Protein AF-A0A7C5EQJ3-F1 (afdb_monomer_lite)

Sequence (465 aa):
MRRLALALLALLAPLVGATCPPATCSLRVYYAGPAGPVQQALDLADELELVAAPESADVLVLNSVIPEPQRLAAALERGAGLLLIPGPALPASDLRLLLGEPIVCGRRGDALTLAQAQGDPVFGQIPWTSAPQVRERALCAGLAGWQVLVVGLDGESVLATRERGVRRLYLLTPYLDGYNPQLQEWPYFSYLIYALAVTAGGRDPASFAEYPGSPVPHGRERGLLLGILGMAAASFALLFLAVRRYSLAHPELLDALVRDPSSFRRREVSTGWEEIGFQRPLAGFLFAFTYGIVLFVPAIVYRNLVLPAYILPSAQTLGIWGQVTQFFNLIWVFFDMGTSSAFIKFFAQYRVHDVRRAVQYGQVYVWWQALSGSLQVCAMAFLGATVLPRTAYALYAWAVIVHALIQLPGFYQVMRHALTALQRFDYAQVLDLGLALVFPMVTQPLLVTLLLAWGSAQPALGRVT

Radius of gyration: 30.26 Å; chains: 1; bounding box: 69×46×91 Å

Structure (mmCIF, N/CA/C/O backbone):
data_AF-A0A7C5EQJ3-F1
#
_entry.id   AF-A0A7C5EQJ3-F1
#
loop_
_atom_site.group_PDB
_atom_site.id
_atom_site.type_symbol
_atom_site.label_atom_id
_atom_site.label_alt_id
_atom_site.label_comp_id
_atom_site.label_asym_id
_atom_site.label_entity_id
_atom_site.label_seq_id
_atom_site.pdbx_PDB_ins_code
_atom_site.Cartn_x
_atom_site.Cartn_y
_atom_site.Cartn_z
_atom_site.occupancy
_atom_site.B_iso_or_equiv
_atom_site.auth_seq_id
_atom_site.auth_comp_id
_atom_site.auth_asym_id
_atom_site.auth_atom_id
_atom_site.pdbx_PDB_model_num
ATOM 1 N N . MET A 1 1 ? 29.255 -23.070 -17.194 1.00 45.12 1 MET A N 1
ATOM 2 C CA . MET A 1 1 ? 27.822 -23.165 -16.826 1.00 45.12 1 MET A CA 1
ATOM 3 C C . MET A 1 1 ? 27.576 -23.863 -15.482 1.00 45.12 1 MET A C 1
ATOM 5 O O . MET A 1 1 ? 27.002 -23.220 -14.617 1.00 45.12 1 MET A O 1
ATOM 9 N N . ARG A 1 2 ? 28.082 -25.084 -15.215 1.00 41.69 2 ARG A N 1
ATOM 10 C CA . ARG A 1 2 ? 27.917 -25.776 -13.904 1.00 41.69 2 ARG A CA 1
ATOM 11 C C . ARG A 1 2 ? 28.345 -24.966 -12.662 1.00 41.69 2 ARG A C 1
ATOM 13 O O . ARG A 1 2 ? 27.641 -24.983 -11.665 1.00 41.69 2 ARG A O 1
ATOM 20 N N . ARG A 1 3 ? 29.454 -24.216 -12.732 1.00 47.22 3 ARG A N 1
ATOM 21 C CA . ARG A 1 3 ? 29.945 -23.374 -11.615 1.00 47.22 3 ARG A CA 1
ATOM 22 C C . ARG A 1 3 ? 29.081 -22.130 -11.344 1.00 47.22 3 ARG A C 1
ATOM 24 O O . ARG A 1 3 ? 29.025 -21.678 -10.212 1.00 47.22 3 ARG A O 1
ATOM 31 N N . LEU A 1 4 ? 28.388 -21.618 -12.364 1.00 46.34 4 LEU A N 1
ATOM 32 C CA . LEU A 1 4 ? 27.444 -20.496 -12.247 1.00 46.34 4 LEU A CA 1
ATOM 33 C C . LEU A 1 4 ? 26.100 -20.961 -11.670 1.00 46.34 4 LEU A C 1
ATOM 35 O O . LEU A 1 4 ? 25.548 -20.289 -10.810 1.00 46.34 4 LEU A O 1
ATOM 39 N N . ALA A 1 5 ? 25.632 -22.150 -12.066 1.00 45.72 5 ALA A N 1
ATOM 40 C CA . ALA A 1 5 ? 24.444 -22.777 -11.484 1.00 45.72 5 ALA A CA 1
ATOM 41 C C . ALA A 1 5 ? 24.641 -23.135 -9.997 1.00 45.72 5 ALA A C 1
ATOM 43 O O . ALA A 1 5 ? 23.756 -22.886 -9.188 1.00 45.72 5 ALA A O 1
ATOM 44 N N . LEU A 1 6 ? 25.823 -23.644 -9.622 1.00 49.94 6 LEU A N 1
ATOM 45 C CA . LEU A 1 6 ? 26.184 -23.922 -8.224 1.00 49.94 6 LEU A CA 1
ATOM 46 C C . LEU A 1 6 ? 26.318 -22.648 -7.373 1.00 49.94 6 LEU A C 1
ATOM 48 O O . LEU A 1 6 ? 25.938 -22.664 -6.208 1.00 49.94 6 LEU A O 1
ATOM 52 N N . ALA A 1 7 ? 26.797 -21.539 -7.949 1.00 53.97 7 ALA A N 1
ATOM 53 C CA . ALA A 1 7 ? 26.848 -20.248 -7.259 1.00 53.97 7 ALA A CA 1
ATOM 54 C C . ALA A 1 7 ? 25.446 -19.651 -7.027 1.00 53.97 7 ALA A C 1
ATOM 56 O O . ALA A 1 7 ? 25.191 -19.092 -5.964 1.00 53.97 7 ALA A O 1
ATOM 57 N N . LEU A 1 8 ? 24.521 -19.823 -7.981 1.00 47.06 8 LEU A N 1
ATOM 58 C CA . LEU A 1 8 ? 23.117 -19.414 -7.840 1.00 47.06 8 LEU A CA 1
ATOM 59 C C . LEU A 1 8 ? 22.356 -20.271 -6.811 1.00 47.06 8 LEU A C 1
ATOM 61 O O . LEU A 1 8 ? 21.579 -19.736 -6.029 1.00 47.06 8 LEU A O 1
ATOM 65 N N . LEU A 1 9 ? 22.625 -21.581 -6.759 1.00 47.88 9 LEU A N 1
ATOM 66 C CA . LEU A 1 9 ? 22.060 -22.496 -5.755 1.00 47.88 9 LEU A CA 1
ATOM 67 C C . LEU A 1 9 ? 22.601 -22.240 -4.339 1.00 47.88 9 LEU A C 1
ATOM 69 O O . LEU A 1 9 ? 21.851 -22.360 -3.375 1.00 47.88 9 LEU A O 1
ATOM 73 N N . ALA A 1 10 ? 23.869 -21.841 -4.203 1.00 53.59 10 ALA A N 1
ATOM 74 C CA . ALA A 1 10 ? 24.459 -21.481 -2.912 1.00 53.59 10 ALA A CA 1
ATOM 75 C C . ALA A 1 10 ? 23.939 -20.135 -2.364 1.00 53.59 10 ALA A C 1
ATOM 77 O O . ALA A 1 10 ? 23.888 -19.957 -1.149 1.00 53.59 10 ALA A O 1
ATOM 78 N N . LEU A 1 11 ? 23.502 -19.211 -3.233 1.00 51.47 11 LEU A N 1
ATOM 79 C CA . LEU A 1 11 ? 22.890 -17.938 -2.821 1.00 51.47 11 LEU A CA 1
ATOM 80 C C . LEU A 1 11 ? 21.443 -18.081 -2.315 1.00 51.47 11 LEU A C 1
ATOM 82 O O . LEU A 1 11 ? 20.968 -17.208 -1.594 1.00 51.47 11 LEU A O 1
ATOM 86 N N . LEU A 1 12 ? 20.756 -19.179 -2.649 1.00 45.41 12 LEU A N 1
ATOM 87 C CA . LEU A 1 12 ? 19.383 -19.468 -2.206 1.00 45.41 12 LEU A CA 1
ATOM 88 C C . LEU A 1 12 ? 19.309 -20.104 -0.803 1.00 45.41 12 LEU A C 1
ATOM 90 O O . LEU A 1 12 ? 18.227 -20.190 -0.224 1.00 45.41 12 LEU A O 1
ATOM 94 N N . ALA A 1 13 ? 20.442 -20.534 -0.241 1.00 44.84 13 ALA A N 1
ATOM 95 C CA . ALA A 1 13 ? 20.497 -21.312 0.996 1.00 44.84 13 ALA A CA 1
ATOM 96 C C . ALA A 1 13 ? 20.173 -20.568 2.318 1.00 44.84 13 ALA A C 1
ATOM 98 O O . ALA A 1 13 ? 19.786 -21.261 3.258 1.00 44.84 13 ALA A O 1
ATOM 99 N N . PRO A 1 14 ? 20.255 -19.223 2.467 1.00 46.62 14 PRO A N 1
ATOM 100 C CA . PRO A 1 14 ? 19.963 -18.591 3.756 1.00 46.62 14 PRO A CA 1
ATOM 101 C C . PRO A 1 14 ? 18.504 -18.120 3.924 1.00 46.62 14 PRO A C 1
ATOM 103 O O . PRO A 1 14 ? 18.201 -17.444 4.901 1.00 46.62 14 PRO A O 1
ATOM 106 N N . LEU A 1 15 ? 17.570 -18.469 3.027 1.00 43.69 15 LEU A N 1
ATOM 107 C CA . LEU A 1 15 ? 16.172 -17.998 3.098 1.00 43.69 15 LEU A CA 1
ATOM 108 C C . LEU A 1 15 ? 15.264 -18.758 4.088 1.00 43.69 15 LEU A C 1
ATOM 110 O O . LEU A 1 15 ? 14.071 -18.466 4.170 1.00 43.69 15 LEU A O 1
ATOM 114 N N . VAL A 1 16 ? 15.804 -19.691 4.877 1.00 42.88 16 VAL A N 1
ATOM 115 C CA . VAL A 1 16 ? 15.056 -20.421 5.917 1.00 42.88 16 VAL A CA 1
ATOM 116 C C . VAL A 1 16 ? 15.478 -19.925 7.299 1.00 42.88 16 VAL A C 1
ATOM 118 O O . VAL A 1 16 ? 16.135 -20.616 8.070 1.00 42.88 16 VAL A O 1
ATOM 121 N N . GLY A 1 17 ? 15.110 -18.683 7.609 1.00 38.12 17 GLY A N 1
ATOM 122 C CA . GLY A 1 17 ? 15.089 -18.190 8.982 1.00 38.12 17 GLY A CA 1
ATOM 123 C C . GLY A 1 17 ? 13.767 -18.585 9.629 1.00 38.12 17 GLY A C 1
ATOM 124 O O . GLY A 1 17 ? 12.784 -17.861 9.502 1.00 38.12 17 GLY A O 1
ATOM 125 N N . ALA A 1 18 ? 13.724 -19.747 10.279 1.00 37.47 18 ALA A N 1
ATOM 126 C CA . ALA A 1 18 ? 12.608 -20.119 11.138 1.00 37.47 18 ALA A CA 1
ATOM 127 C C . ALA A 1 18 ? 12.692 -19.295 12.430 1.00 37.47 18 ALA A C 1
ATOM 129 O O . ALA A 1 18 ? 13.501 -19.587 13.309 1.00 37.47 18 ALA A O 1
ATOM 130 N N . THR A 1 19 ? 11.882 -18.246 12.546 1.00 37.88 19 THR A N 1
ATOM 131 C CA . THR A 1 19 ? 11.622 -17.615 13.842 1.00 37.88 19 THR A CA 1
ATOM 132 C C . THR A 1 19 ? 10.493 -18.376 14.520 1.00 37.88 19 THR A C 1
ATOM 134 O O . THR A 1 19 ? 9.357 -18.361 14.053 1.00 37.88 19 THR A O 1
ATOM 137 N N . CYS A 1 20 ? 10.836 -19.074 15.599 1.00 30.16 20 CYS A N 1
ATOM 138 C CA . CYS A 1 20 ? 9.885 -19.662 16.535 1.00 30.16 20 CYS A CA 1
ATOM 139 C C . CYS A 1 20 ? 9.137 -18.518 17.246 1.00 30.16 20 CYS A C 1
ATOM 141 O O . CYS A 1 20 ? 9.821 -17.627 17.763 1.00 30.16 20 CYS A O 1
ATOM 143 N N . PRO A 1 21 ? 7.794 -18.482 17.284 1.00 47.44 21 PRO A N 1
ATOM 144 C CA . PRO A 1 21 ? 7.118 -17.518 18.134 1.00 47.44 21 PRO A CA 1
ATOM 145 C C . PRO A 1 21 ? 7.352 -17.901 19.605 1.00 47.44 21 PRO A C 1
ATOM 147 O O . PRO A 1 21 ? 7.273 -19.085 19.951 1.00 47.44 21 PRO A O 1
ATOM 150 N N . PRO A 1 22 ? 7.666 -16.940 20.491 1.00 42.41 22 PRO A N 1
ATOM 151 C CA . PRO A 1 22 ? 7.585 -17.184 21.921 1.00 42.41 22 PRO A CA 1
ATOM 152 C C . PRO A 1 22 ? 6.132 -17.535 22.258 1.00 42.41 22 PRO A C 1
ATOM 154 O O . PRO A 1 22 ? 5.211 -16.872 21.792 1.00 42.41 22 PRO A O 1
ATOM 157 N N . ALA A 1 23 ? 5.923 -18.584 23.051 1.00 42.28 23 ALA A N 1
ATOM 158 C CA . ALA A 1 23 ? 4.607 -18.912 23.583 1.00 42.28 23 ALA A CA 1
ATOM 159 C C . ALA A 1 23 ? 4.162 -17.790 24.538 1.00 42.28 23 ALA A C 1
ATOM 161 O O . ALA A 1 23 ? 4.548 -17.766 25.706 1.00 42.28 23 ALA A O 1
ATOM 162 N N . THR A 1 24 ? 3.405 -16.822 24.031 1.00 54.09 24 THR A N 1
ATOM 163 C CA . THR A 1 24 ? 2.742 -15.785 24.822 1.00 54.09 24 THR A CA 1
ATOM 164 C C . THR A 1 24 ? 1.364 -16.284 25.248 1.00 54.09 24 THR A C 1
ATOM 166 O O . THR A 1 24 ? 0.617 -16.833 24.444 1.00 54.09 24 THR A O 1
ATOM 169 N N . CYS A 1 25 ? 1.018 -16.118 26.529 1.00 69.06 25 CYS A N 1
ATOM 170 C CA . CYS A 1 25 ? -0.330 -16.395 27.028 1.00 69.06 25 CYS A CA 1
ATOM 171 C C . CYS A 1 25 ? -1.356 -15.595 26.210 1.00 69.06 25 CYS A C 1
ATOM 173 O O . CYS A 1 25 ? -1.301 -14.360 26.221 1.00 69.06 25 CYS A O 1
ATOM 175 N N . SER A 1 26 ? -2.290 -16.272 25.540 1.00 87.56 26 SER A N 1
ATOM 176 C CA . SER A 1 26 ? -3.387 -15.644 24.796 1.00 87.56 26 SER A CA 1
ATOM 177 C C . SER A 1 26 ? -4.189 -14.695 25.699 1.00 87.56 26 SER A C 1
ATOM 179 O O . SER A 1 26 ? -4.327 -14.913 26.907 1.00 87.56 26 SER A O 1
ATOM 181 N N . LEU A 1 27 ? -4.648 -13.570 25.151 1.00 92.56 27 LEU A N 1
ATOM 182 C CA . LEU A 1 27 ? -5.605 -12.677 25.799 1.00 92.56 27 LEU A CA 1
ATOM 183 C C . LEU A 1 27 ? -7.009 -13.192 25.480 1.00 92.56 27 LEU A C 1
ATOM 185 O O . LEU A 1 27 ? -7.380 -13.276 24.311 1.00 92.56 27 LEU A O 1
ATOM 189 N N . ARG A 1 28 ? -7.797 -13.529 26.502 1.00 95.88 28 ARG A N 1
ATOM 190 C CA . ARG A 1 28 ? -9.137 -14.091 26.296 1.00 95.88 28 ARG A CA 1
ATOM 191 C C . ARG A 1 28 ? -10.141 -12.974 26.062 1.00 95.88 28 ARG A C 1
ATOM 193 O O . ARG A 1 28 ? -10.330 -12.115 26.927 1.00 95.88 28 ARG A O 1
ATOM 200 N N . VAL A 1 29 ? -10.802 -12.992 24.916 1.00 97.06 29 VAL A N 1
ATOM 201 C CA . VAL A 1 29 ? -11.731 -11.949 24.480 1.00 97.06 29 VAL A CA 1
ATOM 202 C C . VAL A 1 29 ? -13.131 -12.534 24.354 1.00 97.06 29 VAL A C 1
ATOM 204 O O . VAL A 1 29 ? -13.352 -13.488 23.617 1.00 97.06 29 VAL A O 1
ATOM 207 N N . TYR A 1 30 ? -14.100 -11.959 25.058 1.00 97.62 30 TYR A N 1
ATOM 208 C CA . TYR A 1 30 ? -15.509 -12.261 24.820 1.00 97.62 30 TYR A CA 1
ATOM 209 C C . TYR A 1 30 ? -16.048 -11.292 23.772 1.00 97.62 30 TYR A C 1
ATOM 211 O O . TYR A 1 30 ? -16.011 -10.082 23.989 1.00 97.62 30 TYR A O 1
ATOM 219 N N . TYR A 1 31 ? -16.553 -11.816 22.658 1.00 97.62 31 TYR A N 1
ATOM 220 C CA . TYR A 1 31 ? -17.184 -11.021 21.608 1.00 97.62 31 TYR A CA 1
ATOM 221 C C . TYR A 1 31 ? -18.702 -11.214 21.623 1.00 97.62 31 TYR A C 1
ATOM 223 O O . TYR A 1 31 ? -19.190 -12.343 21.574 1.00 97.62 31 TYR A O 1
ATOM 231 N N . ALA A 1 32 ? -19.445 -10.109 21.642 1.00 96.94 32 ALA A N 1
ATOM 232 C CA . ALA A 1 32 ? -20.886 -10.103 21.434 1.00 96.94 32 ALA A CA 1
ATOM 233 C C . ALA A 1 32 ? -21.249 -9.095 20.344 1.00 96.94 32 ALA A C 1
ATOM 235 O O . ALA A 1 32 ? -21.064 -7.893 20.511 1.00 96.94 32 ALA A O 1
ATOM 236 N N . GLY A 1 33 ? -21.779 -9.594 19.234 1.00 94.44 33 GLY A N 1
ATOM 237 C CA . GLY A 1 33 ? -22.153 -8.800 18.071 1.00 94.44 33 GLY A CA 1
ATOM 238 C C . GLY A 1 33 ? -22.416 -9.692 16.862 1.00 94.44 33 GLY A C 1
ATOM 239 O O . GLY A 1 33 ? -22.238 -10.910 16.948 1.00 94.44 33 GLY A O 1
ATOM 240 N N . PRO A 1 34 ? -22.853 -9.121 15.733 1.00 92.50 34 PRO A N 1
ATOM 241 C CA . PRO A 1 34 ? -22.983 -9.878 14.496 1.00 92.50 34 PRO A CA 1
ATOM 242 C C . PRO A 1 34 ? -21.613 -10.322 13.972 1.00 92.50 34 PRO A C 1
ATOM 244 O O . PRO A 1 34 ? -20.586 -9.703 14.261 1.00 92.50 34 PRO A O 1
ATOM 247 N N . ALA A 1 35 ? -21.597 -11.385 13.170 1.00 90.75 35 ALA A N 1
ATOM 248 C CA . ALA A 1 35 ? -20.401 -11.749 12.421 1.00 90.75 35 ALA A CA 1
ATOM 249 C C . ALA A 1 35 ? -20.068 -10.632 11.421 1.00 90.75 35 ALA A C 1
ATOM 251 O O . ALA A 1 35 ? -20.952 -10.153 10.710 1.00 90.75 35 ALA A O 1
ATOM 252 N N . GLY A 1 36 ? -18.807 -10.204 11.376 1.00 89.44 36 GLY A N 1
ATOM 253 C CA . GLY A 1 36 ? -18.401 -9.081 10.536 1.00 89.44 36 GLY A CA 1
ATOM 254 C C . GLY A 1 36 ? -16.962 -8.620 10.772 1.00 89.44 36 GLY A C 1
ATOM 255 O O . GLY A 1 36 ? -16.189 -9.330 11.423 1.00 89.44 36 GLY A O 1
ATOM 256 N N . PRO A 1 37 ? -16.601 -7.421 10.277 1.00 89.81 37 PRO A N 1
ATOM 257 C CA . PRO A 1 37 ? -15.231 -6.905 10.317 1.00 89.81 37 PRO A CA 1
ATOM 258 C C . PRO A 1 37 ? -14.634 -6.794 11.726 1.00 89.81 37 PRO A C 1
ATOM 260 O O . PRO A 1 37 ? -13.436 -6.997 11.895 1.00 89.81 37 PRO A O 1
ATOM 263 N N . VAL A 1 38 ? -15.451 -6.518 12.752 1.00 93.50 38 VAL A N 1
ATOM 264 C CA . VAL A 1 38 ? -14.985 -6.462 14.152 1.00 93.50 38 VAL A CA 1
ATOM 265 C C . VAL A 1 38 ? -14.532 -7.837 14.634 1.00 93.50 38 VAL A C 1
ATOM 267 O O . VAL A 1 38 ? -13.434 -7.959 15.164 1.00 93.50 38 VAL A O 1
ATOM 270 N N . GLN A 1 39 ? -15.348 -8.876 14.430 1.00 93.25 39 GLN A N 1
ATOM 271 C CA . GLN A 1 39 ? -14.989 -10.242 14.819 1.00 93.25 39 GLN A CA 1
ATOM 272 C C . GLN A 1 39 ? -13.754 -10.727 14.052 1.00 93.25 39 GLN A C 1
ATOM 274 O O . GLN A 1 39 ? -12.818 -11.236 14.657 1.00 93.25 39 GLN A O 1
ATOM 279 N N . GLN A 1 40 ? -13.714 -10.485 12.739 1.00 89.62 40 GLN A N 1
ATOM 280 C CA . GLN A 1 40 ? -12.573 -10.849 11.896 1.00 89.62 40 GLN A CA 1
ATOM 281 C C . GLN A 1 40 ? -11.280 -10.172 12.358 1.00 89.62 40 GLN A C 1
ATOM 283 O O . GLN A 1 40 ? -10.234 -10.808 12.399 1.00 89.62 40 GLN A O 1
ATOM 288 N N . ALA A 1 41 ? -11.339 -8.896 12.749 1.00 90.75 41 ALA A N 1
ATOM 289 C CA . ALA A 1 41 ? -10.179 -8.186 13.278 1.00 90.75 41 ALA A CA 1
ATOM 290 C C . ALA A 1 41 ? -9.603 -8.840 14.544 1.00 90.75 41 ALA A C 1
ATOM 292 O O . ALA A 1 41 ? -8.385 -8.814 14.733 1.00 90.75 41 ALA A O 1
ATOM 293 N N . LEU A 1 42 ? -10.465 -9.428 15.382 1.00 92.94 42 LEU A N 1
ATOM 294 C CA . LEU A 1 42 ? -10.062 -10.180 16.570 1.00 92.94 42 LEU A CA 1
ATOM 295 C C . LEU A 1 42 ? -9.487 -11.556 16.200 1.00 92.94 42 LEU A C 1
ATOM 297 O O . LEU A 1 42 ? -8.459 -11.932 16.750 1.00 92.94 42 LEU A O 1
ATOM 301 N N . ASP A 1 43 ? -10.094 -12.259 15.237 1.00 91.06 43 ASP A N 1
ATOM 302 C CA . ASP A 1 43 ? -9.644 -13.581 14.768 1.00 91.06 43 ASP A CA 1
ATOM 303 C C . ASP A 1 43 ? -8.289 -13.543 14.034 1.00 91.06 43 ASP A C 1
ATOM 305 O O . ASP A 1 43 ? -7.574 -14.542 13.990 1.00 91.06 43 ASP A O 1
ATOM 309 N N . LEU A 1 44 ? -7.919 -12.400 13.444 1.00 86.69 44 LEU A N 1
ATOM 310 C CA . LEU A 1 44 ? -6.650 -12.224 12.722 1.00 86.69 44 LEU A CA 1
ATOM 311 C C . LEU A 1 44 ? -5.415 -12.162 13.634 1.00 86.69 44 LEU A C 1
ATOM 313 O O . LEU A 1 44 ? -4.289 -12.233 13.139 1.00 86.69 44 LEU A O 1
ATOM 317 N N . ALA A 1 45 ? -5.598 -11.956 14.938 1.00 86.81 45 ALA A N 1
ATOM 318 C CA . ALA A 1 45 ? -4.501 -11.830 15.885 1.00 86.81 45 ALA A CA 1
ATOM 319 C C . ALA A 1 45 ? -4.320 -13.136 16.665 1.00 86.81 45 ALA A C 1
ATOM 321 O O . ALA A 1 45 ? -5.103 -13.428 17.561 1.00 86.81 45 ALA A O 1
ATOM 322 N N . ASP A 1 46 ? -3.237 -13.870 16.391 1.00 85.38 46 ASP A N 1
ATOM 323 C CA . ASP A 1 46 ? -2.916 -15.149 17.056 1.00 85.38 46 ASP A CA 1
ATOM 324 C C . ASP A 1 46 ? -2.831 -15.051 18.595 1.00 85.38 46 ASP A C 1
ATOM 326 O O . ASP A 1 46 ? -2.933 -16.046 19.309 1.00 85.38 46 ASP A O 1
ATOM 330 N N . GLU A 1 47 ? -2.614 -13.845 19.124 1.00 88.88 47 GLU A N 1
ATOM 331 C CA . GLU A 1 47 ? -2.548 -13.571 20.560 1.00 88.88 47 GLU A CA 1
ATOM 332 C C . GLU A 1 47 ? -3.914 -13.344 21.226 1.00 88.88 47 GLU A C 1
ATOM 334 O O . GLU A 1 47 ? -3.971 -13.239 22.454 1.00 88.88 47 GLU A O 1
ATOM 339 N N . LEU A 1 48 ? -5.000 -13.264 20.452 1.00 92.69 48 LEU A N 1
ATOM 340 C CA . LEU A 1 48 ? -6.366 -13.128 20.945 1.00 92.69 48 LEU A CA 1
ATOM 341 C C . LEU A 1 48 ? -7.093 -14.471 20.840 1.00 92.69 48 LEU A C 1
ATOM 343 O O . LEU A 1 48 ? -7.123 -15.106 19.793 1.00 92.69 48 LEU A O 1
ATOM 347 N N . GLU A 1 49 ? -7.718 -14.896 21.933 1.00 95.12 49 GLU A N 1
ATOM 348 C CA . GLU A 1 49 ? -8.515 -16.120 21.978 1.00 95.12 49 GLU A CA 1
ATOM 349 C C . GLU A 1 49 ? -9.973 -15.768 22.267 1.00 95.12 49 GLU A C 1
ATOM 351 O O . GLU A 1 49 ? -10.290 -15.254 23.343 1.00 95.12 49 GLU A O 1
ATOM 356 N N . LEU A 1 50 ? -10.871 -16.039 21.316 1.00 95.44 50 LEU A N 1
ATOM 357 C CA . LEU A 1 50 ? -12.299 -15.810 21.522 1.00 95.44 50 LEU A CA 1
ATOM 358 C C . LEU A 1 50 ? -12.882 -16.840 22.499 1.00 95.44 50 LEU A C 1
ATOM 360 O O . LEU A 1 50 ? -12.845 -18.045 22.255 1.00 95.44 50 LEU A O 1
ATOM 364 N N . VAL A 1 51 ? -13.477 -16.357 23.592 1.00 96.19 51 VAL A N 1
ATOM 365 C CA . VAL A 1 51 ? -14.135 -17.185 24.611 1.00 96.19 51 VAL A CA 1
ATOM 366 C C . VAL A 1 51 ? -15.646 -16.973 24.613 1.00 96.19 51 VAL A C 1
ATOM 368 O O . VAL A 1 51 ? -16.141 -15.865 24.427 1.00 96.19 51 VAL A O 1
ATOM 371 N N . ALA A 1 52 ? -16.398 -18.044 24.876 1.00 94.44 52 ALA A N 1
ATOM 372 C CA . ALA A 1 52 ? -17.863 -18.001 24.887 1.00 94.44 52 ALA A CA 1
ATOM 373 C C . ALA A 1 52 ? -18.458 -17.440 26.192 1.00 94.44 52 ALA A C 1
ATOM 375 O O . ALA A 1 52 ? -19.589 -16.962 26.194 1.00 94.44 52 ALA A O 1
ATOM 376 N N . ALA A 1 53 ? -17.726 -17.521 27.309 1.00 94.81 53 ALA A N 1
ATOM 377 C CA . ALA A 1 53 ? -18.219 -17.126 28.627 1.00 94.81 53 ALA A CA 1
ATOM 378 C C . ALA A 1 53 ? -17.578 -15.801 29.082 1.00 94.81 53 ALA A C 1
ATOM 380 O O . ALA A 1 53 ? -16.348 -15.750 29.218 1.00 94.81 53 ALA A O 1
ATOM 381 N N . PRO A 1 54 ? -18.366 -14.751 29.388 1.00 94.50 54 PRO A N 1
ATOM 382 C CA . PRO A 1 54 ? -17.828 -13.450 29.789 1.00 94.50 54 PRO A CA 1
ATOM 383 C C . PRO A 1 54 ? -17.074 -13.501 31.125 1.00 94.50 54 PRO A C 1
ATOM 385 O O . PRO A 1 54 ? -16.234 -12.651 31.396 1.00 94.50 54 PRO A O 1
ATOM 388 N N . GLU A 1 55 ? -17.324 -14.506 31.970 1.00 93.12 55 GLU A N 1
ATOM 389 C CA . GLU A 1 55 ? -16.597 -14.701 33.230 1.00 93.12 55 GLU A CA 1
ATOM 390 C C . GLU A 1 55 ? -15.141 -15.117 33.029 1.00 93.12 55 GLU A C 1
ATOM 392 O O . GLU A 1 55 ? -14.309 -14.881 33.903 1.00 93.12 55 GLU A O 1
ATOM 397 N N . SER A 1 56 ? -14.848 -15.752 31.896 1.00 92.81 56 SER A N 1
ATOM 398 C CA . SER A 1 56 ? -13.510 -16.224 31.543 1.00 92.81 56 SER A CA 1
ATOM 399 C C . SER A 1 56 ? -12.711 -15.211 30.724 1.00 92.81 56 SER A C 1
ATOM 401 O O . SER A 1 56 ? -11.548 -15.464 30.426 1.00 92.81 56 SER A O 1
ATOM 403 N N . ALA A 1 57 ? -13.323 -14.087 30.353 1.00 95.25 57 ALA A N 1
ATOM 404 C CA . ALA A 1 57 ? -12.719 -13.103 29.474 1.00 95.25 57 ALA A CA 1
ATOM 405 C C . ALA A 1 57 ? -11.884 -12.077 30.244 1.00 95.25 57 ALA A C 1
ATOM 407 O O . ALA A 1 57 ? -12.277 -11.582 31.299 1.00 95.25 57 ALA A O 1
ATOM 408 N N . ASP A 1 58 ? -10.744 -11.721 29.663 1.00 95.12 58 ASP A N 1
ATOM 409 C CA . ASP A 1 58 ? -9.903 -10.619 30.117 1.00 95.12 58 ASP A CA 1
ATOM 410 C C . ASP A 1 58 ? -10.392 -9.278 29.534 1.00 95.12 58 ASP A C 1
ATOM 412 O O . ASP A 1 58 ? -10.159 -8.217 30.121 1.00 95.12 58 ASP 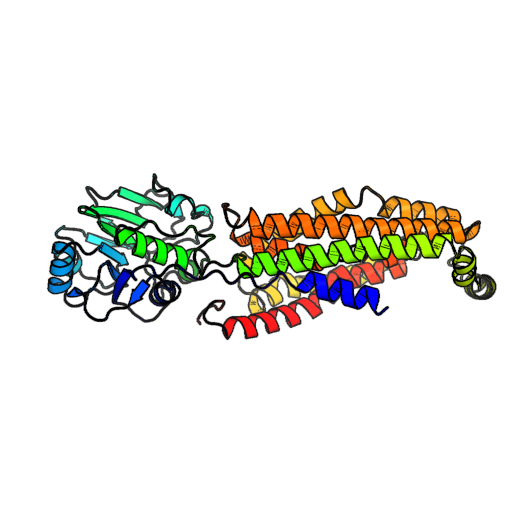A O 1
ATOM 416 N N . VAL A 1 59 ? -11.079 -9.323 28.383 1.00 96.88 59 VAL A N 1
ATOM 417 C CA . VAL A 1 59 ? -11.655 -8.170 27.675 1.00 96.88 59 VAL A CA 1
ATOM 418 C C . VAL A 1 59 ? -13.024 -8.528 27.106 1.00 96.88 59 VAL A C 1
ATOM 420 O O . VAL A 1 59 ? -13.203 -9.590 26.513 1.00 96.88 59 VAL A O 1
ATOM 423 N N . LEU A 1 60 ? -13.984 -7.619 27.256 1.00 97.81 60 LEU A N 1
ATOM 424 C CA . LEU A 1 60 ? -15.305 -7.700 26.643 1.00 97.81 60 LEU A CA 1
ATOM 425 C C . LEU A 1 60 ? -15.340 -6.786 25.413 1.00 97.81 60 LEU A C 1
ATOM 427 O O . LEU A 1 60 ? -15.109 -5.586 25.538 1.00 97.81 60 LEU A O 1
ATOM 431 N N . VAL A 1 61 ? -15.647 -7.328 24.237 1.00 98.00 61 VAL A N 1
ATOM 432 C CA . VAL A 1 61 ? -15.879 -6.563 23.006 1.00 98.00 61 VAL A CA 1
ATOM 433 C C . VAL A 1 61 ? -17.356 -6.666 22.648 1.00 98.00 61 VAL A C 1
ATOM 435 O O . VAL A 1 61 ? -17.849 -7.732 22.283 1.00 98.00 61 VAL A O 1
ATOM 438 N N . LEU A 1 62 ? -18.070 -5.552 22.776 1.00 97.56 62 LEU A N 1
ATOM 439 C CA . LEU A 1 62 ? -19.514 -5.464 22.584 1.00 97.56 62 LEU A CA 1
ATOM 440 C C . LEU A 1 62 ? -19.797 -4.599 21.353 1.00 97.56 62 LEU A C 1
ATOM 442 O O . LEU A 1 62 ? -19.589 -3.386 21.390 1.00 97.56 62 LEU A O 1
ATOM 446 N N . ASN A 1 63 ? -20.249 -5.224 20.267 1.00 96.44 63 ASN A N 1
ATOM 447 C CA . ASN A 1 63 ? -20.602 -4.570 19.011 1.00 96.44 63 ASN A CA 1
ATOM 448 C C . ASN A 1 63 ? -22.121 -4.578 18.818 1.00 96.44 63 ASN A C 1
ATOM 450 O O . ASN A 1 63 ? -22.731 -5.625 18.609 1.00 96.44 63 ASN A O 1
ATOM 454 N N . SER A 1 64 ? -22.732 -3.400 18.917 1.00 93.62 64 SER A N 1
ATOM 455 C CA . SER A 1 64 ? -24.168 -3.133 18.771 1.00 93.62 64 SER A CA 1
ATOM 456 C C . SER A 1 64 ? -25.109 -3.777 19.797 1.00 93.62 64 SER A C 1
ATOM 458 O O . SER A 1 64 ? -26.263 -3.355 19.892 1.00 93.62 64 SER A O 1
ATOM 460 N N . VAL A 1 65 ? -24.650 -4.749 20.590 1.00 94.50 65 VAL A N 1
ATOM 461 C CA . VAL A 1 65 ? -25.465 -5.511 21.549 1.00 94.50 65 VAL A CA 1
ATOM 462 C C . VAL A 1 65 ? -24.785 -5.627 22.914 1.00 94.50 65 VAL A C 1
ATOM 464 O O . VAL A 1 65 ? -23.564 -5.714 23.009 1.00 94.50 65 VAL A O 1
ATOM 467 N N . ILE A 1 66 ? -25.585 -5.666 23.983 1.00 94.81 66 ILE A N 1
ATOM 468 C CA . ILE A 1 66 ? -25.131 -5.939 25.356 1.00 94.81 66 ILE A CA 1
ATOM 469 C C . ILE A 1 66 ? -25.964 -7.117 25.890 1.00 94.81 66 ILE A C 1
ATOM 471 O O . ILE A 1 66 ? -27.031 -6.901 26.468 1.00 94.81 66 ILE A O 1
ATOM 475 N N . PRO A 1 67 ? -25.543 -8.374 25.660 1.00 92.81 67 PRO A N 1
ATOM 476 C CA . PRO A 1 67 ? -26.262 -9.529 26.185 1.00 92.81 67 PRO A CA 1
ATOM 477 C C . PRO A 1 67 ? -26.093 -9.609 27.704 1.00 92.81 67 PRO A C 1
ATOM 479 O O . PRO A 1 67 ? -24.993 -9.445 28.216 1.00 92.81 67 PRO A O 1
ATOM 482 N N . GLU A 1 68 ? -27.178 -9.881 28.429 1.00 93.44 68 GLU A N 1
ATOM 483 C CA . GLU A 1 68 ? -27.162 -10.068 29.891 1.00 93.44 68 GLU A CA 1
ATOM 484 C C . GLU A 1 68 ? -26.353 -8.975 30.643 1.00 93.44 68 GLU A C 1
ATOM 486 O O . GLU A 1 68 ? -25.355 -9.288 31.304 1.00 93.44 68 GLU A O 1
ATOM 491 N N . PRO A 1 69 ? -26.772 -7.688 30.593 1.00 93.25 69 PRO A N 1
ATOM 492 C CA . PRO A 1 69 ? -25.978 -6.547 31.075 1.00 93.25 69 PRO A CA 1
ATOM 493 C C . PRO A 1 69 ? -25.439 -6.697 32.508 1.00 93.25 69 PRO A C 1
ATOM 495 O O . PRO A 1 69 ? -24.360 -6.207 32.826 1.00 93.25 69 PRO A O 1
ATOM 498 N N . GLN A 1 70 ? -26.164 -7.420 33.366 1.00 93.50 70 GLN A N 1
ATOM 499 C CA . GLN A 1 70 ? -25.795 -7.686 34.761 1.00 93.50 70 GLN A CA 1
ATOM 500 C C . GLN A 1 70 ? -24.557 -8.586 34.888 1.00 93.50 70 GLN A C 1
ATOM 502 O O . GLN A 1 70 ? -23.691 -8.323 35.722 1.00 93.50 70 GLN A O 1
ATOM 507 N N . ARG A 1 71 ? -24.431 -9.624 34.050 1.00 94.75 71 ARG A N 1
ATOM 508 C CA . ARG A 1 71 ? -23.249 -10.504 34.057 1.00 94.75 71 ARG A CA 1
ATOM 509 C C . ARG A 1 71 ? -22.025 -9.799 33.499 1.00 94.75 71 ARG A C 1
ATOM 511 O O . ARG A 1 71 ? -20.929 -9.975 34.030 1.00 94.75 71 ARG A O 1
ATOM 518 N N . LEU A 1 72 ? -22.216 -8.984 32.464 1.00 95.69 72 LEU A N 1
ATOM 519 C CA . LEU A 1 72 ? -21.143 -8.179 31.886 1.00 95.69 72 LEU A CA 1
ATOM 520 C C . LEU A 1 72 ? -20.655 -7.114 32.876 1.00 95.69 72 LEU A C 1
ATOM 522 O O . LEU A 1 72 ? -19.450 -6.984 33.071 1.00 95.69 72 LEU A O 1
ATOM 526 N N . ALA A 1 73 ? -21.564 -6.432 33.581 1.00 93.69 73 ALA A N 1
ATOM 527 C CA . ALA A 1 73 ? -21.204 -5.507 34.655 1.00 93.69 73 ALA A CA 1
ATOM 528 C C . ALA A 1 73 ? -20.384 -6.203 35.757 1.00 93.69 73 ALA A C 1
ATOM 530 O O . ALA A 1 73 ? -19.326 -5.706 36.139 1.00 93.69 73 ALA A O 1
ATOM 531 N N . ALA A 1 74 ? -20.794 -7.403 36.188 1.00 93.19 74 ALA A N 1
ATOM 532 C CA . ALA A 1 74 ? -20.037 -8.195 37.160 1.00 93.19 74 ALA A CA 1
ATOM 533 C C . ALA A 1 74 ? -18.640 -8.600 36.643 1.00 93.19 74 ALA A C 1
ATOM 535 O O . ALA A 1 74 ? -17.679 -8.649 37.410 1.00 93.19 74 ALA A O 1
ATOM 536 N N . ALA A 1 75 ? -18.489 -8.877 35.343 1.00 93.12 75 ALA A N 1
ATOM 537 C CA . ALA A 1 75 ? -17.181 -9.134 34.739 1.00 93.12 75 ALA A CA 1
ATOM 538 C C . ALA A 1 75 ? -16.282 -7.883 34.740 1.00 93.12 75 ALA A C 1
ATOM 540 O O . ALA A 1 75 ? -15.100 -7.985 35.070 1.00 93.12 75 ALA A O 1
ATOM 541 N N . LEU A 1 76 ? -16.839 -6.698 34.468 1.00 93.12 76 LEU A N 1
ATOM 542 C CA . LEU A 1 76 ? -16.110 -5.428 34.581 1.00 93.12 76 LEU A CA 1
ATOM 543 C C . LEU A 1 76 ? -15.712 -5.111 36.028 1.00 93.12 76 LEU A C 1
ATOM 545 O O . LEU A 1 76 ? -14.617 -4.607 36.268 1.00 93.12 76 LEU A O 1
ATOM 549 N N . GLU A 1 77 ? -16.561 -5.432 37.006 1.00 91.00 77 GLU A N 1
ATOM 550 C CA . GLU A 1 77 ? -16.235 -5.298 38.433 1.00 91.00 77 GLU A CA 1
ATOM 551 C C . GLU A 1 77 ? -15.093 -6.221 38.869 1.00 91.00 77 GLU A C 1
ATOM 553 O O . GLU A 1 77 ? -14.260 -5.816 39.678 1.00 91.00 77 GLU A O 1
ATOM 558 N N . ARG A 1 78 ? -14.994 -7.422 38.284 1.00 89.69 78 ARG A N 1
ATOM 559 C CA . ARG A 1 78 ? -13.851 -8.333 38.474 1.00 89.69 78 ARG A CA 1
ATOM 560 C C . ARG A 1 78 ? -12.566 -7.867 37.779 1.00 89.69 78 ARG A C 1
ATOM 562 O O . ARG A 1 78 ? -11.525 -8.489 37.974 1.00 89.69 78 ARG A O 1
ATOM 569 N N . GLY A 1 79 ? -12.623 -6.789 36.996 1.00 91.25 79 GLY A N 1
ATOM 570 C CA . GLY A 1 79 ? -11.465 -6.214 36.319 1.00 91.25 79 GLY A CA 1
ATOM 571 C C . GLY A 1 79 ? -11.246 -6.729 34.898 1.00 91.25 79 GLY A C 1
ATOM 572 O O . GLY A 1 79 ? -10.095 -6.847 34.485 1.00 91.25 79 GLY A O 1
ATOM 573 N N . ALA A 1 80 ? -12.309 -7.041 34.151 1.00 94.25 80 ALA A N 1
ATOM 574 C CA . ALA A 1 80 ? -12.224 -7.173 32.695 1.00 94.25 80 ALA A CA 1
ATOM 575 C C . ALA A 1 80 ? -12.131 -5.787 32.019 1.00 94.25 80 ALA A C 1
ATOM 577 O O . ALA A 1 80 ? -12.712 -4.810 32.499 1.00 94.25 80 ALA A O 1
ATOM 578 N N . GLY A 1 81 ? -11.408 -5.701 30.900 1.00 96.44 81 GLY A N 1
ATOM 579 C CA . GLY A 1 81 ? -11.436 -4.535 30.008 1.00 96.44 81 GLY A CA 1
ATOM 580 C C . GLY A 1 81 ? -12.717 -4.472 29.172 1.00 96.44 81 GLY A C 1
ATOM 581 O O . GLY A 1 81 ? -13.436 -5.465 29.062 1.00 96.44 81 GLY A O 1
ATOM 582 N N . LEU A 1 82 ? -12.993 -3.324 28.547 1.00 97.25 82 LEU A N 1
ATOM 583 C CA . LEU A 1 82 ? -14.166 -3.141 27.683 1.00 97.25 82 LEU A CA 1
ATOM 584 C C . LEU A 1 82 ? -13.802 -2.406 26.397 1.00 97.25 82 LEU A C 1
ATOM 586 O O . LEU A 1 82 ? -13.180 -1.349 26.443 1.00 97.25 82 LEU A O 1
ATOM 590 N N . LEU A 1 83 ? -14.300 -2.905 25.274 1.00 97.56 83 LEU A N 1
ATOM 591 C CA . LEU A 1 83 ? -14.491 -2.157 24.041 1.00 97.56 83 LEU A CA 1
ATOM 592 C C . LEU A 1 83 ? -15.982 -2.180 23.708 1.00 97.56 83 LEU A C 1
ATOM 594 O O . LEU A 1 83 ? -16.539 -3.231 23.401 1.00 97.56 83 LEU A O 1
ATOM 598 N N . LEU A 1 84 ? -16.626 -1.021 23.781 1.00 97.25 84 LEU A N 1
ATOM 599 C CA . LEU A 1 84 ? -18.040 -0.853 23.484 1.00 97.25 84 LEU A CA 1
ATOM 600 C C . LEU A 1 84 ? -18.217 -0.039 22.201 1.00 97.25 84 LEU A C 1
ATOM 602 O O . LEU A 1 84 ? -17.799 1.117 22.120 1.00 97.25 84 LEU A O 1
ATOM 606 N N . ILE A 1 85 ? -18.891 -0.643 21.229 1.00 97.06 85 ILE A N 1
ATOM 607 C CA . ILE A 1 85 ? -19.335 -0.019 19.986 1.00 97.06 85 ILE A CA 1
ATOM 608 C C . ILE A 1 85 ? -20.869 0.009 20.048 1.00 97.06 85 ILE A C 1
ATOM 610 O O . ILE A 1 85 ? -21.508 -1.035 19.897 1.00 97.06 85 ILE A O 1
ATOM 614 N N . PRO A 1 86 ? -21.494 1.155 20.369 1.00 94.56 86 PRO A N 1
ATOM 615 C CA . PRO A 1 86 ? -22.927 1.221 20.593 1.00 94.56 86 PRO A CA 1
ATOM 616 C C . PRO A 1 86 ? -23.685 1.051 19.276 1.00 94.56 86 PRO A C 1
ATOM 618 O O . PRO A 1 86 ? -23.310 1.615 18.255 1.00 94.56 86 PRO A O 1
ATOM 621 N N . GLY A 1 87 ? -24.796 0.320 19.315 1.00 92.75 87 GLY A N 1
ATOM 622 C CA . GLY A 1 87 ? -25.719 0.204 18.188 1.00 92.75 87 GLY A CA 1
ATOM 623 C C . GLY A 1 87 ? -26.795 1.297 18.220 1.00 92.75 87 GLY A C 1
ATOM 624 O O . GLY A 1 87 ? -27.061 1.871 19.280 1.00 92.75 87 GLY A O 1
ATOM 625 N N . PRO A 1 88 ? -27.491 1.565 17.100 1.00 91.25 88 PRO A N 1
ATOM 626 C CA . PRO A 1 88 ? -28.556 2.573 17.047 1.00 91.25 88 PRO A CA 1
ATOM 627 C C . PRO A 1 88 ? -29.767 2.243 17.933 1.00 91.25 88 PRO A C 1
ATOM 629 O O . PRO A 1 88 ? -30.532 3.141 18.276 1.00 91.25 88 PRO A O 1
ATOM 632 N N . ALA A 1 89 ? -29.960 0.966 18.276 1.00 89.81 89 ALA A N 1
ATOM 633 C CA . ALA A 1 89 ? -31.075 0.476 19.084 1.00 89.81 89 ALA A CA 1
ATOM 634 C C . ALA A 1 89 ? -30.686 0.185 20.544 1.00 89.81 89 ALA A C 1
ATOM 636 O O . ALA A 1 89 ? -31.489 -0.377 21.286 1.00 89.81 89 ALA A O 1
ATOM 637 N N . LEU A 1 90 ? -29.462 0.529 20.957 1.00 90.81 90 LEU A N 1
ATOM 638 C CA . LEU A 1 90 ? -28.974 0.192 22.287 1.00 90.81 90 LEU A CA 1
ATOM 639 C C . LEU A 1 90 ? -29.652 1.080 23.350 1.00 90.81 90 LEU A C 1
ATOM 641 O O . LEU A 1 90 ? -29.517 2.306 23.293 1.00 90.81 90 LEU A O 1
ATOM 645 N N . PRO A 1 91 ? -30.385 0.508 24.320 1.00 91.06 91 PRO A N 1
ATOM 646 C CA . PRO A 1 91 ? -31.122 1.303 25.290 1.00 91.06 91 PRO A CA 1
ATOM 647 C C . PRO A 1 91 ? -30.181 1.913 26.339 1.00 91.06 91 PRO A C 1
ATOM 649 O O . PRO A 1 91 ? -29.241 1.282 26.825 1.00 91.06 91 PRO A O 1
ATOM 652 N N . ALA A 1 92 ? -30.470 3.151 26.749 1.00 89.69 92 ALA A N 1
ATOM 653 C CA . ALA A 1 92 ? -29.672 3.866 27.751 1.00 89.69 92 ALA A CA 1
ATOM 654 C C . ALA A 1 92 ? -29.653 3.168 29.127 1.00 89.69 92 ALA A C 1
ATOM 656 O O . ALA A 1 92 ? -28.713 3.350 29.900 1.00 89.69 92 ALA A O 1
ATOM 657 N N . SER A 1 93 ? -30.669 2.352 29.436 1.00 92.44 93 SER A N 1
ATOM 658 C CA . SER A 1 93 ? -30.706 1.525 30.648 1.00 92.44 93 SER A CA 1
ATOM 659 C C . SER A 1 93 ? -29.557 0.524 30.703 1.00 92.44 93 SER A C 1
ATOM 661 O O . SER A 1 93 ? -28.956 0.353 31.761 1.00 92.44 93 SER A O 1
ATOM 663 N N . ASP A 1 94 ? -29.224 -0.094 29.570 1.00 93.56 94 ASP A N 1
ATOM 664 C CA . ASP A 1 94 ? -28.217 -1.154 29.502 1.00 93.56 94 ASP A CA 1
ATOM 665 C C . ASP A 1 94 ? -26.817 -0.555 29.573 1.00 93.56 94 ASP A C 1
ATOM 667 O O . ASP A 1 94 ? -25.961 -1.066 30.292 1.00 93.56 94 ASP A O 1
ATOM 671 N N . LEU A 1 95 ? -26.613 0.594 28.917 1.00 91.62 95 LEU A N 1
ATOM 672 C CA . LEU A 1 95 ? -25.397 1.398 29.054 1.00 91.62 95 LEU A CA 1
ATOM 673 C C . LEU A 1 95 ? -25.158 1.814 30.504 1.00 91.62 95 LEU A C 1
ATOM 675 O O . LEU A 1 95 ? -24.049 1.661 31.016 1.00 91.62 95 LEU A O 1
ATOM 679 N N . ARG A 1 96 ? -26.205 2.297 31.181 1.00 91.81 96 ARG A N 1
ATOM 680 C CA . ARG A 1 96 ? -26.118 2.685 32.588 1.00 91.81 96 ARG A CA 1
ATOM 681 C C . ARG A 1 96 ? -25.802 1.502 33.488 1.00 91.81 96 ARG A C 1
ATOM 683 O O . ARG A 1 96 ? -25.017 1.653 34.419 1.00 91.81 96 ARG A O 1
ATOM 690 N N . LEU A 1 97 ? -26.407 0.346 33.229 1.00 92.62 97 LEU A N 1
ATOM 691 C CA . LEU A 1 97 ? -26.169 -0.852 34.026 1.00 92.62 97 LEU A CA 1
ATOM 692 C C . LEU A 1 97 ? -24.745 -1.385 33.823 1.00 92.62 97 LEU A C 1
ATOM 694 O O . LEU A 1 97 ? -24.096 -1.755 34.795 1.00 92.62 97 LEU A O 1
ATOM 698 N N . LEU A 1 98 ? -24.246 -1.371 32.586 1.00 93.38 98 LEU A N 1
ATOM 699 C CA . LEU A 1 98 ? -22.907 -1.845 32.242 1.00 93.38 98 LEU A CA 1
ATOM 700 C C . LEU A 1 98 ? -21.797 -0.916 32.759 1.00 93.38 98 LEU A C 1
ATOM 702 O O . LEU A 1 98 ? -20.816 -1.381 33.335 1.00 93.38 98 LEU A O 1
ATOM 706 N N . LEU A 1 99 ? -21.932 0.394 32.530 1.00 91.06 99 LEU A N 1
ATOM 707 C CA . LEU A 1 99 ? -20.886 1.383 32.822 1.00 91.06 99 LEU A CA 1
ATOM 708 C C . LEU A 1 99 ? -21.002 1.981 34.232 1.00 91.06 99 LEU A C 1
ATOM 710 O O . LEU A 1 99 ? -20.055 2.602 34.708 1.00 91.06 99 LEU A O 1
ATOM 714 N N . GLY A 1 100 ? -22.151 1.815 34.896 1.00 88.94 100 GLY A N 1
ATOM 715 C CA . GLY A 1 100 ? -22.441 2.415 36.202 1.00 88.94 100 GLY A CA 1
ATOM 716 C C . GLY A 1 100 ? -22.710 3.925 36.154 1.00 88.94 100 GLY A C 1
ATOM 717 O O . GLY A 1 100 ? -22.849 4.556 37.200 1.00 88.94 100 GLY A O 1
ATOM 718 N N . GLU A 1 101 ? -22.801 4.518 34.960 1.00 86.50 101 GLU A N 1
ATOM 719 C CA . GLU A 1 101 ? -22.921 5.965 34.748 1.00 86.50 101 GLU A CA 1
ATOM 720 C C . GLU A 1 101 ? -24.134 6.326 33.889 1.00 86.50 101 GLU A C 1
ATOM 722 O O . GLU A 1 101 ? -24.535 5.548 33.023 1.00 86.50 101 GLU A O 1
ATOM 727 N N . PRO A 1 102 ? -24.736 7.514 34.079 1.00 88.06 102 PRO A N 1
ATOM 728 C CA . PRO A 1 102 ? -25.870 7.967 33.281 1.00 88.06 102 PRO A CA 1
ATOM 729 C C . PRO A 1 102 ? -25.415 8.486 31.903 1.00 88.06 102 PRO A C 1
ATOM 731 O O . PRO A 1 102 ? -25.669 9.638 31.553 1.00 88.06 102 PRO A O 1
ATOM 734 N N . ILE A 1 103 ? -24.729 7.646 31.123 1.00 90.06 103 ILE A N 1
ATOM 735 C CA . ILE A 1 103 ? -24.334 7.964 29.748 1.00 90.06 103 ILE A CA 1
ATOM 736 C C . ILE A 1 103 ? -25.565 7.837 28.851 1.00 90.06 103 ILE A C 1
ATOM 738 O O . ILE A 1 103 ? -26.219 6.795 28.804 1.00 90.06 103 ILE A O 1
ATOM 742 N N . VAL A 1 104 ? -25.880 8.914 28.134 1.00 89.81 104 VAL A N 1
ATOM 743 C CA . VAL A 1 104 ? -27.008 8.969 27.199 1.00 89.81 104 VAL A CA 1
ATOM 744 C C . VAL A 1 104 ? -26.459 9.251 25.815 1.00 89.81 104 VAL A C 1
ATOM 746 O O . VAL A 1 104 ? -25.844 10.292 25.595 1.00 89.81 104 VAL A O 1
ATOM 749 N N . CYS A 1 105 ? -26.695 8.337 24.879 1.00 92.06 105 CYS A N 1
ATOM 750 C CA . CYS A 1 105 ? -26.236 8.476 23.506 1.00 92.06 105 CYS A CA 1
ATOM 751 C C . CYS A 1 105 ? -27.408 8.774 22.567 1.00 92.06 105 CYS A C 1
ATOM 753 O O . CYS A 1 105 ? -28.376 8.020 22.509 1.00 92.06 105 CYS A O 1
ATOM 755 N N . GLY A 1 106 ? -27.321 9.885 21.836 1.00 90.50 106 GLY A N 1
ATOM 756 C CA . GLY A 1 106 ? -28.260 10.246 20.775 1.00 90.50 106 GLY A CA 1
ATOM 757 C C . GLY A 1 106 ? -27.731 9.856 19.396 1.00 90.50 106 GLY A C 1
ATOM 758 O O . GLY A 1 106 ? -26.527 9.748 19.197 1.00 90.50 106 GLY A O 1
ATOM 759 N N . ARG A 1 107 ? -28.617 9.686 18.414 1.00 93.44 107 ARG A N 1
ATOM 760 C CA . ARG A 1 107 ? -28.211 9.416 17.029 1.00 93.44 107 ARG A CA 1
ATOM 761 C C . ARG A 1 107 ? -27.797 10.703 16.305 1.00 93.44 107 ARG A C 1
ATOM 763 O O . ARG A 1 107 ? -28.453 11.744 16.429 1.00 93.44 107 ARG A O 1
ATOM 770 N N . ARG A 1 108 ? -26.734 10.608 15.510 1.00 94.31 108 ARG A N 1
ATOM 771 C CA . ARG A 1 108 ? -26.303 11.595 14.505 1.00 94.31 108 ARG A CA 1
ATOM 772 C C . ARG A 1 108 ? -26.117 10.914 13.150 1.00 94.31 108 ARG A C 1
ATOM 774 O O . ARG A 1 108 ? -26.066 9.686 13.096 1.00 94.31 108 ARG A O 1
ATOM 781 N N . GLY A 1 109 ? -26.101 11.693 12.072 1.00 92.00 109 GLY A N 1
ATOM 782 C CA . GLY A 1 109 ? -26.060 11.171 10.693 1.00 92.00 109 GLY A CA 1
ATOM 783 C C . GLY A 1 109 ? -25.454 12.122 9.655 1.00 92.00 109 GLY A C 1
ATOM 784 O O . GLY A 1 109 ? -25.295 11.757 8.494 1.00 92.00 109 GLY A O 1
ATOM 785 N N . ASP A 1 110 ? -25.113 13.337 10.064 1.00 93.12 110 ASP A N 1
ATOM 786 C CA . ASP A 1 110 ? -24.269 14.281 9.340 1.00 93.12 110 ASP A CA 1
ATOM 787 C C . ASP A 1 110 ? -22.834 13.745 9.201 1.00 93.12 110 ASP A C 1
ATOM 789 O O . ASP A 1 110 ? -22.379 12.958 10.027 1.00 93.12 110 ASP A O 1
ATOM 793 N N . ALA A 1 111 ? -22.121 14.132 8.142 1.00 93.31 111 ALA A N 1
ATOM 794 C CA . ALA A 1 111 ? -20.767 13.644 7.888 1.00 93.31 111 ALA A CA 1
ATOM 795 C C . ALA A 1 111 ? -19.741 14.324 8.807 1.00 93.31 111 ALA A C 1
ATOM 797 O O . ALA A 1 111 ? -19.668 15.547 8.851 1.00 93.31 111 ALA A O 1
ATOM 798 N N . LEU A 1 112 ? -18.904 13.521 9.461 1.00 93.44 112 LEU A N 1
ATOM 799 C CA . LEU A 1 112 ? -17.886 13.953 10.408 1.00 93.44 112 LEU A CA 1
ATOM 800 C C . LEU A 1 112 ? -16.501 13.486 9.949 1.00 93.44 112 LEU A C 1
ATOM 802 O O . LEU A 1 112 ? -16.249 12.289 9.792 1.00 93.44 112 LEU A O 1
ATOM 806 N N . THR A 1 113 ? -15.588 14.434 9.751 1.00 93.25 113 THR A N 1
ATOM 807 C CA . THR A 1 113 ? -14.173 14.141 9.485 1.00 93.25 113 THR A CA 1
ATOM 808 C C . THR A 1 113 ? -13.440 13.923 10.802 1.00 93.25 113 THR A C 1
ATOM 810 O O . THR A 1 113 ? -13.571 14.735 11.719 1.00 93.25 113 THR A O 1
ATOM 813 N N . LEU A 1 114 ? -12.656 12.849 10.882 1.00 93.06 114 LEU A N 1
ATOM 814 C CA . LEU A 1 114 ? -11.954 12.450 12.098 1.00 93.06 114 LEU A CA 1
ATOM 815 C C . LEU A 1 114 ? -10.596 13.146 12.236 1.00 93.06 114 LEU A C 1
ATOM 817 O O . LEU A 1 114 ? -9.864 13.328 11.263 1.00 93.06 114 LEU A O 1
ATOM 821 N N . ALA A 1 115 ? -10.243 13.485 13.471 1.00 90.62 115 ALA A N 1
ATOM 822 C CA . ALA A 1 115 ? -8.946 14.015 13.854 1.00 90.62 115 ALA A CA 1
ATOM 823 C C . ALA A 1 115 ? -8.528 13.460 15.222 1.00 90.62 115 ALA A C 1
ATOM 825 O O . ALA A 1 115 ? -9.353 13.157 16.086 1.00 90.62 115 ALA A O 1
ATOM 826 N N . GLN A 1 116 ? -7.222 13.336 15.434 1.00 88.94 116 GLN A N 1
ATOM 827 C CA . GLN A 1 116 ? -6.697 12.955 16.739 1.00 88.94 116 GLN A CA 1
ATOM 828 C C . GLN A 1 116 ? -6.878 14.116 17.727 1.00 88.94 116 GLN A C 1
ATOM 830 O O . GLN A 1 116 ? -6.527 15.249 17.403 1.00 88.94 116 GLN A O 1
ATOM 835 N N . ALA A 1 117 ? -7.400 13.834 18.924 1.00 83.50 117 ALA A N 1
ATOM 836 C CA . ALA A 1 117 ? -7.532 14.835 19.981 1.00 83.50 117 ALA A CA 1
ATOM 837 C C . ALA A 1 117 ? -6.212 14.985 20.756 1.00 83.50 117 ALA A C 1
ATOM 839 O O . ALA A 1 117 ? -5.536 15.999 20.607 1.00 83.50 117 ALA A O 1
ATOM 840 N N . GLN A 1 118 ? -5.815 13.976 21.549 1.00 71.56 118 GLN A N 1
ATOM 841 C CA . GLN A 1 118 ? -4.541 13.939 22.289 1.00 71.56 118 GLN A CA 1
ATOM 842 C C . GLN A 1 118 ? -4.097 12.504 22.650 1.00 71.56 118 GLN A C 1
ATOM 844 O O . GLN A 1 118 ? -4.915 11.669 23.022 1.00 71.56 118 GLN A O 1
ATOM 849 N N . GLY A 1 119 ? -2.774 12.273 22.653 1.00 66.69 119 GLY A N 1
ATOM 850 C CA . GLY A 1 119 ? -2.084 11.720 23.831 1.00 66.69 119 GLY A CA 1
ATOM 851 C C . GLY A 1 119 ? -1.988 10.209 24.067 1.00 66.69 119 GLY A C 1
ATOM 852 O O . GLY A 1 119 ? -1.605 9.844 25.173 1.00 66.69 119 GLY A O 1
ATOM 853 N N . ASP A 1 120 ? -2.257 9.341 23.093 1.00 69.75 120 ASP A N 1
ATOM 854 C CA . ASP A 1 120 ? -1.913 7.914 23.223 1.00 69.75 120 ASP A CA 1
ATOM 855 C C . ASP A 1 120 ? -0.905 7.499 22.127 1.00 69.75 120 ASP A C 1
ATOM 857 O O . ASP A 1 120 ? -1.223 7.614 20.934 1.00 69.75 120 ASP A O 1
ATOM 861 N N . PRO A 1 121 ? 0.311 7.038 22.495 1.00 67.56 121 PRO A N 1
ATOM 862 C CA . PRO A 1 121 ? 1.330 6.580 21.548 1.00 67.56 121 PRO A CA 1
ATOM 863 C C . PRO A 1 121 ? 0.850 5.463 20.615 1.00 67.56 121 PRO A C 1
ATOM 865 O O . PRO A 1 121 ? 1.297 5.393 19.469 1.00 67.56 121 PRO A O 1
ATOM 868 N N . VAL A 1 122 ? -0.079 4.616 21.072 1.00 70.81 122 VAL A N 1
ATOM 869 C CA . VAL A 1 122 ? -0.653 3.526 20.273 1.00 70.81 122 VAL A CA 1
ATOM 870 C C . VAL A 1 122 ? -1.449 4.095 19.099 1.00 70.81 122 VAL A C 1
ATOM 872 O O . VAL A 1 122 ? -1.246 3.701 17.948 1.00 70.81 122 VAL A O 1
ATOM 875 N N . PHE A 1 123 ? -2.308 5.082 19.367 1.00 78.12 123 PHE A N 1
ATOM 876 C CA . PHE A 1 123 ? -3.177 5.686 18.353 1.00 78.12 123 PHE A CA 1
ATOM 877 C C . PHE A 1 123 ? -2.488 6.783 17.533 1.00 78.12 123 PHE A C 1
ATOM 879 O O . PHE A 1 123 ? -3.028 7.192 16.507 1.00 78.12 123 PHE A O 1
ATOM 886 N N . GLY A 1 124 ? -1.282 7.212 17.924 1.00 78.75 124 GLY A N 1
ATOM 887 C CA . GLY A 1 124 ? -0.412 8.067 17.107 1.00 78.75 124 GLY A CA 1
ATOM 888 C C . GLY A 1 124 ? 0.141 7.378 15.852 1.00 78.75 124 GLY A C 1
ATOM 889 O O . GLY A 1 124 ? 0.586 8.055 14.929 1.00 78.75 124 GLY A O 1
ATOM 890 N N . GLN A 1 125 ? 0.085 6.043 15.782 1.00 81.44 125 GLN A N 1
ATOM 891 C CA . GLN A 1 125 ? 0.461 5.278 14.585 1.00 81.44 125 GLN A CA 1
ATOM 892 C C . GLN A 1 125 ? -0.646 5.254 13.520 1.00 81.44 125 GLN A C 1
ATOM 894 O O . GLN A 1 125 ? -0.392 4.873 12.377 1.00 81.44 125 GLN A O 1
ATOM 899 N N . ILE A 1 126 ? -1.869 5.652 13.884 1.00 88.69 126 ILE A N 1
ATOM 900 C CA . ILE A 1 126 ? -3.020 5.675 12.987 1.00 88.69 126 ILE A CA 1
ATOM 901 C C . ILE A 1 126 ? -3.140 7.081 12.380 1.00 88.69 126 ILE A C 1
ATOM 903 O O . ILE A 1 126 ? -3.410 8.044 13.103 1.00 88.69 126 ILE A O 1
ATOM 907 N N . PRO A 1 127 ? -2.984 7.241 11.053 1.00 88.44 127 PRO A N 1
ATOM 908 C CA . PRO A 1 127 ? -3.180 8.526 10.399 1.00 88.44 127 PRO A CA 1
ATOM 909 C C . PRO A 1 127 ? -4.681 8.821 10.280 1.00 88.44 127 PRO A C 1
ATOM 911 O O . PRO A 1 127 ? -5.296 8.546 9.249 1.00 88.44 127 PRO A O 1
ATOM 914 N N . TRP A 1 128 ? -5.282 9.390 11.330 1.00 89.38 128 TRP A N 1
ATOM 915 C CA . TRP A 1 128 ? -6.719 9.712 11.400 1.00 89.38 128 TRP A CA 1
ATOM 916 C C . TRP A 1 128 ? -7.211 10.618 10.267 1.00 89.38 128 TRP A C 1
ATOM 918 O O . TRP A 1 128 ? -8.358 10.511 9.852 1.00 89.38 128 TRP A O 1
ATOM 928 N N . THR A 1 129 ? -6.329 11.436 9.690 1.00 86.06 129 THR A N 1
ATOM 929 C CA . THR A 1 129 ? -6.620 12.250 8.498 1.00 86.06 129 THR A CA 1
ATOM 930 C C . THR A 1 129 ? -6.865 11.425 7.231 1.00 86.06 129 THR A C 1
ATOM 932 O O . THR A 1 129 ? -7.393 11.951 6.256 1.00 86.06 129 THR A O 1
ATOM 935 N N . SER A 1 130 ? -6.484 10.144 7.224 1.00 86.62 130 SER A N 1
ATOM 936 C CA . SER A 1 130 ? -6.780 9.195 6.144 1.00 86.62 130 SER A CA 1
ATOM 937 C C . SER A 1 130 ? -8.066 8.398 6.370 1.00 86.62 130 SER A C 1
ATOM 939 O O . SER A 1 130 ? -8.474 7.657 5.474 1.00 86.62 130 SER A O 1
ATOM 941 N N . ALA A 1 131 ? -8.677 8.508 7.554 1.00 90.44 131 ALA A N 1
ATOM 942 C CA . ALA A 1 131 ? -9.922 7.822 7.851 1.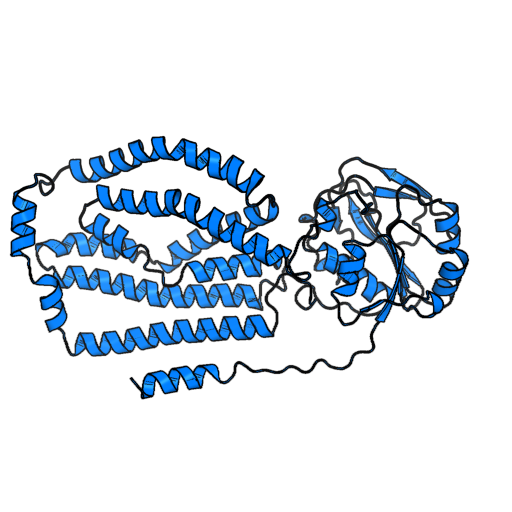00 90.44 131 ALA A CA 1
ATOM 943 C C . ALA A 1 131 ? -11.058 8.417 7.002 1.00 90.44 131 ALA A C 1
ATOM 945 O O . ALA A 1 131 ? -11.119 9.638 6.819 1.00 90.44 131 ALA A O 1
ATOM 946 N N . PRO A 1 132 ? -11.973 7.585 6.482 1.00 91.50 132 PRO A N 1
ATOM 947 C CA . PRO A 1 132 ? -13.160 8.083 5.806 1.00 91.50 132 PRO A CA 1
ATOM 948 C C . PRO A 1 132 ? -14.056 8.840 6.788 1.00 91.50 132 PRO A C 1
ATOM 950 O O . PRO A 1 132 ? -13.987 8.658 8.006 1.00 91.50 132 PRO A O 1
ATOM 953 N N . GLN A 1 133 ? -14.926 9.686 6.243 1.00 93.06 133 GLN A N 1
ATOM 954 C CA . GLN A 1 133 ? -15.910 10.389 7.055 1.00 93.06 133 GLN A CA 1
ATOM 955 C C . GLN A 1 133 ? -16.892 9.402 7.681 1.00 93.06 133 GLN A C 1
ATOM 957 O O . GLN A 1 133 ? -17.388 8.491 7.017 1.00 93.06 133 GLN A O 1
ATOM 962 N N . VAL A 1 134 ? -17.211 9.634 8.950 1.00 94.44 134 VAL A N 1
ATOM 963 C CA . VAL A 1 134 ? -18.238 8.886 9.674 1.00 94.44 134 VAL A CA 1
ATOM 964 C C . VAL A 1 134 ? -19.537 9.669 9.614 1.00 94.44 134 VAL A C 1
ATOM 966 O O . VAL A 1 134 ? -19.548 10.868 9.864 1.00 94.44 134 VAL A O 1
ATOM 969 N N . ARG A 1 135 ? -20.643 9.004 9.299 1.00 93.62 135 ARG A N 1
ATOM 970 C CA . ARG A 1 135 ? -21.978 9.599 9.275 1.00 93.62 135 ARG A CA 1
ATOM 971 C C . ARG A 1 135 ? -22.765 9.159 10.494 1.00 93.62 135 ARG A C 1
ATOM 973 O O . ARG A 1 135 ? -22.861 9.895 11.476 1.00 93.62 135 ARG A O 1
ATOM 980 N N . GLU A 1 136 ? -23.300 7.945 10.460 1.00 95.25 136 GLU A N 1
ATOM 981 C CA . GLU A 1 136 ? -24.161 7.450 11.521 1.00 95.25 136 GLU A CA 1
ATOM 982 C C . GLU A 1 136 ? -23.345 7.048 12.750 1.00 95.25 136 GLU A C 1
ATOM 984 O O . GLU A 1 136 ? -22.490 6.163 12.693 1.00 95.25 136 GLU A O 1
ATOM 989 N N . ARG A 1 137 ? -23.595 7.732 13.866 1.00 95.44 137 ARG A N 1
ATOM 990 C CA . ARG A 1 137 ? -22.827 7.585 15.107 1.00 95.44 137 ARG A CA 1
ATOM 991 C C . ARG A 1 137 ? -23.663 7.939 16.329 1.00 95.44 137 ARG A C 1
ATOM 993 O O . ARG A 1 137 ? -24.698 8.609 16.222 1.00 95.44 137 ARG A O 1
ATOM 1000 N N . ALA A 1 138 ? -23.169 7.534 17.491 1.00 94.25 138 ALA A N 1
ATOM 1001 C CA . ALA A 1 138 ? -23.732 7.870 18.787 1.00 94.25 138 ALA A CA 1
ATOM 1002 C C . ALA A 1 138 ? -23.074 9.139 19.364 1.00 94.25 138 ALA A C 1
ATOM 1004 O O . ALA A 1 138 ? -21.894 9.150 19.698 1.00 94.25 138 ALA A O 1
ATOM 1005 N N . LEU A 1 139 ? -23.834 10.215 19.538 1.00 93.38 139 LEU A N 1
ATOM 1006 C CA . LEU A 1 139 ? -23.393 11.374 20.310 1.00 93.38 139 LEU A CA 1
ATOM 1007 C C . LEU A 1 139 ? -23.694 11.124 21.788 1.00 93.38 139 LEU A C 1
ATOM 1009 O O . LEU A 1 139 ? -24.833 11.287 22.229 1.00 93.38 139 LEU A O 1
ATOM 1013 N N . CYS A 1 140 ? -22.682 10.695 22.536 1.00 91.31 140 CYS A N 1
ATOM 1014 C CA . CYS A 1 140 ? -22.818 10.352 23.947 1.00 91.31 140 CYS A CA 1
ATOM 1015 C C . CYS A 1 140 ? -22.537 11.556 24.853 1.00 91.31 140 CYS A C 1
ATOM 1017 O O . CYS A 1 140 ? -21.456 12.140 24.826 1.00 91.31 140 CYS A O 1
ATOM 1019 N N . ALA A 1 141 ? -23.518 11.913 25.679 1.00 90.31 141 ALA A N 1
ATOM 1020 C CA . ALA A 1 141 ? -23.376 12.864 26.773 1.00 90.31 141 ALA A CA 1
ATOM 1021 C C . ALA A 1 141 ? -23.051 12.132 28.086 1.00 90.31 141 ALA A C 1
ATOM 1023 O O . ALA A 1 141 ? -23.338 10.944 28.235 1.00 90.31 141 ALA A O 1
ATOM 1024 N N . GLY A 1 142 ? -22.480 12.854 29.054 1.00 85.44 142 GLY A N 1
ATOM 1025 C CA . GLY A 1 142 ? -22.120 12.287 30.360 1.00 85.44 142 GLY A CA 1
ATOM 1026 C C . GLY A 1 142 ? -20.732 11.644 30.416 1.00 85.44 142 GLY A C 1
ATOM 1027 O O . GLY A 1 142 ? -20.435 10.945 31.373 1.00 85.44 142 GLY A O 1
ATOM 1028 N N . LEU A 1 143 ? -19.859 11.918 29.441 1.00 88.06 143 LEU A N 1
ATOM 1029 C CA . LEU A 1 143 ? -18.471 11.431 29.388 1.00 88.06 143 LEU A CA 1
ATOM 1030 C C . LEU A 1 143 ? -17.517 12.175 30.350 1.00 88.06 143 LEU A C 1
ATOM 1032 O O . LEU A 1 143 ? -16.325 12.317 30.082 1.00 88.06 143 LEU A O 1
ATOM 1036 N N . ALA A 1 144 ? -18.025 12.679 31.475 1.00 85.50 144 ALA A N 1
ATOM 1037 C CA . ALA A 1 144 ? -17.195 13.336 32.479 1.00 85.50 144 ALA A CA 1
ATOM 1038 C C . ALA A 1 144 ? -16.211 12.314 33.080 1.00 85.50 144 ALA A C 1
ATOM 1040 O O . ALA A 1 144 ? -16.624 11.282 33.597 1.00 85.50 144 ALA A O 1
ATOM 1041 N N . GLY A 1 145 ? -14.906 12.585 32.991 1.00 86.50 145 GLY A N 1
ATOM 1042 C CA . GLY A 1 145 ? -13.857 11.654 33.435 1.00 86.50 145 GLY A CA 1
ATOM 1043 C C . GLY A 1 145 ? -13.404 10.637 32.380 1.00 86.50 145 GLY A C 1
ATOM 1044 O O . GLY A 1 145 ? -12.539 9.815 32.675 1.00 86.50 145 GLY A O 1
ATOM 1045 N N . TRP A 1 146 ? -13.940 10.706 31.160 1.00 92.00 146 TRP A N 1
ATOM 1046 C CA . TRP A 1 146 ? -13.385 10.007 30.006 1.00 92.00 146 TRP A CA 1
ATOM 1047 C C . TRP A 1 146 ? -12.380 10.908 29.287 1.00 92.00 146 TRP A C 1
ATOM 1049 O O . TRP A 1 146 ? -12.623 12.096 29.074 1.00 92.00 146 TRP A O 1
ATOM 1059 N N . GLN A 1 147 ? -11.254 10.337 28.879 1.00 92.56 147 GLN A N 1
ATOM 1060 C CA . GLN A 1 147 ? -10.292 10.994 28.009 1.00 92.56 147 GLN A CA 1
ATOM 1061 C C . GLN A 1 147 ? -10.701 10.769 26.553 1.00 92.56 147 GLN A C 1
ATOM 1063 O O . GLN A 1 147 ? -10.836 9.634 26.099 1.00 92.56 147 GLN A O 1
ATOM 1068 N N . VAL A 1 148 ? -10.884 11.850 25.798 1.00 92.38 148 VAL A N 1
ATOM 1069 C CA . VAL A 1 148 ? -11.203 11.763 24.370 1.00 92.38 148 VAL A CA 1
ATOM 1070 C C . VAL A 1 148 ? -9.913 11.591 23.572 1.00 92.38 148 VAL A C 1
ATOM 1072 O O . VAL A 1 148 ? -9.014 12.426 23.643 1.00 92.38 148 VAL A O 1
ATOM 1075 N N . LEU A 1 149 ? -9.829 10.505 22.806 1.00 92.25 149 LEU A N 1
ATOM 1076 C CA . LEU A 1 149 ? -8.663 10.158 21.990 1.00 92.25 149 LEU A CA 1
ATOM 1077 C C . LEU A 1 149 ? -8.826 10.625 20.540 1.00 92.25 149 LEU A C 1
ATOM 1079 O O . LEU A 1 149 ? -7.866 11.084 19.918 1.00 92.25 149 LEU A O 1
ATOM 1083 N N . VAL A 1 150 ? -10.052 10.546 20.016 1.00 92.62 150 VAL A N 1
ATOM 1084 C CA . VAL A 1 150 ? -10.401 10.950 18.647 1.00 92.62 150 VAL A CA 1
ATOM 1085 C C . VAL A 1 150 ? -11.633 11.829 18.692 1.00 92.62 150 VAL A C 1
ATOM 1087 O O . VAL A 1 150 ? -12.625 11.491 19.346 1.00 92.62 150 VAL A O 1
ATOM 1090 N N . VAL A 1 151 ? -11.565 12.937 17.966 1.00 93.06 151 VAL A N 1
ATOM 1091 C CA . VAL A 1 151 ? -12.649 13.902 17.813 1.00 93.06 151 VAL A CA 1
ATOM 1092 C C . VAL A 1 151 ? -13.028 14.054 16.349 1.00 93.06 151 VAL A C 1
ATOM 1094 O O . VAL A 1 151 ? -12.236 13.789 15.446 1.00 93.06 151 VAL A O 1
ATOM 1097 N N . GLY A 1 152 ? -14.246 14.510 16.106 1.00 91.25 152 GLY A N 1
ATOM 1098 C CA . GLY A 1 152 ? -14.575 15.165 14.855 1.00 91.25 152 GLY A CA 1
ATOM 1099 C C . GLY A 1 152 ? -13.972 16.565 14.789 1.00 91.25 152 GLY A C 1
ATOM 1100 O O . GLY A 1 152 ? -13.694 17.172 15.823 1.00 91.25 152 GLY A O 1
ATOM 1101 N N . LEU A 1 153 ? -13.824 17.113 13.582 1.00 85.75 153 LEU A N 1
ATOM 1102 C CA . LEU A 1 153 ? -13.424 18.519 13.407 1.00 85.75 153 LEU A CA 1
ATOM 1103 C C . LEU A 1 153 ? -14.357 19.505 14.133 1.00 85.75 153 LEU A C 1
ATOM 1105 O O . LEU A 1 153 ? -13.902 20.558 14.571 1.00 85.75 153 LEU A O 1
ATOM 1109 N N . ASP A 1 154 ? -15.620 19.127 14.332 1.00 84.06 154 ASP A N 1
ATOM 1110 C CA . ASP A 1 154 ? -16.616 19.909 15.075 1.00 84.06 154 ASP A CA 1
ATOM 1111 C C . ASP A 1 154 ? -16.501 19.749 16.608 1.00 84.06 154 ASP A C 1
ATOM 1113 O O . ASP A 1 154 ? -17.319 20.274 17.361 1.00 84.06 154 ASP A O 1
ATOM 1117 N N . GLY A 1 155 ? -15.492 19.013 17.093 1.00 86.25 155 GLY A N 1
ATOM 1118 C CA . GLY A 1 155 ? -15.214 18.784 18.516 1.00 86.25 155 GLY A CA 1
ATOM 1119 C C . GLY A 1 155 ? -15.969 17.609 19.149 1.00 86.25 155 GLY A C 1
ATOM 1120 O O . GLY A 1 155 ? -15.777 17.325 20.330 1.00 86.25 155 GLY A O 1
ATOM 1121 N N . GLU A 1 156 ? -16.810 16.902 18.392 1.00 90.69 156 GLU A N 1
ATOM 1122 C CA . GLU A 1 156 ? -17.553 15.738 18.889 1.00 90.69 156 GLU A CA 1
ATOM 1123 C C . GLU A 1 156 ? -16.640 14.543 19.217 1.00 90.69 156 GLU A C 1
ATOM 1125 O O . GLU A 1 156 ? -15.752 14.206 18.438 1.00 90.69 156 GLU A O 1
ATOM 1130 N N . SER A 1 157 ? -16.873 13.852 20.339 1.00 91.94 157 SER A N 1
ATOM 1131 C CA . SER A 1 157 ? -16.091 12.667 20.727 1.00 91.94 157 SER A CA 1
ATOM 1132 C C . SER A 1 157 ? -16.439 11.442 19.876 1.00 91.94 157 SER A C 1
ATOM 1134 O O . SER A 1 157 ? -17.590 10.998 19.862 1.00 91.94 157 SER A O 1
ATOM 1136 N N . VAL A 1 158 ? -15.434 10.850 19.232 1.00 93.94 158 VAL A N 1
ATOM 1137 C CA . VAL A 1 158 ? -15.594 9.642 18.402 1.00 93.94 158 VAL A CA 1
ATOM 1138 C C . VAL A 1 158 ? -15.035 8.402 19.090 1.00 93.94 158 VAL A C 1
ATOM 1140 O O . VAL A 1 158 ? -15.652 7.338 19.064 1.00 93.94 158 VAL A O 1
ATOM 1143 N N . LEU A 1 159 ? -13.887 8.552 19.745 1.00 94.69 159 LEU A N 1
ATOM 1144 C CA . LEU A 1 159 ? -13.280 7.520 20.572 1.00 94.69 159 LEU A CA 1
ATOM 1145 C C . LEU A 1 159 ? -12.931 8.127 21.923 1.00 94.69 159 LEU A C 1
ATOM 1147 O O . LEU A 1 159 ? -12.159 9.087 21.996 1.00 94.69 159 LEU A O 1
ATOM 1151 N N . ALA A 1 160 ? -13.480 7.549 22.982 1.00 94.19 160 ALA A N 1
ATOM 1152 C CA . ALA A 1 160 ? -13.183 7.929 24.352 1.00 94.19 160 ALA A CA 1
ATOM 1153 C C . ALA A 1 160 ? -12.660 6.721 25.131 1.00 94.19 160 ALA A C 1
ATOM 1155 O O . ALA A 1 160 ? -13.068 5.587 24.881 1.00 94.19 160 ALA A O 1
ATOM 1156 N N . THR A 1 161 ? -11.761 6.974 26.076 1.00 93.81 161 THR A N 1
ATOM 1157 C CA . THR A 1 161 ? -11.209 5.967 26.978 1.00 93.81 161 THR A CA 1
ATOM 1158 C C . THR A 1 161 ? -11.380 6.376 28.430 1.00 93.81 161 THR A C 1
ATOM 1160 O O . THR A 1 161 ? -11.446 7.562 28.757 1.00 93.81 161 THR A O 1
ATOM 1163 N N . ARG A 1 162 ? -11.418 5.389 29.315 1.00 92.06 162 ARG A N 1
ATOM 1164 C CA . ARG A 1 162 ? -11.352 5.586 30.755 1.00 92.06 162 ARG A CA 1
ATOM 1165 C C . ARG A 1 162 ? -10.554 4.469 31.399 1.00 92.06 162 ARG A C 1
ATOM 1167 O O . ARG A 1 162 ? -10.766 3.291 31.114 1.00 92.06 162 ARG A O 1
ATOM 1174 N N . GLU A 1 163 ? -9.668 4.844 32.309 1.00 89.81 163 GLU A N 1
ATOM 1175 C CA . GLU A 1 163 ? -8.895 3.886 33.089 1.00 89.81 163 GLU A CA 1
ATOM 1176 C C . GLU A 1 163 ? -9.708 3.373 34.284 1.00 89.81 163 GLU A C 1
ATOM 1178 O O . GLU A 1 163 ? -10.390 4.131 34.978 1.00 89.81 163 GLU A O 1
ATOM 1183 N N . ARG A 1 164 ? -9.630 2.063 34.529 1.00 83.88 164 ARG A N 1
ATOM 1184 C CA . ARG A 1 164 ? -10.218 1.387 35.689 1.00 83.88 164 ARG A CA 1
ATOM 1185 C C . ARG A 1 164 ? -9.188 0.398 36.238 1.00 83.88 164 ARG A C 1
ATOM 1187 O O . ARG A 1 164 ? -9.191 -0.786 35.909 1.00 83.88 164 ARG A O 1
ATOM 1194 N N . GLY A 1 165 ? -8.268 0.903 37.061 1.00 79.94 165 GLY A N 1
ATOM 1195 C CA . GLY A 1 165 ? -7.107 0.137 37.524 1.00 79.94 165 GLY A CA 1
ATOM 1196 C C . GLY A 1 165 ? -6.109 -0.097 36.386 1.00 79.94 165 GLY A C 1
ATOM 1197 O O . GLY A 1 165 ? -5.710 0.851 35.725 1.00 79.94 165 GLY A O 1
ATOM 1198 N N . VAL A 1 166 ? -5.722 -1.355 36.146 1.00 75.50 166 VAL A N 1
ATOM 1199 C CA . VAL A 1 166 ? -4.790 -1.748 35.059 1.00 75.50 166 VAL A CA 1
ATOM 1200 C C . VAL A 1 166 ? -5.509 -1.913 33.709 1.00 75.50 166 VAL A C 1
ATOM 1202 O O . VAL A 1 166 ? -4.881 -2.110 32.674 1.00 75.50 166 VAL A O 1
ATOM 1205 N N . ARG A 1 167 ? -6.844 -1.860 33.700 1.00 87.38 167 ARG A N 1
ATOM 1206 C CA . ARG A 1 167 ? -7.663 -2.075 32.503 1.00 87.38 167 ARG A CA 1
ATOM 1207 C C . ARG A 1 167 ? -8.236 -0.769 31.992 1.00 87.38 167 ARG A C 1
ATOM 1209 O O . ARG A 1 167 ? -8.372 0.206 32.735 1.00 87.38 167 ARG A O 1
ATOM 1216 N N . ARG A 1 168 ? -8.626 -0.782 30.721 1.00 92.62 168 ARG A N 1
ATOM 1217 C CA . ARG A 1 168 ? -9.244 0.365 30.060 1.00 92.62 168 ARG A CA 1
ATOM 1218 C C . ARG A 1 168 ? -10.609 0.011 29.497 1.00 92.62 168 ARG A C 1
ATOM 1220 O O . ARG A 1 168 ? -10.862 -1.121 29.082 1.00 92.62 168 ARG A O 1
ATOM 1227 N N . LEU A 1 169 ? -11.484 1.005 29.524 1.00 95.06 169 LEU A N 1
ATOM 1228 C CA . LEU A 1 169 ? -12.797 0.979 28.904 1.00 95.06 169 LEU A CA 1
ATOM 1229 C C . LEU A 1 169 ? -12.749 1.920 27.705 1.00 95.06 169 LEU A C 1
ATOM 1231 O O . LEU A 1 169 ? -12.419 3.091 27.870 1.00 95.06 169 LEU A O 1
ATOM 1235 N N . TYR A 1 170 ? -13.099 1.426 26.527 1.00 96.06 170 TYR A N 1
ATOM 1236 C CA . TYR A 1 170 ? -13.187 2.207 25.303 1.00 96.06 170 TYR A CA 1
ATOM 1237 C C . TYR A 1 170 ? -14.632 2.307 24.834 1.00 96.06 170 TYR A C 1
ATOM 1239 O O . TYR A 1 170 ? -15.374 1.325 24.849 1.00 96.06 170 TYR A O 1
ATOM 1247 N N . LEU A 1 171 ? -15.003 3.500 24.379 1.00 95.81 171 LEU A N 1
ATOM 1248 C CA . LEU A 1 171 ? -16.267 3.788 23.718 1.00 95.81 171 LEU A CA 1
ATOM 1249 C C . LEU A 1 171 ? -15.969 4.315 22.313 1.00 95.81 171 LEU A C 1
ATOM 1251 O O . LEU A 1 171 ? -15.461 5.428 22.168 1.00 95.81 171 LEU A O 1
ATOM 1255 N N . LEU A 1 172 ? -16.284 3.513 21.297 1.00 96.50 172 LEU A N 1
ATOM 1256 C CA . LEU A 1 172 ? -16.131 3.857 19.884 1.00 96.50 172 LEU A CA 1
ATOM 1257 C C . LEU A 1 172 ? -17.516 4.144 19.300 1.00 96.50 172 LEU A C 1
ATOM 1259 O O . LEU A 1 172 ? -18.297 3.226 19.104 1.00 96.50 172 LEU A O 1
ATOM 1263 N N . THR A 1 173 ? -17.843 5.410 19.055 1.00 96.00 173 THR A N 1
ATOM 1264 C CA . THR A 1 173 ? -19.217 5.852 18.755 1.00 96.00 173 THR A CA 1
ATOM 1265 C C . THR A 1 173 ? -19.776 5.616 17.339 1.00 96.00 173 THR A C 1
ATOM 1267 O O . THR A 1 173 ? -21.006 5.651 17.209 1.00 96.00 173 THR A O 1
ATOM 1270 N N . PRO A 1 174 ? -18.976 5.419 16.269 1.00 96.50 174 PRO A N 1
ATOM 1271 C CA . PRO A 1 174 ? -19.495 5.086 14.944 1.00 96.50 174 PRO A CA 1
ATOM 1272 C C . PRO A 1 174 ? -20.321 3.796 14.943 1.00 96.50 174 PRO A C 1
ATOM 1274 O O . PRO A 1 174 ? -19.905 2.791 15.515 1.00 96.50 174 PRO A O 1
ATOM 1277 N N . TYR A 1 175 ? -21.457 3.797 14.245 1.00 95.69 175 TYR A N 1
ATOM 1278 C CA . TYR A 1 175 ? -22.202 2.564 13.986 1.00 95.69 175 TYR A CA 1
ATOM 1279 C C . TYR A 1 175 ? -21.531 1.778 12.858 1.00 95.69 175 TYR A C 1
ATOM 1281 O O . TYR A 1 175 ? -21.090 2.380 11.877 1.00 95.69 175 TYR A O 1
ATOM 1289 N N . LEU A 1 176 ? -21.478 0.450 12.975 1.00 92.19 176 LEU A N 1
ATOM 1290 C CA . LEU A 1 176 ? -20.796 -0.413 12.004 1.00 92.19 176 LEU A CA 1
ATOM 1291 C C . LEU A 1 176 ? -21.769 -1.305 11.226 1.00 92.19 176 LEU A C 1
ATOM 1293 O O . LEU A 1 176 ? -21.753 -1.327 10.002 1.00 92.19 176 LEU A O 1
ATOM 1297 N N . ASP A 1 177 ? -22.667 -2.017 11.896 1.00 85.50 177 ASP A N 1
ATOM 1298 C CA . ASP A 1 177 ? -23.475 -3.057 11.246 1.00 85.50 177 ASP A CA 1
ATOM 1299 C C . ASP A 1 177 ? -24.479 -2.469 10.230 1.00 85.50 177 ASP A C 1
ATOM 1301 O O . ASP A 1 177 ? -25.564 -2.008 10.589 1.00 85.50 177 ASP A O 1
ATOM 1305 N N . GLY A 1 178 ? -24.095 -2.444 8.947 1.00 85.06 178 GLY A N 1
ATOM 1306 C CA . GLY A 1 178 ? -24.822 -1.766 7.862 1.00 85.06 178 GLY A CA 1
ATOM 1307 C C . GLY A 1 178 ? -24.602 -0.246 7.779 1.00 85.06 178 GLY A C 1
ATOM 1308 O O . GLY A 1 178 ? -25.191 0.409 6.921 1.00 85.06 178 GLY A O 1
ATOM 1309 N N . TYR A 1 179 ? -23.745 0.315 8.634 1.00 90.81 179 TYR A N 1
ATOM 1310 C CA . TYR A 1 179 ? -23.422 1.741 8.706 1.00 90.81 179 TYR A CA 1
ATOM 1311 C C . TYR A 1 179 ? -21.925 1.969 8.487 1.00 90.81 179 TYR A C 1
ATOM 1313 O O . TYR A 1 179 ? -21.097 1.124 8.809 1.00 90.81 179 TYR A O 1
ATOM 1321 N N . ASN A 1 180 ? -21.555 3.124 7.929 1.00 93.12 180 ASN A N 1
ATOM 1322 C CA . ASN A 1 180 ? -20.151 3.478 7.675 1.00 93.12 180 ASN A CA 1
ATOM 1323 C C . ASN A 1 180 ? -19.304 2.336 7.050 1.00 93.12 180 ASN A C 1
ATOM 1325 O O . ASN A 1 180 ? -18.212 2.054 7.551 1.00 93.12 180 ASN A O 1
ATOM 1329 N N . PRO A 1 181 ? -19.745 1.669 5.962 1.00 89.81 181 PRO A N 1
ATOM 1330 C CA . PRO A 1 181 ? -18.989 0.558 5.364 1.00 89.81 181 PRO A CA 1
ATOM 1331 C C . PRO A 1 181 ? -17.576 0.985 4.945 1.00 89.81 181 PRO A C 1
ATOM 1333 O O . PRO A 1 181 ? -16.618 0.241 5.105 1.00 89.81 181 PRO A O 1
ATOM 1336 N N . GLN A 1 182 ? -17.420 2.242 4.525 1.00 89.12 182 GLN A N 1
ATOM 1337 C CA . GLN A 1 182 ? -16.125 2.832 4.188 1.00 89.12 182 GLN A CA 1
ATOM 1338 C C . GLN A 1 182 ? -15.143 2.793 5.368 1.00 89.12 182 GLN A C 1
ATOM 1340 O O . GLN A 1 182 ? -13.962 2.539 5.153 1.00 89.12 182 GLN A O 1
ATOM 1345 N N . LEU A 1 183 ? -15.615 3.022 6.603 1.00 91.56 183 LEU A N 1
ATOM 1346 C CA . LEU A 1 183 ? -14.778 2.950 7.805 1.00 91.56 183 LEU A CA 1
ATOM 1347 C C . LEU A 1 183 ? -14.317 1.520 8.074 1.00 91.56 183 LEU A C 1
ATOM 1349 O O . LEU A 1 183 ? -13.179 1.329 8.477 1.00 91.56 183 LEU A O 1
ATOM 1353 N N . GLN A 1 184 ? -15.173 0.532 7.829 1.00 90.06 184 GLN A N 1
ATOM 1354 C CA . GLN A 1 184 ? -14.836 -0.882 8.015 1.00 90.06 184 GLN A CA 1
ATOM 1355 C C . GLN A 1 184 ? -13.884 -1.402 6.933 1.00 90.06 184 GLN A C 1
ATOM 1357 O O . GLN A 1 184 ? -13.062 -2.272 7.195 1.00 90.06 184 GLN A O 1
ATOM 1362 N N . GLU A 1 185 ? -13.954 -0.835 5.729 1.00 85.31 185 GLU A N 1
ATOM 1363 C CA . GLU A 1 185 ? -13.018 -1.107 4.633 1.00 85.31 185 GLU A CA 1
ATOM 1364 C C . GLU A 1 185 ? -11.695 -0.337 4.758 1.00 85.31 185 GLU A C 1
ATOM 1366 O O . GLU A 1 185 ? -10.773 -0.545 3.964 1.00 85.31 185 GLU A O 1
ATOM 1371 N N . TRP A 1 186 ? -11.590 0.582 5.721 1.00 88.75 186 TRP A N 1
ATOM 1372 C CA . TRP A 1 186 ? -10.382 1.365 5.923 1.00 88.75 186 TRP A CA 1
ATOM 1373 C C . TRP A 1 186 ? -9.234 0.448 6.376 1.00 88.75 186 TRP A C 1
ATOM 1375 O O . TRP A 1 186 ? -9.400 -0.289 7.347 1.00 88.75 186 TRP A O 1
ATOM 1385 N N . PRO A 1 187 ? -8.035 0.511 5.764 1.00 87.00 187 PRO A N 1
ATOM 1386 C CA . PRO A 1 187 ? -6.950 -0.430 6.070 1.00 87.00 187 PRO A CA 1
ATOM 1387 C C . PRO A 1 187 ? -6.459 -0.445 7.527 1.00 87.00 187 PRO A C 1
ATOM 1389 O O . PRO A 1 187 ? -5.809 -1.400 7.944 1.00 87.00 187 PRO A O 1
ATOM 1392 N N . TYR A 1 188 ? -6.745 0.604 8.303 1.00 90.88 188 TYR A N 1
ATOM 1393 C CA . TYR A 1 188 ? -6.409 0.673 9.728 1.00 90.88 188 TYR A CA 1
ATOM 1394 C C . TYR A 1 188 ? -7.527 0.164 10.644 1.00 90.88 188 TYR A C 1
ATOM 1396 O O . TYR A 1 188 ? -7.315 0.091 11.850 1.00 90.88 188 TYR A O 1
ATOM 1404 N N . PHE A 1 189 ? -8.701 -0.195 10.114 1.00 92.75 189 PHE A N 1
ATOM 1405 C CA . PHE A 1 189 ? -9.856 -0.594 10.915 1.00 92.75 189 PHE A CA 1
ATOM 1406 C C . PHE A 1 189 ? -9.578 -1.842 11.756 1.00 92.75 189 PHE A C 1
ATOM 1408 O O . PHE A 1 189 ? -9.737 -1.804 12.975 1.00 92.75 189 PHE A O 1
ATOM 1415 N N . SER A 1 190 ? -9.086 -2.922 11.143 1.00 92.56 190 SER A N 1
ATOM 1416 C CA . SER A 1 190 ? -8.790 -4.154 11.884 1.00 92.56 190 SER A CA 1
ATOM 1417 C C . SER A 1 190 ? -7.716 -3.935 12.948 1.00 92.56 190 SER A C 1
ATOM 1419 O O . SER A 1 190 ? -7.862 -4.391 14.079 1.00 92.56 190 SER A O 1
ATOM 1421 N N . TYR A 1 191 ? -6.687 -3.144 12.625 1.00 93.31 191 TYR A N 1
ATOM 1422 C CA . TYR A 1 191 ? -5.669 -2.754 13.598 1.00 93.31 191 TYR A CA 1
ATOM 1423 C C . TYR A 1 191 ? -6.241 -1.901 14.737 1.00 93.31 191 TYR A C 1
ATOM 1425 O O . TYR A 1 191 ? -5.853 -2.091 15.882 1.00 93.31 191 TYR A O 1
ATOM 1433 N N . LEU A 1 192 ? -7.173 -0.984 14.455 1.00 94.44 192 LEU A N 1
ATOM 1434 C CA . LEU A 1 192 ? -7.842 -0.180 15.476 1.00 94.44 192 LEU A CA 1
ATOM 1435 C C . LEU A 1 192 ? -8.596 -1.076 16.465 1.00 94.44 192 LEU A C 1
ATOM 1437 O O . LEU A 1 192 ? -8.426 -0.913 17.670 1.00 94.44 192 LEU A O 1
ATOM 1441 N N . ILE A 1 193 ? -9.394 -2.029 15.973 1.00 95.56 193 ILE A N 1
ATOM 1442 C CA . ILE A 1 193 ? -10.138 -2.970 16.825 1.00 95.56 193 ILE A CA 1
ATOM 1443 C C . ILE A 1 193 ? -9.179 -3.834 17.651 1.00 95.56 193 ILE A C 1
ATOM 1445 O O . ILE A 1 193 ? -9.345 -3.937 18.866 1.00 95.56 193 ILE A O 1
ATOM 1449 N N . TYR A 1 194 ? -8.150 -4.393 17.009 1.00 94.69 194 TYR A N 1
ATOM 1450 C CA . TYR A 1 194 ? -7.089 -5.154 17.666 1.00 94.69 194 TYR A CA 1
ATOM 1451 C C . TYR A 1 194 ? -6.412 -4.344 18.783 1.00 94.69 194 TYR A C 1
ATOM 1453 O O . TYR A 1 194 ? -6.379 -4.779 19.933 1.00 94.69 194 TYR A O 1
ATOM 1461 N N . ALA A 1 195 ? -5.933 -3.137 18.473 1.00 94.38 195 ALA A N 1
ATOM 1462 C CA . ALA A 1 195 ? -5.230 -2.285 19.422 1.00 94.38 195 ALA A CA 1
ATOM 1463 C C . ALA A 1 195 ? -6.130 -1.906 20.603 1.00 94.38 195 ALA A C 1
ATOM 1465 O O . ALA A 1 195 ? -5.713 -2.013 21.753 1.00 94.38 195 ALA A O 1
ATOM 1466 N N . LEU A 1 196 ? -7.391 -1.543 20.343 1.00 95.19 196 LEU A N 1
ATOM 1467 C CA . LEU A 1 196 ? -8.367 -1.252 21.394 1.00 95.19 196 LEU A CA 1
ATOM 1468 C C . LEU A 1 196 ? -8.601 -2.459 22.309 1.00 95.19 196 LEU A C 1
ATOM 1470 O O . LEU A 1 196 ? -8.630 -2.293 23.527 1.00 95.19 196 LEU A O 1
ATOM 1474 N N . ALA A 1 197 ? -8.736 -3.665 21.751 1.00 95.44 197 ALA A N 1
ATOM 1475 C CA . ALA A 1 197 ? -8.936 -4.882 22.531 1.00 95.44 197 ALA A CA 1
ATOM 1476 C C . ALA A 1 197 ? -7.704 -5.226 23.387 1.00 95.44 197 ALA A C 1
ATOM 1478 O O . ALA A 1 197 ? -7.836 -5.456 24.589 1.00 95.44 197 ALA A O 1
ATOM 1479 N N . VAL A 1 198 ? -6.499 -5.196 22.812 1.00 93.88 198 VAL A N 1
ATOM 1480 C CA . VAL A 1 198 ? -5.255 -5.504 23.537 1.00 93.88 198 VAL A CA 1
ATOM 1481 C C . VAL A 1 198 ? -4.991 -4.485 24.646 1.00 93.88 198 VAL A C 1
ATOM 1483 O O . VAL A 1 198 ? -4.717 -4.868 25.787 1.00 93.88 198 VAL A O 1
ATOM 1486 N N . THR A 1 199 ? -5.169 -3.192 24.357 1.00 92.62 199 THR A N 1
ATOM 1487 C CA . THR A 1 199 ? -4.984 -2.128 25.350 1.00 92.62 199 THR A CA 1
ATOM 1488 C C . THR A 1 199 ? -6.078 -2.131 26.421 1.00 92.62 199 THR A C 1
ATOM 1490 O O . THR A 1 199 ? -5.781 -1.898 27.594 1.00 92.62 199 THR A O 1
ATOM 1493 N N . ALA A 1 200 ? -7.329 -2.478 26.090 1.00 94.00 200 ALA A N 1
ATOM 1494 C CA . ALA A 1 200 ? -8.368 -2.737 27.098 1.00 94.00 200 ALA A CA 1
ATOM 1495 C C . ALA A 1 200 ? -7.950 -3.872 28.046 1.00 94.00 200 ALA A C 1
ATOM 1497 O O . ALA A 1 200 ? -8.216 -3.827 29.251 1.00 94.00 200 ALA A O 1
ATOM 1498 N N . GLY A 1 201 ? -7.223 -4.851 27.502 1.00 91.69 201 GLY A N 1
ATOM 1499 C CA . GLY A 1 201 ? -6.588 -5.951 28.212 1.00 91.69 201 GLY A CA 1
ATOM 1500 C C . GLY A 1 201 ? -5.401 -5.563 29.104 1.00 91.69 201 GLY A C 1
ATOM 1501 O O . GLY A 1 201 ? -4.825 -6.442 29.740 1.00 91.69 201 GLY A O 1
ATOM 1502 N N . GLY A 1 202 ? -5.026 -4.284 29.174 1.00 89.75 202 GLY A N 1
ATOM 1503 C CA . GLY A 1 202 ? -3.869 -3.828 29.950 1.00 89.75 202 GLY A CA 1
ATOM 1504 C C . GLY A 1 202 ? -2.529 -4.302 29.380 1.00 89.75 202 GLY A C 1
ATOM 1505 O O . GLY A 1 202 ? -1.556 -4.404 30.124 1.00 89.75 202 GLY A O 1
ATOM 1506 N N . ARG A 1 203 ? -2.485 -4.643 28.086 1.00 89.81 203 ARG A N 1
ATOM 1507 C CA . ARG A 1 203 ? -1.268 -5.007 27.353 1.00 89.81 203 ARG A CA 1
ATOM 1508 C C . ARG A 1 203 ? -0.951 -3.939 26.308 1.00 89.81 203 ARG A C 1
ATOM 1510 O O . ARG A 1 203 ? -1.855 -3.280 25.793 1.00 89.81 203 ARG A O 1
ATOM 1517 N N . ASP A 1 204 ? 0.324 -3.810 25.970 1.00 89.81 204 ASP A N 1
ATOM 1518 C CA . ASP A 1 204 ? 0.752 -2.956 24.867 1.00 89.81 204 ASP A CA 1
ATOM 1519 C C . ASP A 1 204 ? 0.535 -3.697 23.538 1.00 89.81 204 ASP A C 1
ATOM 1521 O O . ASP A 1 204 ? 1.020 -4.822 23.392 1.00 89.81 204 ASP A O 1
ATOM 1525 N N . PRO A 1 205 ? -0.201 -3.115 22.576 1.00 91.38 205 PRO A N 1
ATOM 1526 C CA . PRO A 1 205 ? -0.404 -3.738 21.278 1.00 91.38 205 PRO A CA 1
ATOM 1527 C C . PRO A 1 205 ? 0.875 -3.698 20.446 1.00 91.38 205 PRO A C 1
ATOM 1529 O O . PRO A 1 205 ? 1.679 -2.765 20.551 1.00 91.38 205 PRO A O 1
ATOM 1532 N N . ALA A 1 206 ? 1.029 -4.690 19.567 1.00 90.62 206 ALA A N 1
ATOM 1533 C CA . ALA A 1 206 ? 2.058 -4.657 18.539 1.00 90.62 206 ALA A CA 1
ATOM 1534 C C . ALA A 1 206 ? 1.913 -3.391 17.680 1.00 90.62 206 ALA A C 1
ATOM 1536 O O . ALA A 1 206 ? 0.812 -2.869 17.498 1.00 90.62 206 ALA A O 1
ATOM 1537 N N . SER A 1 207 ? 3.023 -2.899 17.126 1.00 90.38 207 SER A N 1
ATOM 1538 C CA . SER A 1 207 ? 2.969 -1.777 16.185 1.00 90.38 207 SER A CA 1
ATOM 1539 C C . SER A 1 207 ? 2.168 -2.145 14.931 1.00 90.38 207 SER A C 1
ATOM 1541 O O . SER A 1 207 ? 2.065 -3.322 14.578 1.00 90.38 207 SER A O 1
ATOM 1543 N N . PHE A 1 208 ? 1.661 -1.152 14.189 1.00 90.00 208 PHE A N 1
ATOM 1544 C CA . PHE A 1 208 ? 0.941 -1.427 12.934 1.00 90.00 208 PHE A CA 1
ATOM 1545 C C . PHE A 1 208 ? 1.778 -2.271 11.963 1.00 90.00 208 PHE A C 1
ATOM 1547 O O . PHE A 1 208 ? 1.232 -3.101 11.255 1.00 90.00 208 PHE A O 1
ATOM 1554 N N . ALA A 1 209 ? 3.103 -2.097 11.958 1.00 89.62 209 ALA A N 1
ATOM 1555 C CA . ALA A 1 209 ? 4.013 -2.853 11.101 1.00 89.62 209 ALA A CA 1
ATOM 1556 C C . ALA A 1 209 ? 4.205 -4.323 11.517 1.00 89.62 209 ALA A C 1
ATOM 1558 O O . ALA A 1 209 ? 4.693 -5.120 10.722 1.00 89.62 209 ALA A O 1
ATOM 1559 N N . GLU A 1 210 ? 3.916 -4.651 12.775 1.00 89.25 210 GLU A N 1
ATOM 1560 C CA . GLU A 1 210 ? 4.117 -5.976 13.371 1.00 89.25 210 GLU A CA 1
ATOM 1561 C C . GLU A 1 210 ? 2.795 -6.724 13.569 1.00 89.25 210 GLU A C 1
ATOM 1563 O O . GLU A 1 210 ? 2.805 -7.940 13.740 1.00 89.25 210 GLU A O 1
ATOM 1568 N N . TYR A 1 211 ? 1.663 -6.018 13.501 1.00 88.12 211 TYR A N 1
ATOM 1569 C CA . TYR A 1 211 ? 0.333 -6.613 13.500 1.00 88.12 211 TYR A CA 1
ATOM 1570 C C . TYR A 1 211 ? 0.189 -7.604 12.326 1.00 88.12 211 TYR A C 1
ATOM 1572 O O . TYR A 1 211 ? 0.333 -7.181 11.175 1.00 88.12 211 TYR A O 1
ATOM 1580 N N . PRO A 1 212 ? -0.131 -8.892 12.564 1.00 84.50 212 PRO A N 1
ATOM 1581 C CA . PRO A 1 212 ? -0.182 -9.912 11.510 1.00 84.50 212 PRO A CA 1
ATOM 1582 C C . PRO A 1 212 ? -1.136 -9.585 10.356 1.00 84.50 212 PRO A C 1
ATOM 1584 O O . PRO A 1 212 ? -0.829 -9.866 9.201 1.00 84.50 212 PRO A O 1
ATOM 1587 N N . GLY A 1 213 ? -2.266 -8.935 10.652 1.00 83.06 213 GLY A N 1
ATOM 1588 C CA . GLY A 1 213 ? -3.253 -8.518 9.652 1.00 83.06 213 GLY A CA 1
ATOM 1589 C C . GLY A 1 213 ? -2.907 -7.222 8.907 1.00 83.06 213 GLY A C 1
ATOM 1590 O O . GLY A 1 213 ? -3.728 -6.723 8.139 1.00 83.06 213 GLY A O 1
ATOM 1591 N N . SER A 1 214 ? -1.735 -6.622 9.145 1.00 88.00 214 SER A N 1
ATOM 1592 C CA . SER A 1 214 ? -1.348 -5.381 8.470 1.00 88.00 214 SER A CA 1
ATOM 1593 C C . SER A 1 214 ? -0.940 -5.631 7.010 1.00 88.00 214 SER A C 1
ATOM 1595 O O . SER A 1 214 ? -0.200 -6.575 6.720 1.00 88.00 214 SER A O 1
ATOM 1597 N N . PRO A 1 215 ? -1.366 -4.769 6.063 1.00 86.31 215 PRO A N 1
ATOM 1598 C CA . PRO A 1 215 ? -1.053 -4.903 4.643 1.00 86.31 215 PRO A CA 1
ATOM 1599 C C . PRO A 1 215 ? 0.342 -4.340 4.328 1.00 86.31 215 PRO A C 1
ATOM 1601 O O . PRO A 1 215 ? 0.499 -3.464 3.475 1.00 86.31 215 PRO A O 1
ATOM 1604 N N . VAL A 1 216 ? 1.368 -4.808 5.038 1.00 90.31 216 VAL A N 1
ATOM 1605 C CA . VAL A 1 216 ? 2.771 -4.416 4.842 1.00 90.31 216 VAL A CA 1
ATOM 1606 C C . VAL A 1 216 ? 3.667 -5.654 4.765 1.00 90.31 216 VAL A C 1
ATOM 1608 O O . VAL A 1 216 ? 3.258 -6.722 5.207 1.00 90.31 216 VAL A O 1
ATOM 1611 N N . PRO A 1 217 ? 4.881 -5.550 4.196 1.00 88.88 217 PRO A N 1
ATOM 1612 C CA . PRO A 1 217 ? 5.792 -6.685 4.133 1.00 88.88 217 PRO A CA 1
ATOM 1613 C C . PRO A 1 217 ? 6.234 -7.147 5.524 1.00 88.88 217 PRO A C 1
ATOM 1615 O O . PRO A 1 217 ? 6.901 -6.407 6.254 1.00 88.88 217 PRO A O 1
ATOM 1618 N N . HIS A 1 218 ? 5.939 -8.403 5.845 1.00 89.62 218 HIS A N 1
ATOM 1619 C CA . HIS A 1 218 ? 6.314 -9.026 7.116 1.00 89.62 218 HIS A CA 1
ATOM 1620 C C . HIS A 1 218 ? 7.735 -9.587 7.101 1.00 89.62 218 HIS A C 1
ATOM 1622 O O . HIS A 1 218 ? 8.390 -9.656 6.063 1.00 89.62 218 HIS A O 1
ATOM 1628 N N . GLY A 1 219 ? 8.248 -10.025 8.256 1.00 87.69 219 GLY A N 1
ATOM 1629 C CA . GLY A 1 219 ? 9.645 -10.462 8.407 1.00 87.69 219 GLY A CA 1
ATOM 1630 C C . GLY A 1 219 ? 10.108 -11.490 7.362 1.00 87.69 219 GLY A C 1
ATOM 1631 O O . GLY A 1 219 ? 11.167 -11.313 6.750 1.00 87.69 219 GLY A O 1
ATOM 1632 N N . ARG A 1 220 ? 9.292 -12.522 7.108 1.00 86.94 220 ARG A N 1
ATOM 1633 C CA . ARG A 1 220 ? 9.569 -13.558 6.098 1.00 86.94 220 ARG A CA 1
ATOM 1634 C C . ARG A 1 220 ? 9.547 -12.998 4.675 1.00 86.94 220 ARG A C 1
ATOM 1636 O O . ARG A 1 220 ? 10.457 -13.269 3.894 1.00 86.94 220 ARG A O 1
ATOM 1643 N N . GLU A 1 221 ? 8.527 -12.214 4.346 1.00 87.69 221 GLU A N 1
ATOM 1644 C CA . GLU A 1 221 ? 8.337 -11.619 3.019 1.00 87.69 221 GLU A CA 1
ATOM 1645 C C . GLU A 1 221 ? 9.442 -10.618 2.702 1.00 87.69 221 GLU A C 1
ATOM 1647 O O . GLU A 1 221 ? 10.021 -10.654 1.623 1.00 87.69 221 GLU A O 1
ATOM 1652 N N . ARG A 1 222 ? 9.803 -9.782 3.677 1.00 90.88 222 ARG A N 1
ATOM 1653 C CA . ARG A 1 222 ? 10.920 -8.845 3.609 1.00 90.88 222 ARG A CA 1
ATOM 1654 C C . ARG A 1 222 ? 12.236 -9.570 3.361 1.00 90.88 222 ARG A C 1
ATOM 1656 O O . ARG A 1 222 ? 12.993 -9.154 2.490 1.00 90.88 222 ARG A O 1
ATOM 1663 N N . GLY A 1 223 ? 12.509 -10.655 4.089 1.00 89.88 223 GLY A N 1
ATOM 1664 C CA . GLY A 1 223 ? 13.707 -11.471 3.873 1.00 89.88 223 GLY A CA 1
ATOM 1665 C C . GLY A 1 223 ? 13.764 -12.052 2.457 1.00 89.88 223 GLY A C 1
ATOM 1666 O O . GLY A 1 223 ? 14.782 -11.926 1.777 1.00 89.88 223 GLY A O 1
ATOM 1667 N N . LEU A 1 224 ? 12.650 -12.619 1.987 1.00 92.06 224 LEU A N 1
ATOM 1668 C CA . LEU A 1 224 ? 12.528 -13.179 0.640 1.00 92.06 224 LEU A CA 1
ATOM 1669 C C . LEU A 1 224 ? 12.674 -12.114 -0.451 1.00 92.06 224 LEU A C 1
ATOM 1671 O O . LEU A 1 224 ? 13.459 -12.296 -1.380 1.00 92.06 224 LEU A O 1
ATOM 1675 N N . LEU A 1 225 ? 11.977 -10.989 -0.316 1.00 92.19 225 LEU A N 1
ATOM 1676 C CA . LEU A 1 225 ? 12.029 -9.867 -1.245 1.00 92.19 225 LEU A CA 1
ATOM 1677 C C . LEU A 1 225 ? 13.455 -9.317 -1.358 1.00 92.19 225 LEU A C 1
ATOM 1679 O O . LEU A 1 225 ? 13.985 -9.207 -2.462 1.00 92.19 225 LEU A O 1
ATOM 1683 N N . LEU A 1 226 ? 14.100 -9.016 -0.227 1.00 91.88 226 LEU A N 1
ATOM 1684 C CA . LEU A 1 226 ? 15.469 -8.497 -0.209 1.00 91.88 226 LEU A CA 1
ATOM 1685 C C . LEU A 1 226 ? 16.476 -9.517 -0.748 1.00 91.88 226 LEU A C 1
ATOM 1687 O O . LEU A 1 226 ? 17.402 -9.135 -1.461 1.00 91.88 226 LEU A O 1
ATOM 1691 N N . GLY A 1 227 ? 16.273 -10.807 -0.468 1.00 91.31 227 GLY A N 1
ATOM 1692 C CA . GLY A 1 227 ? 17.073 -11.885 -1.042 1.00 91.31 227 GLY A CA 1
ATOM 1693 C C . GLY A 1 227 ? 16.969 -11.929 -2.568 1.00 91.31 227 GLY A C 1
ATOM 1694 O O . GLY A 1 227 ? 17.990 -11.927 -3.253 1.00 91.31 227 GLY A O 1
ATOM 1695 N N . ILE A 1 228 ? 15.748 -11.902 -3.115 1.00 91.62 228 ILE A N 1
ATOM 1696 C CA . ILE A 1 228 ? 15.506 -11.901 -4.567 1.00 91.62 228 ILE A CA 1
ATOM 1697 C C . ILE A 1 228 ? 16.107 -10.660 -5.227 1.00 91.62 228 ILE A C 1
ATOM 1699 O O . ILE A 1 228 ? 16.779 -10.775 -6.251 1.00 91.62 228 ILE A O 1
ATOM 1703 N N . LEU A 1 229 ? 15.919 -9.485 -4.632 1.00 91.12 229 LEU A N 1
ATOM 1704 C CA . LEU A 1 229 ? 16.473 -8.231 -5.140 1.00 91.12 229 LEU A CA 1
ATOM 1705 C C . LEU A 1 229 ? 18.001 -8.230 -5.127 1.00 91.12 229 LEU A C 1
ATOM 1707 O O . LEU A 1 229 ? 18.625 -7.886 -6.130 1.00 91.12 229 LEU A O 1
ATOM 1711 N N . GLY A 1 230 ? 18.606 -8.682 -4.026 1.00 91.31 230 GLY A N 1
ATOM 1712 C CA . GLY A 1 230 ? 20.053 -8.838 -3.917 1.00 91.31 230 GLY A CA 1
ATOM 1713 C C . GLY A 1 230 ? 20.600 -9.802 -4.971 1.00 91.31 230 GLY A C 1
ATOM 1714 O O . GLY A 1 230 ? 21.587 -9.490 -5.639 1.00 91.31 230 GLY A O 1
ATOM 1715 N N . MET A 1 231 ? 19.920 -10.932 -5.193 1.00 91.56 231 MET A N 1
ATOM 1716 C CA . MET A 1 231 ? 20.264 -11.883 -6.254 1.00 91.56 231 MET A CA 1
ATOM 1717 C C . MET A 1 231 ? 20.134 -11.269 -7.649 1.00 91.56 231 MET A C 1
ATOM 1719 O O . MET A 1 231 ? 21.021 -11.469 -8.481 1.00 91.56 231 MET A O 1
ATOM 1723 N N . ALA A 1 232 ? 19.069 -10.515 -7.921 1.00 90.00 232 ALA A N 1
ATOM 1724 C CA . ALA A 1 232 ? 18.863 -9.855 -9.206 1.00 90.00 232 ALA A CA 1
ATOM 1725 C C . ALA A 1 232 ? 19.963 -8.817 -9.479 1.00 90.00 232 ALA A C 1
ATOM 1727 O O . ALA A 1 232 ? 20.616 -8.878 -10.522 1.00 90.00 232 ALA A O 1
ATOM 1728 N N . ALA A 1 233 ? 20.247 -7.929 -8.522 1.00 90.88 233 ALA A N 1
ATOM 1729 C CA . ALA A 1 233 ? 21.304 -6.926 -8.648 1.00 90.88 233 ALA A CA 1
ATOM 1730 C C . ALA A 1 233 ? 22.693 -7.560 -8.816 1.00 90.88 233 ALA A C 1
ATOM 1732 O O . ALA A 1 233 ? 23.455 -7.163 -9.702 1.00 90.88 233 ALA A O 1
ATOM 1733 N N . ALA A 1 234 ? 23.007 -8.592 -8.025 1.00 92.25 234 ALA A N 1
ATOM 1734 C CA . ALA A 1 234 ? 24.244 -9.352 -8.180 1.00 92.25 234 ALA A CA 1
ATOM 1735 C C . ALA A 1 234 ? 24.323 -10.013 -9.564 1.00 92.25 234 ALA A C 1
ATOM 1737 O O . ALA A 1 234 ? 25.375 -9.983 -10.200 1.00 92.25 234 ALA A O 1
ATOM 1738 N N . SER A 1 235 ? 23.210 -10.551 -10.069 1.00 91.38 235 SER A N 1
ATOM 1739 C CA . SER A 1 235 ? 23.140 -11.159 -11.400 1.00 91.38 235 SER A CA 1
ATOM 1740 C C . SER A 1 235 ? 23.408 -10.140 -12.507 1.00 91.38 235 SER A C 1
ATOM 1742 O O . SER A 1 235 ? 24.200 -10.434 -13.399 1.00 91.38 235 SER A O 1
ATOM 1744 N N . PHE A 1 236 ? 22.844 -8.928 -12.437 1.00 90.88 236 PHE A N 1
ATOM 1745 C CA . PHE A 1 236 ? 23.147 -7.858 -13.398 1.00 90.88 236 PHE A CA 1
ATOM 1746 C C . PHE A 1 236 ? 24.610 -7.419 -13.342 1.00 90.88 236 PHE A C 1
ATOM 1748 O O . PHE A 1 236 ? 25.238 -7.268 -14.390 1.00 90.88 236 PHE A O 1
ATOM 1755 N N . ALA A 1 237 ? 25.182 -7.268 -12.144 1.00 91.50 237 ALA A N 1
ATOM 1756 C CA . ALA A 1 237 ? 26.590 -6.914 -11.985 1.00 91.50 237 ALA A CA 1
ATOM 1757 C C . ALA A 1 237 ? 27.520 -8.006 -12.541 1.00 91.50 237 ALA A C 1
ATOM 1759 O O . ALA A 1 237 ? 28.454 -7.718 -13.291 1.00 91.50 237 ALA A O 1
ATOM 1760 N N . LEU A 1 238 ? 27.247 -9.275 -12.228 1.00 94.75 238 LEU A N 1
ATOM 1761 C CA . LEU A 1 238 ? 28.008 -10.413 -12.743 1.00 94.75 238 LEU A CA 1
ATOM 1762 C C . LEU A 1 238 ? 27.874 -10.542 -14.260 1.00 94.75 238 LEU A C 1
ATOM 1764 O O . LEU A 1 238 ? 28.877 -10.768 -14.939 1.00 94.75 238 LEU A O 1
ATOM 1768 N N . LEU A 1 239 ? 26.666 -10.358 -14.797 1.00 94.44 239 LEU A N 1
ATOM 1769 C CA . LEU A 1 239 ? 26.419 -10.368 -16.234 1.00 94.44 239 LEU A CA 1
ATOM 1770 C C . LEU A 1 239 ? 27.175 -9.229 -16.921 1.00 94.44 239 LEU A C 1
ATOM 1772 O O . LEU A 1 239 ? 27.842 -9.474 -17.921 1.00 94.44 239 LEU A O 1
ATOM 1776 N N . PHE A 1 240 ? 27.157 -8.020 -16.357 1.00 93.88 240 PHE A N 1
ATOM 1777 C CA . PHE A 1 240 ? 27.941 -6.894 -16.859 1.00 93.88 240 PHE A CA 1
ATOM 1778 C C . PHE A 1 240 ? 29.434 -7.221 -16.897 1.00 93.88 240 PHE A C 1
ATOM 1780 O O . PHE A 1 240 ? 30.078 -7.037 -17.926 1.00 93.88 240 PHE A O 1
ATOM 1787 N N . LEU A 1 241 ? 29.998 -7.749 -15.807 1.00 94.69 241 LEU A N 1
ATOM 1788 C CA . LEU A 1 241 ? 31.416 -8.111 -15.750 1.00 94.69 241 LEU A CA 1
ATOM 1789 C C . LEU A 1 241 ? 31.770 -9.208 -16.762 1.00 94.69 241 LEU A C 1
ATOM 1791 O O . LEU A 1 241 ? 32.810 -9.123 -17.419 1.00 94.69 241 LEU A O 1
ATOM 1795 N N . ALA A 1 242 ? 30.914 -10.221 -16.905 1.00 94.94 242 ALA A N 1
ATOM 1796 C CA . ALA A 1 242 ? 3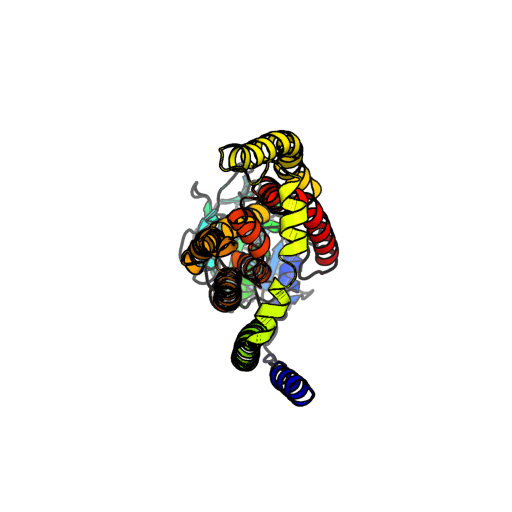1.103 -11.309 -17.857 1.00 94.94 242 ALA A CA 1
ATOM 1797 C C . ALA A 1 242 ? 31.038 -10.807 -19.305 1.00 94.94 242 ALA A C 1
ATOM 1799 O O . ALA A 1 242 ? 31.966 -11.052 -20.077 1.00 94.94 242 ALA A O 1
ATOM 1800 N N . VAL A 1 243 ? 29.991 -10.054 -19.657 1.00 93.06 243 VAL A N 1
ATOM 1801 C CA . VAL A 1 243 ? 29.810 -9.495 -21.002 1.00 93.06 243 VAL A CA 1
ATOM 1802 C C . VAL A 1 243 ? 30.897 -8.474 -21.315 1.00 93.06 243 VAL A C 1
ATOM 1804 O O . VAL A 1 243 ? 31.423 -8.485 -22.420 1.00 93.06 243 VAL A O 1
ATOM 1807 N N . ARG A 1 244 ? 31.316 -7.641 -20.356 1.00 92.19 244 ARG A N 1
ATOM 1808 C CA . ARG A 1 244 ? 32.420 -6.691 -20.548 1.00 92.19 244 ARG A CA 1
ATOM 1809 C C . ARG A 1 244 ? 33.738 -7.404 -20.831 1.00 92.19 244 ARG A C 1
ATOM 1811 O O . ARG A 1 244 ? 34.434 -7.025 -21.767 1.00 92.19 244 ARG A O 1
ATOM 1818 N N . ARG A 1 245 ? 34.083 -8.439 -20.056 1.00 93.56 245 ARG A N 1
ATOM 1819 C CA . ARG A 1 245 ? 35.289 -9.251 -20.306 1.00 93.56 245 ARG A CA 1
ATOM 1820 C C . ARG A 1 245 ? 35.233 -9.917 -21.678 1.00 93.56 245 ARG A C 1
ATOM 1822 O O . ARG A 1 245 ? 36.204 -9.841 -22.422 1.00 93.56 245 ARG A O 1
ATOM 1829 N N . TYR A 1 246 ? 34.094 -10.514 -22.021 1.00 92.50 246 TYR A N 1
ATOM 1830 C CA . TYR A 1 246 ? 33.889 -11.163 -23.312 1.00 92.50 246 TYR A CA 1
ATOM 1831 C C . TYR A 1 246 ? 33.968 -10.165 -24.478 1.00 92.50 246 TYR A C 1
ATOM 1833 O O . TYR A 1 246 ? 34.680 -10.405 -25.443 1.00 92.50 246 TYR A O 1
ATOM 1841 N N . SER A 1 247 ? 33.322 -9.004 -24.359 1.00 88.62 247 SER A N 1
ATOM 1842 C CA . SER A 1 247 ? 33.325 -7.956 -25.384 1.00 88.62 247 SER A CA 1
ATOM 1843 C C . SER A 1 247 ? 34.704 -7.332 -25.606 1.00 88.62 247 SER A C 1
ATOM 1845 O O . SER A 1 247 ? 34.977 -6.887 -26.717 1.00 88.62 247 SER A O 1
ATOM 1847 N N . LEU A 1 248 ? 35.559 -7.269 -24.579 1.00 89.56 248 LEU A N 1
ATOM 1848 C CA . LEU A 1 248 ? 36.949 -6.821 -24.724 1.00 89.56 248 LEU A CA 1
ATOM 1849 C C . LEU A 1 248 ? 37.828 -7.881 -25.401 1.00 8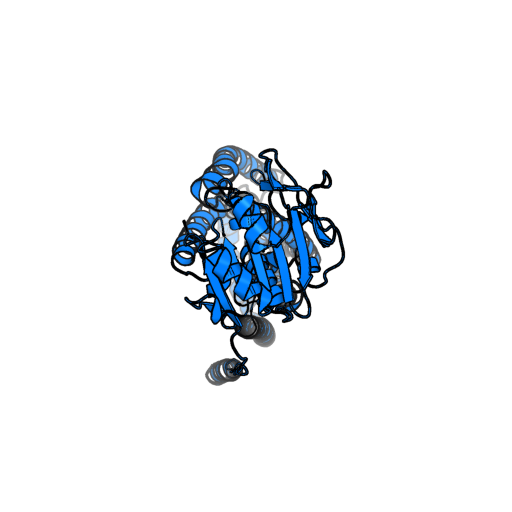9.56 248 LEU A C 1
ATOM 1851 O O . LEU A 1 248 ? 38.747 -7.519 -26.128 1.00 89.56 248 LEU A O 1
ATOM 1855 N N . ALA A 1 249 ? 37.545 -9.166 -25.169 1.00 93.94 249 ALA A N 1
ATOM 1856 C CA . ALA A 1 249 ? 38.247 -10.275 -25.814 1.00 93.94 249 ALA A CA 1
ATOM 1857 C C . ALA A 1 249 ? 37.804 -10.501 -27.270 1.00 93.94 249 ALA A C 1
ATOM 1859 O O . ALA A 1 249 ? 38.606 -10.975 -28.067 1.00 93.94 249 ALA A O 1
ATOM 1860 N N . HIS A 1 250 ? 36.558 -10.144 -27.603 1.00 90.31 250 HIS A N 1
ATOM 1861 C CA . HIS A 1 250 ? 35.932 -10.384 -28.907 1.00 90.31 250 HIS A CA 1
ATOM 1862 C C . HIS A 1 250 ? 35.395 -9.101 -29.570 1.00 90.31 250 HIS A C 1
ATOM 1864 O O . HIS A 1 250 ? 34.181 -8.966 -29.784 1.00 90.31 250 HIS A O 1
ATOM 1870 N N . PRO A 1 251 ? 36.257 -8.115 -29.882 1.00 85.12 251 PRO A N 1
ATOM 1871 C CA . PRO A 1 251 ? 35.833 -6.881 -30.541 1.00 85.12 251 PRO A CA 1
ATOM 1872 C C . PRO A 1 251 ? 35.210 -7.107 -31.931 1.00 85.12 251 PRO A C 1
ATOM 1874 O O . PRO A 1 251 ? 34.393 -6.287 -32.354 1.00 85.12 251 PRO A O 1
ATOM 1877 N N . GLU A 1 252 ? 35.556 -8.202 -32.613 1.00 86.38 252 GLU A N 1
ATOM 1878 C CA . GLU A 1 252 ? 35.091 -8.588 -33.953 1.00 86.38 252 GLU A CA 1
ATOM 1879 C C . GLU A 1 252 ? 33.589 -8.896 -34.025 1.00 86.38 252 GLU A C 1
ATOM 1881 O O . GLU A 1 252 ? 32.971 -8.785 -35.084 1.00 86.38 252 GLU A O 1
ATOM 1886 N N . LEU A 1 253 ? 32.960 -9.253 -32.901 1.00 83.44 253 LEU A N 1
ATOM 1887 C CA . LEU A 1 253 ? 31.520 -9.536 -32.858 1.00 83.44 253 LEU A CA 1
ATOM 1888 C C . LEU A 1 253 ? 30.676 -8.307 -33.184 1.00 83.44 253 LEU A C 1
ATOM 1890 O O . LEU A 1 253 ? 29.558 -8.426 -33.688 1.00 83.44 253 LEU A O 1
ATOM 1894 N N . LEU A 1 254 ? 31.214 -7.118 -32.920 1.00 80.06 254 LEU A N 1
ATOM 1895 C CA . LEU A 1 254 ? 30.537 -5.884 -33.274 1.00 80.06 254 LEU A CA 1
ATOM 1896 C C . LEU A 1 254 ? 30.468 -5.705 -34.795 1.00 80.06 254 LEU A C 1
ATOM 1898 O O . LEU A 1 254 ? 29.463 -5.216 -35.303 1.00 80.06 254 LEU A O 1
ATOM 1902 N N . ASP A 1 255 ? 31.474 -6.185 -35.526 1.00 76.25 255 ASP A N 1
ATOM 1903 C CA . ASP A 1 255 ? 31.497 -6.128 -36.989 1.00 76.25 255 ASP A CA 1
ATOM 1904 C C . ASP A 1 255 ? 30.468 -7.092 -37.603 1.00 76.25 255 ASP A C 1
ATOM 1906 O O . ASP A 1 255 ? 29.922 -6.829 -38.676 1.00 76.25 255 ASP A O 1
ATOM 1910 N N . ALA A 1 256 ? 30.132 -8.180 -36.899 1.00 74.81 256 ALA A N 1
ATOM 1911 C CA . ALA A 1 256 ? 29.071 -9.104 -37.296 1.00 74.81 256 ALA A CA 1
ATOM 1912 C C . ALA A 1 256 ? 27.657 -8.506 -37.147 1.00 74.81 256 ALA A C 1
ATOM 1914 O O . ALA A 1 256 ? 26.785 -8.800 -37.961 1.00 74.81 256 ALA A O 1
ATOM 1915 N N . LEU A 1 257 ? 27.431 -7.635 -36.157 1.00 68.38 257 LEU A N 1
ATOM 1916 C CA . LEU A 1 257 ? 26.164 -6.908 -35.969 1.00 68.38 257 LEU A CA 1
ATOM 1917 C C . LEU A 1 257 ? 25.921 -5.843 -37.052 1.00 68.38 257 LEU A C 1
ATOM 1919 O O . LEU A 1 257 ? 24.778 -5.538 -37.379 1.00 68.38 257 LEU A O 1
ATOM 1923 N N . VAL A 1 258 ? 26.993 -5.291 -37.623 1.00 65.31 258 VAL A N 1
ATOM 1924 C CA . VAL A 1 258 ? 26.962 -4.194 -38.609 1.00 65.31 258 VAL A CA 1
ATOM 1925 C C . VAL A 1 258 ? 26.885 -4.715 -40.058 1.00 65.31 258 VAL A C 1
ATOM 1927 O O . VAL A 1 258 ? 26.807 -3.939 -41.008 1.00 65.31 258 VAL A O 1
ATOM 1930 N N . ARG A 1 259 ? 26.894 -6.039 -40.260 1.00 55.25 259 ARG A N 1
ATOM 1931 C CA . ARG A 1 259 ? 27.425 -6.679 -41.475 1.00 55.25 259 ARG A CA 1
ATOM 1932 C C . ARG A 1 259 ? 26.577 -6.638 -42.748 1.00 55.25 259 ARG A C 1
ATOM 1934 O O . ARG A 1 259 ? 27.002 -7.227 -43.737 1.00 55.25 259 ARG A O 1
ATOM 1941 N N . ASP A 1 260 ? 25.460 -5.913 -42.799 1.00 64.81 260 ASP A N 1
ATOM 1942 C CA . ASP A 1 260 ? 24.798 -5.668 -44.089 1.00 64.81 260 ASP A CA 1
ATOM 1943 C C . ASP A 1 260 ? 24.444 -4.198 -44.383 1.00 64.81 260 ASP A C 1
ATOM 1945 O O . ASP A 1 260 ? 23.279 -3.841 -44.588 1.00 64.81 260 ASP A O 1
ATOM 1949 N N . PRO A 1 261 ? 25.459 -3.321 -44.509 1.00 62.84 261 PRO A N 1
ATOM 1950 C CA . PRO A 1 261 ? 25.260 -1.951 -44.977 1.00 62.84 261 PRO A CA 1
ATOM 1951 C C . PRO A 1 261 ? 24.704 -1.893 -46.408 1.00 62.84 261 PRO A C 1
ATOM 1953 O O . PRO A 1 261 ? 24.226 -0.845 -46.838 1.00 62.84 261 PRO A O 1
ATOM 1956 N N . SER A 1 262 ? 24.817 -2.987 -47.173 1.00 64.94 262 SER A N 1
ATOM 1957 C CA . SER A 1 262 ? 24.438 -3.059 -48.584 1.00 64.94 262 SER A CA 1
ATOM 1958 C C . SER A 1 262 ? 22.937 -3.281 -48.779 1.00 64.94 262 SER A C 1
ATOM 1960 O O . SER A 1 262 ? 22.341 -2.680 -49.671 1.00 64.94 262 SER A O 1
ATOM 1962 N N . SER A 1 263 ? 22.296 -4.125 -47.961 1.00 66.44 263 SER A N 1
ATOM 1963 C CA . SER A 1 263 ? 20.837 -4.291 -47.981 1.00 66.44 263 SER A CA 1
ATOM 1964 C C . SER A 1 263 ? 20.120 -3.148 -47.282 1.00 66.44 263 SER A C 1
ATOM 1966 O O . SER A 1 263 ? 18.990 -2.833 -47.655 1.00 66.44 263 SER A O 1
ATOM 1968 N N . PHE A 1 264 ? 20.765 -2.513 -46.299 1.00 63.62 264 PHE A N 1
ATOM 1969 C CA . PHE A 1 264 ? 20.271 -1.286 -45.687 1.00 63.62 264 PHE A CA 1
ATOM 1970 C C . PHE A 1 264 ? 20.242 -0.150 -46.718 1.00 63.62 264 PHE A C 1
ATOM 1972 O O . PHE A 1 264 ? 19.159 0.319 -47.060 1.00 63.62 264 PHE A O 1
ATOM 1979 N N . ARG A 1 265 ? 21.382 0.155 -47.361 1.00 63.56 265 ARG A N 1
ATOM 1980 C CA . ARG A 1 265 ? 21.448 1.170 -48.428 1.00 63.56 265 ARG A CA 1
ATOM 1981 C C . ARG A 1 265 ? 20.500 0.888 -49.598 1.00 63.56 265 ARG A C 1
ATOM 1983 O O . ARG A 1 265 ? 19.869 1.809 -50.100 1.00 63.56 265 ARG A O 1
ATOM 1990 N N . ARG A 1 266 ? 20.349 -0.374 -50.027 1.00 67.75 266 ARG A N 1
ATOM 1991 C CA . ARG A 1 266 ? 19.399 -0.744 -51.099 1.00 67.75 266 ARG A CA 1
ATOM 1992 C C . ARG A 1 266 ? 17.936 -0.480 -50.731 1.00 67.75 266 ARG A C 1
ATOM 1994 O O . ARG A 1 266 ? 17.173 -0.070 -51.598 1.00 67.75 266 ARG A O 1
ATOM 2001 N N . ARG A 1 267 ? 17.543 -0.703 -49.472 1.00 62.75 267 ARG A N 1
ATOM 2002 C CA . ARG A 1 267 ? 16.194 -0.378 -48.979 1.00 62.75 267 ARG A CA 1
ATOM 2003 C C . ARG A 1 267 ? 16.001 1.131 -48.827 1.00 62.75 267 ARG A C 1
ATOM 2005 O O . ARG A 1 267 ? 14.953 1.640 -49.208 1.00 62.75 267 ARG A O 1
ATOM 2012 N N . GLU A 1 268 ? 17.015 1.847 -48.354 1.00 60.91 268 GLU A N 1
ATOM 2013 C CA . GLU A 1 268 ? 16.963 3.302 -48.163 1.00 60.91 268 GLU A CA 1
ATOM 2014 C C . GLU A 1 268 ? 16.827 4.089 -49.470 1.00 60.91 268 GLU A C 1
ATOM 2016 O O . GLU A 1 268 ? 15.993 4.987 -49.537 1.00 60.91 268 GLU A O 1
ATOM 2021 N N . VAL A 1 269 ? 17.567 3.716 -50.526 1.00 60.41 269 VAL A N 1
ATOM 2022 C CA . VAL A 1 269 ? 17.510 4.379 -51.851 1.00 60.41 269 VAL A CA 1
ATOM 2023 C C . VAL A 1 269 ? 16.098 4.361 -52.453 1.00 60.41 269 VAL A C 1
ATOM 2025 O O . VAL A 1 269 ? 15.758 5.222 -53.258 1.00 60.41 269 VAL A O 1
ATOM 2028 N N . SER A 1 270 ? 15.250 3.413 -52.045 1.00 62.81 270 SER A N 1
ATOM 2029 C CA . SER A 1 270 ? 13.865 3.312 -52.519 1.00 62.81 270 SER A CA 1
ATOM 2030 C C . SER A 1 270 ? 12.876 4.250 -51.809 1.00 62.81 270 SER A C 1
ATOM 2032 O O . SER A 1 270 ? 11.711 4.303 -52.195 1.00 62.81 270 SER A O 1
ATOM 2034 N N . THR A 1 271 ? 13.307 4.997 -50.783 1.00 68.25 271 THR A N 1
ATOM 2035 C CA . THR A 1 271 ? 12.423 5.843 -49.966 1.00 68.25 271 THR A CA 1
ATOM 2036 C C . THR A 1 271 ? 12.941 7.280 -49.858 1.00 68.25 271 THR A C 1
ATOM 2038 O O . THR A 1 271 ? 14.077 7.497 -49.453 1.00 68.25 271 THR A O 1
ATOM 2041 N N . GLY A 1 272 ? 12.086 8.283 -50.097 1.00 72.06 272 GLY A N 1
ATOM 2042 C CA . GLY A 1 272 ? 12.409 9.707 -49.862 1.00 72.06 272 GLY A CA 1
ATOM 2043 C C . GLY A 1 272 ? 12.546 10.092 -48.377 1.00 72.06 272 GLY A C 1
ATOM 2044 O O . GLY A 1 272 ? 12.655 11.265 -48.031 1.00 72.06 272 GLY A O 1
ATOM 2045 N N . TRP A 1 273 ? 12.516 9.113 -47.465 1.00 75.00 273 TRP A N 1
ATOM 2046 C CA . TRP A 1 273 ? 12.594 9.345 -46.023 1.00 75.00 273 TRP A CA 1
ATOM 2047 C C . TRP A 1 273 ? 13.968 9.869 -45.589 1.00 75.00 273 TRP A C 1
ATOM 2049 O O . TRP A 1 273 ? 14.045 10.689 -44.673 1.00 75.00 273 TRP A O 1
ATOM 2059 N N . GLU A 1 274 ? 15.039 9.437 -46.267 1.00 72.38 274 GLU A N 1
ATOM 2060 C CA . GLU A 1 274 ? 16.412 9.854 -45.960 1.00 72.38 274 GLU A CA 1
ATOM 2061 C C . GLU A 1 274 ? 16.796 11.230 -46.532 1.00 72.38 274 GLU A C 1
ATOM 2063 O O . GLU A 1 274 ? 17.869 11.750 -46.217 1.00 72.38 274 GLU A O 1
ATOM 2068 N N . GLU A 1 275 ? 15.888 11.906 -47.238 1.00 79.69 275 GLU A N 1
ATOM 2069 C CA . GLU A 1 275 ? 16.049 13.329 -47.535 1.00 79.69 275 GLU A CA 1
ATOM 2070 C C . GLU A 1 275 ? 15.996 14.139 -46.234 1.00 79.69 275 GLU A C 1
ATOM 2072 O O . GLU A 1 275 ? 15.173 13.885 -45.347 1.00 79.69 275 GLU A O 1
ATOM 2077 N N . ILE A 1 276 ? 16.923 15.080 -46.064 1.00 78.94 276 ILE A N 1
ATOM 2078 C CA . ILE A 1 276 ? 16.966 15.928 -44.871 1.00 78.94 276 ILE A CA 1
ATOM 2079 C C . ILE A 1 276 ? 15.796 16.909 -44.954 1.00 78.94 276 ILE A C 1
ATOM 2081 O O . ILE A 1 276 ? 15.741 17.731 -45.864 1.00 78.94 276 ILE A O 1
ATOM 2085 N N . GLY A 1 277 ? 14.877 16.850 -43.992 1.00 83.62 277 GLY A N 1
ATOM 2086 C CA . GLY A 1 277 ? 13.763 17.790 -43.941 1.00 83.62 277 GLY A CA 1
ATOM 2087 C C . GLY A 1 277 ? 12.787 17.552 -42.790 1.00 83.62 277 GLY A C 1
ATOM 2088 O O . GLY A 1 277 ? 12.939 16.636 -41.975 1.00 83.62 277 GLY A O 1
ATOM 2089 N N . PHE A 1 278 ? 11.769 18.413 -42.722 1.00 87.44 278 PHE A N 1
ATOM 2090 C CA . PHE A 1 278 ? 10.762 18.425 -41.655 1.00 87.44 278 PHE A CA 1
ATOM 2091 C C . PHE A 1 278 ? 9.798 17.234 -41.692 1.00 87.44 278 PHE A C 1
ATOM 2093 O O . PHE A 1 278 ? 9.107 16.991 -40.705 1.00 87.44 278 PHE A O 1
ATOM 2100 N N . GLN A 1 279 ? 9.764 16.459 -42.778 1.00 88.50 279 GLN A N 1
ATOM 2101 C CA . GLN A 1 279 ? 8.851 15.329 -42.932 1.00 88.50 279 GLN A CA 1
ATOM 2102 C C . GLN A 1 279 ? 9.013 14.267 -41.834 1.00 88.50 279 GLN A C 1
ATOM 2104 O O . GLN A 1 279 ? 8.019 13.676 -41.426 1.00 88.50 279 GLN A O 1
ATOM 2109 N N . ARG A 1 280 ? 10.224 14.063 -41.290 1.00 88.00 280 ARG A N 1
ATOM 2110 C CA . ARG A 1 280 ? 10.482 13.059 -40.237 1.00 88.00 280 ARG A CA 1
ATOM 2111 C C . ARG A 1 280 ? 9.822 13.425 -38.897 1.00 88.00 280 ARG A C 1
ATOM 2113 O O . ARG A 1 280 ? 9.015 12.632 -38.410 1.00 88.00 280 ARG A O 1
ATOM 2120 N N . PRO A 1 281 ? 10.107 14.596 -38.285 1.00 88.50 281 PRO A N 1
ATOM 2121 C CA . PRO A 1 281 ? 9.415 15.008 -37.064 1.00 88.50 281 PRO A CA 1
ATOM 2122 C C . PRO A 1 281 ? 7.926 15.291 -37.304 1.00 88.50 281 PRO A C 1
ATOM 2124 O O . PRO A 1 281 ? 7.113 14.975 -36.437 1.00 88.50 281 PRO A O 1
ATOM 2127 N N . LEU A 1 282 ? 7.549 15.821 -38.477 1.00 91.00 282 LEU A N 1
ATOM 2128 C CA . LEU A 1 282 ? 6.148 16.080 -38.816 1.00 91.00 282 LEU A CA 1
ATOM 2129 C C . LEU A 1 282 ? 5.333 14.785 -38.893 1.00 91.00 282 LEU A C 1
ATOM 2131 O O . LEU A 1 282 ? 4.231 14.741 -38.360 1.00 91.00 282 LEU A O 1
ATOM 2135 N N . ALA A 1 283 ? 5.871 13.720 -39.489 1.00 88.56 283 ALA A N 1
ATOM 2136 C CA . ALA A 1 283 ? 5.207 12.420 -39.526 1.00 88.56 283 ALA A CA 1
ATOM 2137 C C . ALA A 1 283 ? 4.988 11.849 -38.120 1.00 88.56 283 ALA A C 1
ATOM 2139 O O . ALA A 1 283 ? 3.895 11.375 -37.821 1.00 88.56 283 ALA A O 1
ATOM 2140 N N . GLY A 1 284 ? 5.988 11.947 -37.235 1.00 90.00 284 GLY A N 1
ATOM 2141 C CA . GLY A 1 284 ? 5.829 11.561 -35.831 1.00 90.00 284 GLY A CA 1
ATOM 2142 C C . GLY A 1 284 ? 4.733 12.366 -35.129 1.00 90.00 284 GLY A C 1
ATOM 2143 O O . GLY A 1 284 ? 3.874 11.790 -34.466 1.00 90.00 284 GLY A O 1
ATOM 2144 N N . PHE A 1 285 ? 4.719 13.688 -35.318 1.00 92.81 285 PHE A N 1
ATOM 2145 C CA . PHE A 1 285 ? 3.681 14.559 -34.769 1.00 92.81 285 PHE A CA 1
ATOM 2146 C C . PHE A 1 285 ? 2.285 14.208 -35.296 1.00 92.81 285 PHE A C 1
ATOM 2148 O O . PHE A 1 285 ? 1.373 14.009 -34.500 1.00 92.81 285 PHE A O 1
ATOM 2155 N N . LEU A 1 286 ? 2.114 14.100 -36.618 1.00 93.75 286 LEU A N 1
ATOM 2156 C CA . LEU A 1 286 ? 0.827 13.783 -37.240 1.00 93.75 286 LEU A CA 1
ATOM 2157 C C . LEU A 1 286 ? 0.327 12.405 -36.803 1.00 93.75 286 LEU A C 1
ATOM 2159 O O . LEU A 1 286 ? -0.849 12.261 -36.488 1.00 93.75 286 LEU A O 1
ATOM 2163 N N . PHE A 1 287 ? 1.219 11.415 -36.703 1.00 91.75 287 PHE A N 1
ATOM 2164 C CA . PHE A 1 287 ? 0.873 10.102 -36.171 1.00 91.75 287 PHE A CA 1
ATOM 2165 C C . PHE A 1 287 ? 0.380 10.206 -34.723 1.00 91.75 287 PHE A C 1
ATOM 2167 O O . PHE A 1 287 ? -0.729 9.770 -34.412 1.00 91.75 287 PHE A O 1
ATOM 2174 N N . ALA A 1 288 ? 1.170 10.830 -33.846 1.00 91.19 288 ALA A N 1
ATOM 2175 C CA . ALA A 1 288 ? 0.813 10.998 -32.442 1.00 91.19 288 ALA A CA 1
ATOM 2176 C C . ALA A 1 288 ? -0.507 11.764 -32.269 1.00 91.19 288 ALA A C 1
ATOM 2178 O O . ALA A 1 288 ? -1.334 11.387 -31.445 1.00 91.19 288 ALA A O 1
ATOM 2179 N N . PHE A 1 289 ? -0.732 12.799 -33.077 1.00 93.56 289 PHE A N 1
ATOM 2180 C CA . PHE A 1 289 ? -1.944 13.608 -33.052 1.00 93.56 289 PHE A CA 1
ATOM 2181 C C . PHE A 1 289 ? -3.173 12.821 -33.522 1.00 93.56 289 PHE A C 1
ATOM 2183 O O . PHE A 1 289 ? -4.158 12.729 -32.791 1.00 93.56 289 PHE A O 1
ATOM 2190 N N . THR A 1 290 ? -3.121 12.212 -34.712 1.00 94.50 290 THR A N 1
ATOM 2191 C CA . THR A 1 290 ? -4.259 11.481 -35.285 1.00 94.50 290 THR A CA 1
ATOM 2192 C C . THR A 1 290 ? -4.647 10.288 -34.417 1.00 94.50 290 THR A C 1
ATOM 2194 O O . THR A 1 290 ? -5.812 10.157 -34.040 1.00 94.50 290 THR A O 1
ATOM 2197 N N . TYR A 1 291 ? -3.684 9.442 -34.044 1.00 92.50 291 TYR A N 1
ATOM 2198 C CA . TYR A 1 291 ? -3.970 8.293 -33.183 1.00 92.50 291 TYR A CA 1
ATOM 2199 C C . TYR A 1 291 ? -4.269 8.713 -31.747 1.00 92.50 291 TYR A C 1
ATOM 2201 O O . TYR A 1 291 ? -5.107 8.090 -31.102 1.00 92.50 291 TYR A O 1
ATOM 2209 N N . GLY A 1 292 ? -3.654 9.792 -31.261 1.00 89.75 292 GLY A N 1
ATOM 2210 C CA . GLY A 1 292 ? -3.965 10.380 -29.964 1.00 89.75 292 GLY A CA 1
ATOM 2211 C C . GLY A 1 292 ? -5.437 10.764 -29.857 1.00 89.75 292 GLY A C 1
ATOM 2212 O O . GLY A 1 292 ? -6.082 10.358 -28.899 1.00 89.75 292 GLY A O 1
ATOM 2213 N N . ILE A 1 293 ? -5.998 11.452 -30.858 1.00 91.75 293 ILE A N 1
ATOM 2214 C CA . ILE A 1 293 ? -7.427 11.815 -30.888 1.00 91.75 293 ILE A CA 1
ATOM 2215 C C . ILE A 1 293 ? -8.320 10.572 -30.910 1.00 91.75 293 ILE A C 1
ATOM 2217 O O . ILE A 1 293 ? -9.278 10.491 -30.143 1.00 91.75 293 ILE A O 1
ATOM 2221 N N . VAL A 1 294 ? -8.002 9.588 -31.757 1.00 93.19 294 VAL A N 1
ATOM 2222 C CA . VAL A 1 294 ? -8.794 8.352 -31.864 1.00 93.19 294 VAL A CA 1
ATOM 2223 C C . VAL A 1 294 ? -8.776 7.566 -30.550 1.00 93.19 294 VAL A C 1
ATOM 2225 O O . VAL A 1 294 ? -9.813 7.075 -30.110 1.00 93.19 294 VAL A O 1
ATOM 2228 N N . LEU A 1 295 ? -7.616 7.469 -29.898 1.00 93.06 295 LEU A N 1
ATOM 2229 C CA . LEU A 1 295 ? -7.439 6.723 -28.651 1.00 93.06 295 LEU A CA 1
ATOM 2230 C C . LEU A 1 295 ? -7.857 7.512 -27.406 1.00 93.06 295 LEU A C 1
ATOM 2232 O O . LEU A 1 295 ? -8.060 6.908 -26.354 1.00 93.06 295 LEU A O 1
ATOM 2236 N N . PHE A 1 296 ? -8.021 8.831 -27.505 1.00 91.69 296 PHE A N 1
ATOM 2237 C CA . PHE A 1 296 ? -8.387 9.694 -26.384 1.00 91.69 296 PHE A CA 1
ATOM 2238 C C . PHE A 1 296 ? -9.738 9.315 -25.778 1.00 91.69 296 PHE A C 1
ATOM 2240 O O . PHE A 1 296 ? -9.840 9.155 -24.562 1.00 91.69 296 PHE A O 1
ATOM 2247 N N . VAL A 1 297 ? -10.763 9.124 -26.616 1.00 93.00 297 VAL A N 1
ATOM 2248 C CA . VAL A 1 297 ? -12.111 8.769 -26.146 1.00 93.00 297 VAL A CA 1
ATOM 2249 C C . VAL A 1 297 ? -12.110 7.399 -25.448 1.00 93.00 297 VAL A C 1
ATOM 2251 O O . VAL A 1 297 ? -12.517 7.351 -24.285 1.00 93.00 297 VAL A O 1
ATOM 2254 N N . PRO A 1 298 ? -11.590 6.308 -26.053 1.00 92.56 298 PRO A N 1
ATOM 2255 C CA . PRO A 1 298 ? -11.421 5.034 -25.353 1.00 92.56 298 PRO A CA 1
ATOM 2256 C C . PRO A 1 298 ? -10.614 5.156 -24.058 1.00 92.56 298 PRO A C 1
ATOM 2258 O O . PRO A 1 298 ? -11.006 4.584 -23.044 1.00 92.56 298 PRO A O 1
ATOM 2261 N N . ALA A 1 299 ? -9.527 5.935 -24.055 1.00 90.56 299 ALA A N 1
ATOM 2262 C CA . ALA A 1 299 ? -8.693 6.120 -22.871 1.00 90.56 299 ALA A CA 1
ATOM 2263 C C . ALA A 1 299 ? -9.443 6.792 -21.720 1.00 90.56 299 ALA A C 1
ATOM 2265 O O . ALA A 1 299 ? -9.303 6.370 -20.572 1.00 90.56 299 ALA A O 1
ATOM 2266 N N . ILE A 1 300 ? -10.234 7.825 -22.013 1.00 92.50 300 ILE A N 1
ATOM 2267 C CA . ILE A 1 300 ? -11.043 8.527 -21.014 1.00 92.50 300 ILE A CA 1
ATOM 2268 C C . ILE A 1 300 ? -12.143 7.626 -20.475 1.00 92.50 300 ILE A C 1
ATOM 2270 O O . ILE A 1 300 ? -12.301 7.534 -19.259 1.00 92.50 300 ILE A O 1
ATOM 2274 N N . VAL A 1 301 ? -12.876 6.942 -21.356 1.00 92.25 301 VAL A N 1
ATOM 2275 C CA . VAL A 1 301 ? -13.925 6.001 -20.944 1.00 92.25 301 VAL A CA 1
ATOM 2276 C C . VAL A 1 301 ? -13.321 4.909 -20.066 1.00 92.25 301 VAL A C 1
ATOM 2278 O O . VAL A 1 301 ? -13.845 4.609 -18.996 1.00 92.25 301 VAL A O 1
ATOM 2281 N N . TYR A 1 302 ? -12.168 4.369 -20.456 1.00 90.94 302 TYR A N 1
ATOM 2282 C CA . TYR A 1 302 ? -11.478 3.368 -19.662 1.00 90.94 302 TYR A CA 1
ATOM 2283 C C . TYR A 1 302 ? -11.070 3.899 -18.279 1.00 90.94 302 TYR A C 1
ATOM 2285 O O . TYR A 1 302 ? -11.434 3.310 -17.265 1.00 90.94 302 TYR A O 1
ATOM 2293 N N . ARG A 1 303 ? -10.351 5.027 -18.215 1.00 87.94 303 ARG A N 1
ATOM 2294 C CA . ARG A 1 303 ? -9.782 5.552 -16.960 1.00 87.94 303 ARG A CA 1
ATOM 2295 C C . ARG A 1 303 ? -10.827 6.103 -15.994 1.00 87.94 303 ARG A C 1
ATOM 2297 O O . ARG A 1 303 ? -10.649 5.948 -14.792 1.00 87.94 303 ARG A O 1
ATOM 2304 N N . ASN A 1 304 ? -11.880 6.742 -16.500 1.00 89.81 304 ASN A N 1
ATOM 2305 C CA . ASN A 1 304 ? -12.848 7.462 -15.666 1.00 89.81 304 ASN A CA 1
ATOM 2306 C C . ASN A 1 304 ? -14.146 6.687 -15.426 1.00 89.81 304 ASN A C 1
ATOM 2308 O O . ASN A 1 304 ? -14.880 7.032 -14.506 1.00 89.81 304 ASN A O 1
ATOM 2312 N N . LEU A 1 305 ? -14.439 5.665 -16.235 1.00 90.06 305 LEU A N 1
ATOM 2313 C CA . LEU A 1 305 ? -15.656 4.868 -16.102 1.00 90.06 305 LEU A CA 1
ATOM 2314 C C . LEU A 1 305 ? -15.336 3.387 -15.902 1.00 90.06 305 LEU A C 1
ATOM 2316 O O . LEU A 1 305 ? -15.695 2.837 -14.869 1.00 90.06 305 LEU A O 1
ATOM 2320 N N . VAL A 1 306 ? -14.625 2.739 -16.828 1.00 89.31 306 VAL A N 1
ATOM 2321 C CA . VAL A 1 306 ? -14.428 1.276 -16.763 1.00 89.31 306 VAL A CA 1
ATOM 2322 C C . VAL A 1 306 ? -13.604 0.863 -15.540 1.00 89.31 306 VAL A C 1
ATOM 2324 O O . VAL A 1 306 ? -14.027 0.015 -14.756 1.00 89.31 306 VAL A O 1
ATOM 2327 N N . LEU A 1 307 ? -12.438 1.483 -15.360 1.00 85.69 307 LEU A N 1
ATOM 2328 C CA . LEU A 1 307 ? -11.515 1.165 -14.279 1.00 85.69 307 LEU A CA 1
ATOM 2329 C C . LEU A 1 307 ? -12.135 1.415 -12.891 1.00 85.69 307 LEU A C 1
ATOM 2331 O O . LEU A 1 307 ? -12.188 0.459 -12.120 1.00 85.69 307 LEU A O 1
ATOM 2335 N N . PRO A 1 308 ? -12.636 2.620 -12.552 1.00 84.94 308 PRO A N 1
ATOM 2336 C CA . PRO A 1 308 ? -13.165 2.882 -11.216 1.00 84.94 308 PRO A CA 1
ATOM 2337 C C . PRO A 1 308 ? -14.541 2.256 -10.964 1.00 84.94 308 PRO A C 1
ATOM 2339 O O . PRO A 1 308 ? -14.831 1.931 -9.821 1.00 84.94 308 PRO A O 1
ATOM 2342 N N . ALA A 1 309 ? -15.400 2.078 -11.974 1.00 85.06 309 ALA A N 1
ATOM 2343 C CA . ALA A 1 309 ? -16.747 1.554 -11.727 1.00 85.06 309 ALA A CA 1
ATOM 2344 C C . ALA A 1 309 ? -16.819 0.020 -11.746 1.00 85.06 309 ALA A C 1
ATOM 2346 O O . ALA A 1 309 ? -17.648 -0.543 -11.037 1.00 85.06 309 ALA A O 1
ATOM 2347 N N . TYR A 1 310 ? -15.973 -0.659 -12.532 1.00 83.62 310 TYR A N 1
ATOM 2348 C CA . TYR A 1 310 ? -16.118 -2.104 -12.765 1.00 83.62 310 TYR A CA 1
ATOM 2349 C C . TYR A 1 310 ? -14.904 -2.940 -12.360 1.00 83.62 310 TYR A C 1
ATOM 2351 O O . TYR A 1 310 ? -15.073 -4.106 -12.018 1.00 83.62 310 TYR A O 1
ATOM 2359 N N . ILE A 1 311 ? -13.689 -2.387 -12.415 1.00 82.00 311 ILE A N 1
ATOM 2360 C CA . ILE A 1 311 ? -12.466 -3.177 -12.198 1.00 82.00 311 ILE A CA 1
ATOM 2361 C C . ILE A 1 311 ? -11.908 -2.949 -10.795 1.00 82.00 311 ILE A C 1
ATOM 2363 O O . ILE A 1 311 ? -11.651 -3.907 -10.081 1.00 82.00 311 ILE A O 1
ATOM 2367 N N . LEU A 1 312 ? -11.707 -1.695 -10.390 1.00 81.25 312 LEU A N 1
ATOM 2368 C CA . LEU A 1 312 ? -11.106 -1.337 -9.109 1.00 81.25 312 LEU A CA 1
ATOM 2369 C C . LEU A 1 312 ? -11.906 -0.206 -8.439 1.00 81.25 312 LEU A C 1
ATOM 2371 O O . LEU A 1 312 ? -11.501 0.955 -8.510 1.00 81.25 312 LEU A O 1
ATOM 2375 N N . PRO A 1 313 ? -13.005 -0.530 -7.733 1.00 72.06 313 PRO A N 1
ATOM 2376 C CA . PRO A 1 313 ? -13.875 0.459 -7.089 1.00 72.06 313 PRO A CA 1
ATOM 2377 C C . PRO A 1 313 ? -13.278 1.109 -5.832 1.00 72.06 313 PRO A C 1
ATOM 2379 O O . PRO A 1 313 ? -13.963 1.830 -5.111 1.00 72.06 313 PRO A O 1
ATOM 2382 N N . SER A 1 314 ? -11.997 0.875 -5.540 1.00 77.38 314 SER A N 1
ATOM 2383 C CA . SER A 1 314 ? -11.293 1.534 -4.441 1.00 77.38 314 SER A CA 1
ATOM 2384 C C . SER A 1 314 ? -10.624 2.822 -4.923 1.00 77.38 314 SER A C 1
ATOM 2386 O O . SER A 1 314 ? -9.530 2.803 -5.499 1.00 77.38 314 SER A O 1
ATOM 2388 N N . ALA A 1 315 ? -11.260 3.962 -4.639 1.00 75.88 315 ALA A N 1
ATOM 2389 C CA . ALA A 1 315 ? -10.686 5.282 -4.902 1.00 75.88 315 ALA A CA 1
ATOM 2390 C C . ALA A 1 315 ? -9.353 5.493 -4.158 1.00 75.88 315 ALA A C 1
ATOM 2392 O O . ALA A 1 315 ? -8.430 6.108 -4.693 1.00 75.88 315 ALA A O 1
ATOM 2393 N N . GLN A 1 316 ? -9.219 4.927 -2.953 1.00 77.56 316 GLN A N 1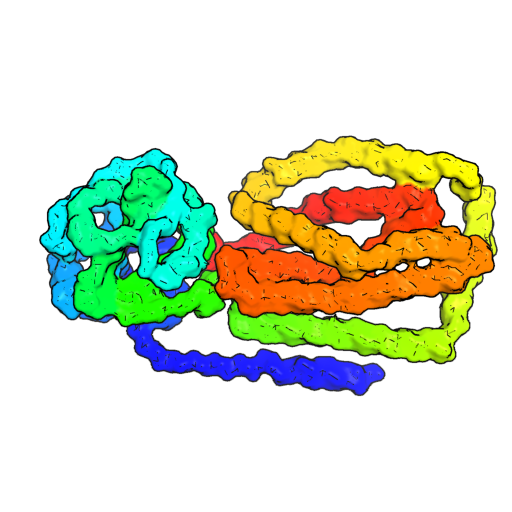
ATOM 2394 C CA . GLN A 1 316 ? -7.994 5.004 -2.158 1.00 77.56 316 GLN A CA 1
ATOM 2395 C C . GLN A 1 316 ? -6.828 4.283 -2.847 1.00 77.56 316 GLN A C 1
ATOM 2397 O O . GLN A 1 316 ? -5.743 4.849 -2.969 1.00 77.56 316 GLN A O 1
ATOM 2402 N N . THR A 1 317 ? -7.047 3.065 -3.354 1.00 80.44 317 THR A N 1
ATOM 2403 C CA . THR A 1 317 ? -6.006 2.288 -4.046 1.00 80.44 317 THR A CA 1
ATOM 2404 C C . THR A 1 317 ? -5.558 2.980 -5.335 1.00 80.44 317 THR A C 1
ATOM 2406 O O . THR A 1 317 ? -4.357 3.061 -5.601 1.00 80.44 317 THR A O 1
ATOM 2409 N N . LEU A 1 318 ? -6.500 3.538 -6.107 1.00 82.62 318 LEU A N 1
ATOM 2410 C CA . LEU A 1 318 ? -6.185 4.340 -7.296 1.00 82.62 318 LEU A CA 1
ATOM 2411 C C . LEU A 1 318 ? -5.363 5.588 -6.942 1.00 82.62 318 LEU A C 1
ATOM 2413 O O . LEU A 1 318 ? -4.386 5.892 -7.628 1.00 82.62 318 LEU A O 1
ATOM 2417 N N . GLY A 1 319 ? -5.723 6.279 -5.856 1.00 85.88 319 GLY A N 1
ATOM 2418 C CA . GLY A 1 319 ? -4.993 7.442 -5.354 1.00 85.88 319 GLY A CA 1
ATOM 2419 C C . GLY A 1 319 ? -3.556 7.109 -4.949 1.00 85.88 319 GLY A C 1
ATOM 2420 O O . GLY A 1 319 ? -2.625 7.765 -5.418 1.00 85.88 319 GLY A O 1
ATOM 2421 N N . ILE A 1 320 ? -3.366 6.053 -4.148 1.00 87.50 320 ILE A N 1
ATOM 2422 C CA . ILE A 1 320 ? -2.041 5.568 -3.723 1.00 87.50 320 ILE A CA 1
ATOM 2423 C C . ILE A 1 320 ? -1.180 5.242 -4.949 1.00 87.50 320 ILE A C 1
ATOM 2425 O O . ILE A 1 320 ? -0.057 5.735 -5.068 1.00 87.50 320 ILE A O 1
ATOM 2429 N N . TRP A 1 321 ? -1.710 4.464 -5.898 1.00 88.00 321 TRP A N 1
ATOM 2430 C CA . TRP A 1 321 ? -0.979 4.091 -7.111 1.00 88.00 321 TRP A CA 1
ATOM 2431 C C . TRP A 1 321 ? -0.583 5.304 -7.965 1.00 88.00 321 TRP A C 1
ATOM 2433 O O . TRP A 1 321 ? 0.546 5.384 -8.462 1.00 88.00 321 TRP A O 1
ATOM 2443 N N . GLY A 1 322 ? -1.497 6.269 -8.116 1.00 88.69 322 GLY A N 1
ATOM 2444 C CA . GLY A 1 322 ? -1.248 7.509 -8.846 1.00 88.69 322 GLY A CA 1
ATOM 2445 C C . GLY A 1 322 ? -0.113 8.330 -8.234 1.00 88.69 322 GLY A C 1
ATOM 2446 O O . GLY A 1 322 ? 0.799 8.741 -8.954 1.00 88.69 322 GLY A O 1
ATOM 2447 N N . GLN A 1 323 ? -0.121 8.508 -6.911 1.00 90.94 323 GLN A N 1
ATOM 2448 C CA . GLN A 1 323 ? 0.930 9.241 -6.198 1.00 90.94 323 GLN A CA 1
ATOM 2449 C C . GLN A 1 323 ? 2.292 8.545 -6.298 1.00 90.94 323 GLN A C 1
ATOM 2451 O O . GLN A 1 323 ? 3.291 9.197 -6.603 1.00 90.94 323 GLN A O 1
ATOM 2456 N N . VAL A 1 324 ? 2.336 7.218 -6.118 1.00 92.50 324 VAL A N 1
ATOM 2457 C CA . VAL A 1 324 ? 3.574 6.435 -6.277 1.00 92.50 324 VAL A CA 1
ATOM 2458 C C . VAL A 1 324 ? 4.135 6.603 -7.687 1.00 92.50 324 VAL A C 1
ATOM 2460 O O . VAL A 1 324 ? 5.307 6.932 -7.843 1.00 92.50 324 VAL A O 1
ATOM 2463 N N . THR A 1 325 ? 3.303 6.462 -8.719 1.00 90.75 325 THR A N 1
ATOM 2464 C CA . THR A 1 325 ? 3.746 6.606 -10.115 1.00 90.75 325 THR A CA 1
ATOM 2465 C C . THR A 1 325 ? 4.332 7.997 -10.388 1.00 90.75 325 THR A C 1
ATOM 2467 O O . THR A 1 325 ? 5.378 8.121 -11.024 1.00 90.75 325 THR A O 1
ATOM 2470 N N . GLN A 1 326 ? 3.697 9.059 -9.879 1.00 90.62 326 GLN A N 1
ATOM 2471 C CA . GLN A 1 326 ? 4.199 10.430 -10.032 1.00 90.62 326 GLN A CA 1
ATOM 2472 C C . GLN A 1 326 ? 5.547 10.637 -9.335 1.00 90.62 326 GLN A C 1
ATOM 2474 O O . GLN A 1 326 ? 6.457 11.221 -9.923 1.00 90.62 326 GLN A O 1
ATOM 2479 N N . PHE A 1 327 ? 5.694 10.130 -8.112 1.00 90.31 327 PHE A N 1
ATOM 2480 C CA . PHE A 1 327 ? 6.946 10.207 -7.366 1.00 90.31 327 PHE A CA 1
ATOM 2481 C C . PHE A 1 327 ? 8.087 9.466 -8.081 1.00 90.31 327 PHE A C 1
ATOM 2483 O O . PHE A 1 327 ? 9.190 9.998 -8.225 1.00 90.31 327 PHE A O 1
ATOM 2490 N N . PHE A 1 328 ? 7.814 8.270 -8.610 1.00 90.75 328 PHE A N 1
ATOM 2491 C CA . PHE A 1 328 ? 8.806 7.481 -9.341 1.00 90.75 328 PHE A CA 1
ATOM 2492 C C . PHE A 1 328 ? 9.253 8.125 -10.655 1.00 90.75 328 PHE A C 1
ATOM 2494 O O . PHE A 1 328 ? 10.413 7.957 -11.025 1.00 90.75 328 PHE A O 1
ATOM 2501 N N . ASN A 1 329 ? 8.402 8.907 -11.329 1.00 88.81 329 ASN A N 1
ATOM 2502 C CA . ASN A 1 329 ? 8.812 9.640 -12.532 1.00 88.81 329 ASN A CA 1
ATOM 2503 C C . ASN A 1 329 ? 9.981 10.598 -12.251 1.00 88.81 329 ASN A C 1
ATOM 2505 O O . ASN A 1 329 ? 10.910 10.684 -13.054 1.00 88.81 329 ASN A O 1
ATOM 2509 N N . LEU A 1 330 ? 9.970 11.287 -11.105 1.00 88.94 330 LEU A N 1
ATOM 2510 C CA . LEU A 1 330 ? 11.065 12.177 -10.712 1.00 88.94 330 LEU A CA 1
ATOM 2511 C C . LEU A 1 330 ? 12.355 11.391 -10.455 1.00 88.94 330 LEU A C 1
ATOM 2513 O O . LEU A 1 330 ? 13.420 11.766 -10.946 1.00 88.94 330 LEU A O 1
ATOM 2517 N N . ILE A 1 331 ? 12.249 10.281 -9.718 1.00 88.44 331 ILE A N 1
ATOM 2518 C CA . ILE A 1 331 ? 13.388 9.400 -9.433 1.00 88.44 331 ILE A CA 1
ATOM 2519 C C . ILE A 1 331 ? 13.974 8.861 -10.740 1.00 88.44 331 ILE A C 1
ATOM 2521 O O . ILE A 1 331 ? 15.188 8.864 -10.917 1.00 88.44 331 ILE A O 1
ATOM 2525 N N . TRP A 1 332 ? 13.125 8.447 -11.677 1.00 84.62 332 TRP A N 1
ATOM 2526 C CA . TRP A 1 332 ? 13.555 7.922 -12.966 1.00 84.62 332 TRP A CA 1
ATOM 2527 C C . TRP A 1 332 ? 14.375 8.938 -13.763 1.00 84.62 332 TRP A C 1
ATOM 2529 O O . TRP A 1 332 ? 15.475 8.633 -14.220 1.00 84.62 332 TRP A O 1
ATOM 2539 N N . VAL A 1 333 ? 13.876 10.170 -13.882 1.00 87.75 333 VAL A N 1
ATOM 2540 C CA . VAL A 1 333 ? 14.602 11.252 -14.561 1.00 87.75 333 VAL A CA 1
ATOM 2541 C C . VAL A 1 333 ? 15.942 11.529 -13.876 1.00 87.75 333 VAL A C 1
ATOM 2543 O O . VAL A 1 333 ? 16.946 11.748 -14.554 1.00 87.75 333 VAL A O 1
ATOM 2546 N N . PHE A 1 334 ? 15.979 11.473 -12.543 1.00 89.94 334 PHE A N 1
ATOM 2547 C CA . PHE A 1 334 ? 17.207 11.658 -11.776 1.00 89.94 334 PHE A CA 1
ATOM 2548 C C . PHE A 1 334 ? 18.246 10.556 -12.058 1.00 89.94 334 PHE A C 1
ATOM 2550 O O . PHE A 1 334 ? 19.399 10.869 -12.356 1.00 89.94 334 PHE A O 1
ATOM 2557 N N . PHE A 1 335 ? 17.850 9.278 -12.027 1.00 90.25 335 PHE A N 1
ATOM 2558 C CA . PHE A 1 335 ? 18.753 8.138 -12.257 1.00 90.25 335 PHE A CA 1
ATOM 2559 C C . PHE A 1 335 ? 19.118 7.914 -13.733 1.00 90.25 335 PHE A C 1
ATOM 2561 O O . PHE A 1 335 ? 20.162 7.319 -14.023 1.00 90.25 335 PHE A O 1
ATOM 2568 N N . ASP A 1 336 ? 18.328 8.428 -14.681 1.00 90.44 336 ASP A N 1
ATOM 2569 C CA . ASP A 1 336 ? 18.718 8.448 -16.093 1.00 90.44 336 ASP A CA 1
ATOM 2570 C C . ASP A 1 336 ? 19.992 9.273 -16.308 1.00 90.44 336 ASP A C 1
ATOM 2572 O O . ASP A 1 336 ? 20.777 8.941 -17.196 1.00 90.44 336 ASP A O 1
ATOM 2576 N N . MET A 1 337 ? 20.222 10.319 -15.500 1.00 92.31 337 MET A N 1
ATOM 2577 C CA . MET A 1 337 ? 21.377 11.227 -15.593 1.00 92.31 337 MET A CA 1
ATOM 2578 C C . MET A 1 337 ? 21.628 11.761 -17.022 1.00 92.31 337 MET A C 1
ATOM 2580 O O . MET A 1 337 ? 22.760 12.054 -17.406 1.00 92.31 337 MET A O 1
ATOM 2584 N N . GLY A 1 338 ? 20.573 11.866 -17.840 1.00 92.81 338 GLY A N 1
ATOM 2585 C CA . GLY A 1 338 ? 20.650 12.293 -19.239 1.00 92.81 338 GLY A CA 1
ATOM 2586 C C . GLY A 1 338 ? 21.268 11.264 -20.194 1.00 92.81 338 GLY A C 1
ATOM 2587 O O . GLY A 1 338 ? 21.559 11.606 -21.345 1.00 92.81 338 GLY A O 1
ATOM 2588 N N . THR A 1 339 ? 21.476 10.015 -19.763 1.00 94.94 339 THR A N 1
ATOM 2589 C CA . THR A 1 339 ? 22.031 8.952 -20.615 1.00 94.94 339 THR A CA 1
ATOM 2590 C C . THR A 1 339 ? 21.123 8.619 -21.794 1.00 94.94 339 THR A C 1
ATOM 2592 O O . THR A 1 339 ? 21.635 8.348 -22.881 1.00 94.94 339 THR A O 1
ATOM 2595 N N . SER A 1 340 ? 19.799 8.722 -21.634 1.00 93.56 340 SER A N 1
ATOM 2596 C CA . SER A 1 340 ? 18.834 8.606 -22.735 1.00 93.56 340 SER A CA 1
ATOM 2597 C C . SER A 1 340 ? 19.074 9.658 -23.831 1.00 93.56 340 SER A C 1
ATOM 2599 O O . SER A 1 340 ? 19.212 9.326 -25.012 1.00 93.56 340 SER A O 1
ATOM 2601 N N . SER A 1 341 ? 19.218 10.927 -23.445 1.00 94.69 341 SER A N 1
ATOM 2602 C CA . SER A 1 341 ? 19.519 12.043 -24.351 1.00 94.69 341 SER A CA 1
ATOM 2603 C C . SER A 1 341 ? 20.889 11.893 -25.014 1.00 94.69 341 SER A C 1
ATOM 2605 O O . SER A 1 341 ? 21.032 12.130 -26.217 1.00 94.69 341 SER A O 1
ATOM 2607 N N . ALA A 1 342 ? 21.900 11.462 -24.252 1.00 95.94 342 ALA A N 1
ATOM 2608 C CA . ALA A 1 342 ? 23.237 11.198 -24.775 1.00 95.94 342 ALA A CA 1
ATOM 2609 C C . ALA A 1 342 ? 23.221 10.068 -25.813 1.00 95.94 342 ALA A C 1
ATOM 2611 O O . ALA A 1 342 ? 23.818 10.215 -26.881 1.00 95.94 342 ALA A O 1
ATOM 2612 N N . PHE A 1 343 ? 22.500 8.978 -25.536 1.00 96.50 343 PHE A N 1
ATOM 2613 C CA . PHE A 1 343 ? 22.318 7.879 -26.478 1.00 96.50 343 PHE A CA 1
ATOM 2614 C C . PHE A 1 343 ? 21.702 8.367 -27.788 1.00 96.50 343 PHE A C 1
ATOM 2616 O O . PHE A 1 343 ? 22.305 8.157 -28.838 1.00 96.50 343 PHE A O 1
ATOM 2623 N N . ILE A 1 344 ? 20.571 9.080 -27.732 1.00 95.94 344 ILE A N 1
ATOM 2624 C CA . ILE A 1 344 ? 19.897 9.593 -28.934 1.00 95.94 344 ILE A CA 1
ATOM 2625 C C . ILE A 1 344 ? 20.847 10.464 -29.759 1.00 95.94 344 ILE A C 1
ATOM 2627 O O . ILE A 1 344 ? 21.016 10.239 -30.958 1.00 95.94 344 ILE A O 1
ATOM 2631 N N . LYS A 1 345 ? 21.499 11.436 -29.112 1.00 95.81 345 LYS A N 1
ATOM 2632 C CA . LYS A 1 345 ? 22.405 12.375 -29.774 1.00 95.81 345 LYS A CA 1
ATOM 2633 C C . LYS A 1 345 ? 23.572 11.654 -30.449 1.00 95.81 345 LYS A C 1
ATOM 2635 O O . LYS A 1 345 ? 23.810 11.840 -31.641 1.00 95.81 345 LYS A O 1
ATOM 2640 N N . PHE A 1 346 ? 24.339 10.876 -29.686 1.00 95.06 346 PHE A N 1
ATOM 2641 C CA . PHE A 1 346 ? 25.579 10.298 -30.193 1.00 95.06 346 PHE A CA 1
ATOM 2642 C C . PHE A 1 346 ? 25.320 9.144 -31.159 1.00 95.06 346 PHE A C 1
ATOM 2644 O O . PHE A 1 346 ? 26.040 9.011 -32.147 1.00 95.06 346 PHE A O 1
ATOM 2651 N N . PHE A 1 347 ? 24.262 8.361 -30.955 1.00 94.31 347 PHE A N 1
ATOM 2652 C CA . PHE A 1 347 ? 23.862 7.366 -31.942 1.00 94.31 347 PHE A CA 1
ATOM 2653 C C . PHE A 1 347 ? 23.486 8.038 -33.271 1.00 94.31 347 PHE A C 1
ATOM 2655 O O . PHE A 1 347 ? 24.013 7.652 -34.313 1.00 94.31 347 PHE A O 1
ATOM 2662 N N . ALA A 1 348 ? 22.660 9.092 -33.245 1.00 91.44 348 ALA A N 1
ATOM 2663 C CA . ALA A 1 348 ? 22.280 9.833 -34.450 1.00 91.44 348 ALA A CA 1
ATOM 2664 C C . ALA A 1 348 ? 23.488 10.452 -35.178 1.00 91.44 348 ALA A C 1
ATOM 2666 O O . ALA A 1 348 ? 23.513 10.480 -36.408 1.00 91.44 348 ALA A O 1
ATOM 2667 N N . GLN A 1 349 ? 24.497 10.913 -34.431 1.00 91.25 349 GLN A N 1
ATOM 2668 C CA . GLN A 1 349 ? 25.722 11.496 -34.982 1.00 91.25 349 GLN A CA 1
ATOM 2669 C C . GLN A 1 349 ? 26.604 10.460 -35.695 1.00 91.25 349 GLN A C 1
ATOM 2671 O O . GLN A 1 349 ? 27.105 10.725 -36.785 1.00 91.25 349 GLN A O 1
ATOM 2676 N N . TYR A 1 350 ? 26.825 9.293 -35.083 1.00 89.50 350 TYR A N 1
ATOM 2677 C CA . TYR A 1 350 ? 27.800 8.319 -35.587 1.00 89.50 350 TYR A CA 1
ATOM 2678 C C . TYR A 1 350 ? 27.199 7.259 -36.515 1.00 89.50 350 TYR A C 1
ATOM 2680 O O . TYR A 1 350 ? 27.952 6.618 -37.241 1.00 89.50 350 TYR A O 1
ATOM 2688 N N . ARG A 1 351 ? 25.868 7.102 -36.574 1.00 84.94 351 ARG A N 1
ATOM 2689 C CA . ARG A 1 351 ? 25.206 6.044 -37.366 1.00 84.94 351 ARG A CA 1
ATOM 2690 C C . ARG A 1 351 ? 25.593 5.996 -38.849 1.00 84.94 351 ARG A C 1
ATOM 2692 O O . ARG A 1 351 ? 25.469 4.941 -39.452 1.00 84.94 351 ARG A O 1
ATOM 2699 N N . VAL A 1 352 ? 26.023 7.113 -39.443 1.00 80.31 352 VAL A N 1
ATOM 2700 C CA . VAL A 1 352 ? 26.367 7.191 -40.876 1.00 80.31 352 VAL A CA 1
ATOM 2701 C C . VAL A 1 352 ? 27.846 6.887 -41.123 1.00 80.31 352 VAL A C 1
ATOM 2703 O O . VAL A 1 352 ? 28.182 6.154 -42.050 1.00 80.31 352 VAL A O 1
ATOM 2706 N N . HIS A 1 353 ? 28.735 7.451 -40.303 1.00 80.19 353 HIS A N 1
ATOM 2707 C CA . HIS A 1 353 ? 30.181 7.414 -40.546 1.00 80.19 353 HIS A CA 1
ATOM 2708 C C . HIS A 1 353 ? 30.913 6.340 -39.729 1.00 80.19 353 HIS A C 1
ATOM 2710 O O . HIS A 1 353 ? 31.955 5.859 -40.160 1.00 80.19 353 HIS A O 1
ATOM 2716 N N . ASP A 1 354 ? 30.377 5.954 -38.567 1.00 85.19 354 ASP A N 1
ATOM 2717 C CA . ASP A 1 354 ? 30.969 4.973 -37.653 1.00 85.19 354 ASP A CA 1
ATOM 2718 C C . ASP A 1 354 ? 29.864 4.236 -36.872 1.00 85.19 354 ASP A C 1
ATOM 2720 O O . ASP A 1 354 ? 29.553 4.526 -35.711 1.00 85.19 354 ASP A O 1
ATOM 2724 N N . VAL A 1 355 ? 29.237 3.261 -37.539 1.00 83.31 355 VAL A N 1
ATOM 2725 C CA . VAL A 1 355 ? 28.136 2.461 -36.973 1.00 83.31 355 VAL A CA 1
ATOM 2726 C C . VAL A 1 355 ? 28.576 1.732 -35.700 1.00 83.31 355 VAL A C 1
ATOM 2728 O O . VAL A 1 355 ? 27.810 1.623 -34.743 1.00 83.31 355 VAL A O 1
ATOM 2731 N N . ARG A 1 356 ? 29.832 1.272 -35.662 1.00 85.00 356 ARG A N 1
ATOM 2732 C CA . ARG A 1 356 ? 30.436 0.605 -34.503 1.00 85.00 356 ARG A CA 1
ATOM 2733 C C . ARG A 1 356 ? 30.372 1.508 -33.278 1.00 85.00 356 ARG A C 1
ATOM 2735 O O . ARG A 1 356 ? 29.873 1.095 -32.230 1.00 85.00 356 ARG A O 1
ATOM 2742 N N . ARG A 1 357 ? 30.806 2.756 -33.423 1.00 88.81 357 ARG A N 1
ATOM 2743 C CA . ARG A 1 357 ? 30.749 3.740 -32.344 1.00 88.81 357 ARG A CA 1
ATOM 2744 C C . ARG A 1 357 ? 29.317 4.121 -31.970 1.00 88.81 357 ARG A C 1
ATOM 2746 O O . ARG A 1 357 ? 29.038 4.297 -30.787 1.00 88.81 357 ARG A O 1
ATOM 2753 N N . ALA A 1 358 ? 28.390 4.181 -32.928 1.00 88.69 358 ALA A N 1
ATOM 2754 C CA . ALA A 1 358 ? 26.972 4.406 -32.633 1.00 88.69 358 ALA A CA 1
ATOM 2755 C C . ALA A 1 358 ? 26.402 3.313 -31.707 1.00 88.69 358 ALA A C 1
ATOM 2757 O O . ALA A 1 358 ? 25.825 3.626 -30.664 1.00 88.69 358 ALA A O 1
ATOM 2758 N N . VAL A 1 359 ? 26.634 2.033 -32.024 1.00 89.69 359 VAL A N 1
ATOM 2759 C CA . VAL A 1 359 ? 26.163 0.897 -31.209 1.00 89.69 359 VAL A CA 1
ATOM 2760 C C . VAL A 1 359 ? 26.755 0.926 -29.796 1.00 89.69 359 VAL A C 1
ATOM 2762 O O . VAL A 1 359 ? 26.044 0.634 -28.835 1.00 89.69 359 VAL A O 1
ATOM 2765 N N . GLN A 1 360 ? 28.014 1.340 -29.635 1.00 91.19 360 GLN A N 1
ATOM 2766 C CA . GLN A 1 360 ? 28.647 1.464 -28.316 1.00 91.19 360 GLN A CA 1
ATOM 2767 C C . GLN A 1 360 ? 27.932 2.469 -27.400 1.00 91.19 360 GLN A C 1
ATOM 2769 O O . GLN A 1 360 ? 27.782 2.199 -26.210 1.00 91.19 360 GLN A O 1
ATOM 2774 N N . TYR A 1 361 ? 27.417 3.586 -27.924 1.00 93.75 361 TYR A N 1
ATOM 2775 C CA . TYR A 1 361 ? 26.605 4.510 -27.117 1.00 93.75 361 TYR A CA 1
ATOM 2776 C C . TYR A 1 361 ? 25.281 3.881 -26.665 1.00 93.75 361 TYR A C 1
ATOM 2778 O O . TYR A 1 361 ? 24.844 4.116 -25.538 1.00 93.75 361 TYR A O 1
ATOM 2786 N N . GLY A 1 362 ? 24.682 3.024 -27.498 1.00 92.75 362 GLY A N 1
ATOM 2787 C CA . GLY A 1 362 ? 23.532 2.206 -27.100 1.00 92.75 362 GLY A CA 1
ATOM 2788 C C . GLY A 1 362 ? 23.878 1.197 -26.005 1.00 92.75 362 GLY A C 1
ATOM 2789 O O . GLY A 1 362 ? 23.133 1.062 -25.039 1.00 92.75 362 GLY A O 1
ATOM 2790 N N . GLN A 1 363 ? 25.038 0.541 -26.099 1.00 92.56 363 GLN A N 1
ATOM 2791 C CA . GLN A 1 363 ? 25.525 -0.372 -25.057 1.00 92.56 363 GLN A CA 1
ATOM 2792 C C . GLN A 1 363 ? 25.743 0.348 -23.723 1.00 92.56 363 GLN A C 1
ATOM 2794 O O . GLN A 1 363 ? 25.360 -0.186 -22.684 1.00 92.56 363 GLN A O 1
ATOM 2799 N N . VAL A 1 364 ? 26.322 1.554 -23.742 1.00 94.31 364 VAL A N 1
ATOM 2800 C CA . VAL A 1 364 ? 26.490 2.376 -22.534 1.00 94.31 364 VAL A CA 1
ATOM 2801 C C . VAL A 1 364 ? 25.136 2.674 -21.899 1.00 94.31 364 VAL A C 1
ATOM 2803 O O . VAL A 1 364 ? 24.993 2.461 -20.700 1.00 94.31 364 VAL A O 1
ATOM 2806 N N . TYR A 1 365 ? 24.138 3.094 -22.681 1.00 95.25 365 TYR A N 1
ATOM 2807 C CA . TYR A 1 365 ? 22.786 3.335 -22.171 1.00 95.25 365 TYR A CA 1
ATOM 2808 C C . TYR A 1 365 ? 22.163 2.077 -21.556 1.00 95.25 365 TYR A C 1
ATOM 2810 O O . TYR A 1 365 ? 21.708 2.121 -20.418 1.00 95.25 365 TYR A O 1
ATOM 2818 N N . VAL A 1 366 ? 22.186 0.942 -22.262 1.00 94.94 366 VAL A N 1
ATOM 2819 C CA . VAL A 1 366 ? 21.591 -0.312 -21.767 1.00 94.94 366 VAL A CA 1
ATOM 2820 C C . VAL A 1 366 ? 22.242 -0.753 -20.460 1.00 94.94 366 VAL A C 1
ATOM 2822 O O . VAL A 1 366 ? 21.538 -1.076 -19.507 1.00 94.94 366 VAL A O 1
ATOM 2825 N N . TRP A 1 367 ? 23.575 -0.742 -20.385 1.00 94.94 367 TRP A N 1
ATOM 2826 C CA . TRP A 1 367 ? 24.283 -1.146 -19.171 1.00 94.94 367 TRP A CA 1
ATOM 2827 C C . TRP A 1 367 ? 24.136 -0.148 -18.033 1.00 94.94 367 TRP A C 1
ATOM 2829 O O . TRP A 1 367 ? 24.021 -0.574 -16.885 1.00 94.94 367 TRP A O 1
ATOM 2839 N N . TRP A 1 368 ? 24.107 1.151 -18.337 1.00 94.69 368 TRP A N 1
ATOM 2840 C CA . TRP A 1 368 ? 23.789 2.176 -17.352 1.00 94.69 368 TRP A CA 1
ATOM 2841 C C . TRP A 1 368 ? 22.423 1.899 -16.733 1.00 94.69 368 TRP A C 1
ATOM 2843 O O . TRP A 1 368 ? 22.356 1.661 -15.535 1.00 94.69 368 TRP A O 1
ATOM 2853 N N . GLN A 1 369 ? 21.375 1.814 -17.555 1.00 94.38 369 GLN A N 1
ATOM 2854 C CA . GLN A 1 369 ? 20.000 1.580 -17.110 1.00 94.38 369 GLN A CA 1
ATOM 2855 C C . GLN A 1 369 ? 19.827 0.243 -16.384 1.00 94.38 369 GLN A C 1
ATOM 2857 O O . GLN A 1 369 ? 19.119 0.177 -15.385 1.00 94.38 369 GLN A O 1
ATOM 2862 N N . ALA A 1 370 ? 20.505 -0.818 -16.829 1.00 92.81 370 ALA A N 1
ATOM 2863 C CA . ALA A 1 370 ? 20.459 -2.109 -16.149 1.00 92.81 370 ALA A CA 1
ATOM 2864 C C . ALA A 1 370 ? 21.060 -2.032 -14.736 1.00 92.81 370 ALA A C 1
ATOM 2866 O O . ALA A 1 370 ? 20.484 -2.566 -13.789 1.00 92.81 370 ALA A O 1
ATOM 2867 N N . LEU A 1 371 ? 22.212 -1.372 -14.575 1.00 92.44 371 LEU A N 1
ATOM 2868 C CA . LEU A 1 371 ? 22.917 -1.285 -13.293 1.00 92.44 371 LEU A CA 1
ATOM 2869 C C . LEU A 1 371 ? 22.293 -0.241 -12.358 1.00 92.44 371 LEU A C 1
ATOM 2871 O O . LEU A 1 371 ? 21.993 -0.562 -11.206 1.00 92.44 371 LEU A O 1
ATOM 2875 N N . SER A 1 372 ? 22.080 0.986 -12.841 1.00 92.31 372 SER A N 1
ATOM 2876 C CA . SER A 1 372 ? 21.462 2.066 -12.065 1.00 92.31 372 SER A CA 1
ATOM 2877 C C . SER A 1 372 ? 20.004 1.747 -11.747 1.00 92.31 372 SER A C 1
ATOM 2879 O O . SER A 1 372 ? 19.590 1.925 -10.605 1.00 92.31 372 SER A O 1
ATOM 2881 N N . GLY A 1 373 ? 19.262 1.169 -12.697 1.00 90.88 373 GLY A N 1
ATOM 2882 C CA . GLY A 1 373 ? 17.903 0.683 -12.488 1.00 90.88 373 GLY A CA 1
ATOM 2883 C C . GLY A 1 373 ? 17.850 -0.433 -11.449 1.00 90.88 373 GLY A C 1
ATOM 2884 O O . GLY A 1 373 ? 17.055 -0.354 -10.520 1.00 90.88 373 GLY A O 1
ATOM 2885 N N . SER A 1 374 ? 18.744 -1.428 -11.509 1.00 91.81 374 SER A N 1
ATOM 2886 C CA . SER A 1 374 ? 18.804 -2.475 -10.472 1.00 91.81 374 SER A CA 1
ATOM 2887 C C . SER A 1 374 ? 19.076 -1.900 -9.082 1.00 91.81 374 SER A C 1
ATOM 2889 O O . SER A 1 374 ? 18.425 -2.294 -8.114 1.00 91.81 374 SER A O 1
ATOM 2891 N N . LEU A 1 375 ? 20.006 -0.945 -8.978 1.00 90.75 375 LEU A N 1
ATOM 2892 C CA . LEU A 1 375 ? 20.300 -0.256 -7.723 1.00 90.75 375 LEU A CA 1
ATOM 2893 C C . LEU A 1 375 ? 19.086 0.537 -7.221 1.00 90.75 375 LEU A C 1
ATOM 2895 O O . LEU A 1 375 ? 18.739 0.434 -6.046 1.00 90.75 375 LEU A O 1
ATOM 2899 N N . GLN A 1 376 ? 18.426 1.288 -8.104 1.00 92.12 376 GLN A N 1
ATOM 2900 C CA . GLN A 1 376 ? 17.224 2.060 -7.794 1.00 92.12 376 GLN A CA 1
ATOM 2901 C C . GLN A 1 376 ? 16.100 1.150 -7.289 1.00 92.12 376 GLN A C 1
ATOM 2903 O O . GLN A 1 376 ? 15.510 1.433 -6.247 1.00 92.12 376 GLN A O 1
ATOM 2908 N N . VAL A 1 377 ? 15.823 0.044 -7.986 1.00 92.38 377 VAL A N 1
ATOM 2909 C CA . VAL A 1 377 ? 14.793 -0.926 -7.592 1.00 92.38 377 VAL A CA 1
ATOM 2910 C C . VAL A 1 377 ? 15.110 -1.524 -6.224 1.00 92.38 377 VAL A C 1
ATOM 2912 O O . VAL A 1 377 ? 14.238 -1.544 -5.357 1.00 92.38 377 VAL A O 1
ATOM 2915 N N . CYS A 1 378 ? 16.361 -1.933 -5.989 1.00 92.81 378 CYS A N 1
ATOM 2916 C CA . CYS A 1 378 ? 16.784 -2.450 -4.687 1.00 92.81 378 CYS A CA 1
ATOM 2917 C C . CYS A 1 378 ? 16.624 -1.409 -3.577 1.00 92.81 378 CYS A C 1
ATOM 2919 O O . CYS A 1 378 ? 16.095 -1.733 -2.518 1.00 92.81 378 CYS A O 1
ATOM 2921 N N . ALA A 1 379 ? 17.041 -0.164 -3.815 1.00 92.56 379 ALA A N 1
ATOM 2922 C CA . ALA A 1 379 ? 16.934 0.911 -2.835 1.00 92.56 379 ALA A CA 1
ATOM 2923 C C . ALA A 1 379 ? 15.470 1.221 -2.491 1.00 92.56 379 ALA A C 1
ATOM 2925 O O . ALA A 1 379 ? 15.114 1.284 -1.316 1.00 92.56 379 ALA A O 1
ATOM 2926 N N . MET A 1 380 ? 14.605 1.367 -3.497 1.00 94.44 380 MET A N 1
ATOM 2927 C CA . MET A 1 380 ? 13.195 1.699 -3.278 1.00 94.44 380 MET A CA 1
ATOM 2928 C C . MET A 1 380 ? 12.430 0.557 -2.617 1.00 94.44 380 MET A C 1
ATOM 2930 O O . MET A 1 380 ? 11.671 0.793 -1.680 1.00 94.44 380 MET A O 1
ATOM 2934 N N . ALA A 1 381 ? 12.657 -0.684 -3.043 1.00 94.19 381 ALA A N 1
ATOM 2935 C CA . ALA A 1 381 ? 12.020 -1.829 -2.412 1.00 94.19 381 ALA A CA 1
ATOM 2936 C C . ALA A 1 381 ? 12.560 -2.083 -0.993 1.00 94.19 381 ALA A C 1
ATOM 2938 O O . ALA A 1 381 ? 11.787 -2.452 -0.113 1.00 94.19 381 ALA A O 1
ATOM 2939 N N . PHE A 1 382 ? 13.844 -1.807 -0.726 1.00 94.06 382 PHE A N 1
ATOM 2940 C CA . PHE A 1 382 ? 14.388 -1.823 0.634 1.00 94.06 382 PHE A CA 1
ATOM 2941 C C . PHE A 1 382 ? 13.694 -0.797 1.529 1.00 94.06 382 PHE A C 1
ATOM 2943 O O . PHE A 1 382 ? 13.220 -1.158 2.607 1.00 94.06 382 PHE A O 1
ATOM 2950 N N . LEU A 1 383 ? 13.571 0.454 1.077 1.00 93.69 383 LEU A N 1
ATOM 2951 C CA . LEU A 1 383 ? 12.853 1.497 1.814 1.00 93.69 383 LEU A CA 1
ATOM 2952 C C . LEU A 1 383 ? 11.384 1.117 2.031 1.00 93.69 383 LEU A C 1
ATOM 2954 O O . LEU A 1 383 ? 10.877 1.247 3.146 1.00 93.69 383 LEU A O 1
ATOM 2958 N N . GLY A 1 384 ? 10.728 0.588 0.997 1.00 94.19 384 GLY A N 1
ATOM 2959 C CA . GLY A 1 384 ? 9.343 0.133 1.065 1.00 94.19 384 GLY A CA 1
ATOM 2960 C C . GLY A 1 384 ? 9.120 -1.026 2.031 1.00 94.19 384 GLY A C 1
ATOM 2961 O O . GLY A 1 384 ? 8.085 -1.072 2.682 1.00 94.19 384 GLY A O 1
ATOM 2962 N N . ALA A 1 385 ? 10.094 -1.923 2.181 1.00 93.88 385 ALA A N 1
ATOM 2963 C CA . ALA A 1 385 ? 9.966 -3.097 3.041 1.00 93.88 385 ALA A CA 1
ATOM 2964 C C . ALA A 1 385 ? 10.476 -2.892 4.477 1.00 93.88 385 ALA A C 1
ATOM 2966 O O . ALA A 1 385 ? 10.191 -3.710 5.348 1.00 93.88 385 ALA A O 1
ATOM 2967 N N . THR A 1 386 ? 11.263 -1.845 4.745 1.00 91.50 386 THR A N 1
ATOM 2968 C CA . THR A 1 386 ? 11.895 -1.635 6.064 1.00 91.50 386 THR A CA 1
ATOM 2969 C C . THR A 1 386 ? 11.479 -0.338 6.742 1.00 91.50 386 THR A C 1
ATOM 2971 O O . THR A 1 386 ? 11.216 -0.345 7.944 1.00 91.50 386 THR A O 1
ATOM 2974 N N . VAL A 1 387 ? 11.420 0.765 5.993 1.00 92.88 387 VAL A N 1
ATOM 2975 C CA . VAL A 1 387 ? 11.188 2.105 6.542 1.00 92.88 387 VAL A CA 1
ATOM 2976 C C . VAL A 1 387 ? 9.708 2.452 6.479 1.00 92.88 387 VAL A C 1
ATOM 2978 O O . VAL A 1 387 ? 9.123 2.746 7.517 1.00 92.88 387 VAL A O 1
ATOM 2981 N N . LEU A 1 388 ? 9.082 2.364 5.297 1.00 92.88 388 LEU A N 1
ATOM 2982 C CA . LEU A 1 388 ? 7.684 2.777 5.105 1.00 92.88 388 LEU A CA 1
ATOM 2983 C C . LEU A 1 388 ? 6.689 2.139 6.090 1.00 92.88 388 LEU A C 1
ATOM 2985 O O . LEU A 1 388 ? 5.873 2.899 6.617 1.00 92.88 388 LEU A O 1
ATOM 2989 N N . PRO A 1 389 ? 6.759 0.829 6.417 1.00 91.88 389 PRO A N 1
ATOM 2990 C CA . PRO A 1 389 ? 5.800 0.190 7.320 1.00 91.88 389 PRO A CA 1
ATOM 2991 C C . PRO A 1 389 ? 5.722 0.838 8.707 1.00 91.88 389 PRO A C 1
ATOM 2993 O O . PRO A 1 389 ? 4.690 0.772 9.360 1.00 91.88 389 PRO A O 1
ATOM 2996 N N . ARG A 1 390 ? 6.798 1.503 9.147 1.00 89.31 390 ARG A N 1
ATOM 2997 C CA . ARG A 1 390 ? 6.915 2.145 10.466 1.00 89.31 390 ARG A CA 1
ATOM 2998 C C . ARG A 1 390 ? 6.600 3.643 10.439 1.00 89.31 390 ARG A C 1
ATOM 3000 O O . ARG A 1 390 ? 6.967 4.371 11.355 1.00 89.31 390 ARG A O 1
ATOM 3007 N N . THR A 1 391 ? 5.978 4.123 9.367 1.00 88.81 391 THR A N 1
ATOM 3008 C CA . THR A 1 391 ? 5.657 5.542 9.167 1.00 88.81 391 THR A CA 1
ATOM 3009 C C . THR A 1 391 ? 4.175 5.726 8.859 1.00 88.81 391 THR A C 1
ATOM 3011 O O . THR A 1 391 ? 3.468 4.765 8.560 1.00 88.81 391 THR A O 1
ATOM 3014 N N . ALA A 1 392 ? 3.714 6.979 8.816 1.00 84.56 392 ALA A N 1
ATOM 3015 C CA . ALA A 1 392 ? 2.368 7.322 8.347 1.00 84.56 392 ALA A CA 1
ATOM 3016 C C . ALA A 1 392 ? 2.081 6.879 6.893 1.00 84.56 392 ALA A C 1
ATOM 3018 O O . ALA A 1 392 ? 0.931 6.871 6.464 1.00 84.56 392 ALA A O 1
ATOM 3019 N N . TYR A 1 393 ? 3.113 6.492 6.133 1.00 87.75 393 TYR A N 1
ATOM 3020 C CA . TYR A 1 393 ? 3.007 6.010 4.757 1.00 87.75 393 TYR A CA 1
ATOM 3021 C C . TYR A 1 393 ? 3.047 4.479 4.651 1.00 87.75 393 TYR A C 1
ATOM 3023 O O . TYR A 1 393 ? 3.332 3.953 3.577 1.00 87.75 393 TYR A O 1
ATOM 3031 N N . ALA A 1 394 ? 2.758 3.748 5.731 1.00 89.81 394 ALA A N 1
ATOM 3032 C CA . ALA A 1 394 ? 2.782 2.284 5.745 1.00 89.81 394 ALA A CA 1
ATOM 3033 C C . ALA A 1 394 ? 1.966 1.655 4.601 1.00 89.81 394 ALA A C 1
ATOM 3035 O O . ALA A 1 394 ? 2.450 0.747 3.930 1.00 89.81 394 ALA A O 1
ATOM 3036 N N . LEU A 1 395 ? 0.792 2.212 4.283 1.00 89.06 395 LEU A N 1
ATOM 3037 C CA . LEU A 1 395 ? -0.058 1.738 3.181 1.00 89.06 395 LEU A CA 1
ATOM 3038 C C . LEU A 1 395 ? 0.573 1.887 1.783 1.00 89.06 395 LEU A C 1
ATOM 3040 O O . LEU A 1 395 ? 0.128 1.247 0.833 1.00 89.06 395 LEU A O 1
ATOM 3044 N N . TYR A 1 396 ? 1.619 2.706 1.637 1.00 91.06 396 TYR A N 1
ATOM 3045 C CA . TYR A 1 396 ? 2.359 2.857 0.383 1.00 91.06 396 TYR A CA 1
ATOM 3046 C C . TYR A 1 396 ? 3.425 1.770 0.198 1.00 91.06 396 TYR A C 1
ATOM 3048 O O . TYR A 1 396 ? 3.947 1.642 -0.907 1.00 91.06 396 TYR A O 1
ATOM 3056 N N . ALA A 1 397 ? 3.746 0.979 1.231 1.00 93.12 397 ALA A N 1
ATOM 3057 C CA . ALA A 1 397 ? 4.840 0.005 1.217 1.00 93.12 397 ALA A CA 1
ATOM 3058 C C . ALA A 1 397 ? 4.781 -0.934 0.003 1.00 93.12 397 ALA A C 1
ATOM 3060 O O . ALA A 1 397 ? 5.689 -0.930 -0.833 1.00 93.12 397 ALA A O 1
ATOM 3061 N N . TRP A 1 398 ? 3.684 -1.683 -0.148 1.00 91.44 398 TRP A N 1
ATOM 3062 C CA . TRP A 1 398 ? 3.515 -2.605 -1.272 1.00 91.44 398 TRP A CA 1
ATOM 3063 C C . TRP A 1 398 ? 3.399 -1.894 -2.619 1.00 91.44 398 TRP A C 1
ATOM 3065 O O . TRP A 1 398 ? 3.958 -2.378 -3.599 1.00 91.44 398 TRP A O 1
ATOM 3075 N N . ALA A 1 399 ? 2.748 -0.729 -2.682 1.00 91.69 399 ALA A N 1
ATOM 3076 C CA . ALA A 1 399 ? 2.648 0.035 -3.924 1.00 91.69 399 ALA A CA 1
ATOM 3077 C C . ALA A 1 399 ? 4.032 0.488 -4.422 1.00 91.69 399 ALA A C 1
ATOM 3079 O O . ALA A 1 399 ? 4.341 0.328 -5.601 1.00 91.69 399 ALA A O 1
ATOM 3080 N N . VAL A 1 400 ? 4.893 0.976 -3.523 1.00 94.56 400 VAL A N 1
ATOM 3081 C CA . VAL A 1 400 ? 6.283 1.356 -3.822 1.00 94.56 400 VAL A CA 1
ATOM 3082 C C . VAL A 1 400 ? 7.109 0.141 -4.243 1.00 94.56 400 VAL A C 1
ATOM 3084 O O . VAL A 1 400 ? 7.832 0.221 -5.235 1.00 94.56 400 VAL A O 1
ATOM 3087 N N . ILE A 1 401 ? 6.986 -0.989 -3.539 1.00 94.31 401 ILE A N 1
ATOM 3088 C CA . ILE A 1 401 ? 7.711 -2.226 -3.869 1.00 94.31 401 ILE A CA 1
ATOM 3089 C C . ILE A 1 401 ? 7.304 -2.745 -5.248 1.00 94.31 401 ILE A C 1
ATOM 3091 O O . ILE A 1 401 ? 8.164 -2.960 -6.098 1.00 94.31 401 ILE A O 1
ATOM 3095 N N . VAL A 1 402 ? 6.005 -2.924 -5.492 1.00 91.94 402 VAL A N 1
ATOM 3096 C CA . VAL A 1 402 ? 5.489 -3.444 -6.765 1.00 91.94 402 VAL A CA 1
ATOM 3097 C C . VAL A 1 402 ? 5.858 -2.507 -7.907 1.00 91.94 402 VAL A C 1
ATOM 3099 O O . VAL A 1 402 ? 6.347 -2.967 -8.938 1.00 91.94 402 VAL A O 1
ATOM 3102 N N . HIS A 1 403 ? 5.691 -1.195 -7.721 1.00 91.81 403 HIS A N 1
ATOM 3103 C CA . HIS A 1 403 ? 6.062 -0.231 -8.748 1.00 91.81 403 HIS A CA 1
ATOM 3104 C C . HIS A 1 403 ? 7.565 -0.272 -9.045 1.00 91.81 403 HIS A C 1
ATOM 3106 O O . HIS A 1 403 ? 7.942 -0.277 -10.212 1.00 91.81 403 HIS A O 1
ATOM 3112 N N . ALA A 1 404 ? 8.425 -0.377 -8.026 1.00 92.25 404 ALA A N 1
ATOM 3113 C CA . ALA A 1 404 ? 9.860 -0.555 -8.228 1.00 92.25 404 ALA A CA 1
ATOM 3114 C C . ALA A 1 404 ? 10.166 -1.832 -9.030 1.00 92.25 404 ALA A C 1
ATOM 3116 O O . ALA A 1 404 ? 10.937 -1.783 -9.983 1.00 92.25 404 ALA A O 1
ATOM 3117 N N . LEU A 1 405 ? 9.532 -2.961 -8.706 1.00 90.88 405 LEU A N 1
ATOM 3118 C CA . LEU A 1 405 ? 9.775 -4.235 -9.392 1.00 90.88 405 LEU A CA 1
ATOM 3119 C C . LEU A 1 405 ? 9.413 -4.199 -10.884 1.00 90.88 405 LEU A C 1
ATOM 3121 O O . LEU A 1 405 ? 10.140 -4.774 -11.693 1.00 90.88 405 LEU A O 1
ATOM 3125 N N . ILE A 1 406 ? 8.346 -3.489 -11.263 1.00 87.62 406 ILE A N 1
ATOM 3126 C CA . ILE A 1 406 ? 7.948 -3.325 -12.674 1.00 87.62 406 ILE A CA 1
ATOM 3127 C C . ILE A 1 406 ? 9.053 -2.630 -13.488 1.00 87.62 406 ILE A C 1
ATOM 3129 O O . ILE A 1 406 ? 9.207 -2.893 -14.682 1.00 87.62 406 ILE A O 1
ATOM 3133 N N . GLN A 1 407 ? 9.872 -1.789 -12.852 1.00 84.50 407 GLN A N 1
ATOM 3134 C CA . GLN A 1 407 ? 10.915 -1.024 -13.536 1.00 84.50 407 GLN A CA 1
ATOM 3135 C C . GLN A 1 407 ? 12.157 -1.851 -13.903 1.00 84.50 407 GLN A C 1
ATOM 3137 O O . GLN A 1 407 ? 13.004 -1.351 -14.635 1.00 84.50 407 GLN A O 1
ATOM 3142 N N . LEU A 1 408 ? 12.295 -3.109 -13.478 1.00 85.31 408 LEU A N 1
ATOM 3143 C CA . LEU A 1 408 ? 13.468 -3.941 -13.787 1.00 85.31 408 LEU A CA 1
ATOM 3144 C C . LEU A 1 408 ? 13.300 -4.684 -15.132 1.00 85.31 408 LEU A C 1
ATOM 3146 O O . LEU A 1 408 ? 12.450 -5.567 -15.187 1.00 85.31 408 LEU A O 1
ATOM 3150 N N . PRO A 1 409 ? 14.107 -4.412 -16.188 1.00 78.19 409 PRO A N 1
ATOM 3151 C CA . PRO A 1 409 ? 15.528 -4.050 -16.104 1.00 78.19 409 PRO A CA 1
ATOM 3152 C C . PRO A 1 409 ? 15.897 -2.611 -16.514 1.00 78.19 409 PRO A C 1
ATOM 3154 O O . PRO A 1 409 ? 17.052 -2.341 -16.833 1.00 78.19 409 PRO A O 1
ATOM 3157 N N . GLY A 1 410 ? 14.948 -1.679 -16.534 1.00 82.69 410 GLY A N 1
ATOM 3158 C CA . GLY A 1 410 ? 15.182 -0.240 -16.707 1.00 82.69 410 GLY A CA 1
ATOM 3159 C C . GLY A 1 410 ? 15.400 0.216 -18.154 1.00 82.69 410 GLY A C 1
ATOM 3160 O O . GLY A 1 410 ? 14.961 1.289 -18.552 1.00 82.69 410 GLY A O 1
ATOM 3161 N N . PHE A 1 411 ? 15.984 -0.617 -19.013 1.00 88.25 411 PHE A N 1
ATOM 3162 C CA . PHE A 1 411 ? 16.249 -0.260 -20.414 1.00 88.25 411 PHE A CA 1
ATOM 3163 C C . PHE A 1 411 ? 15.061 -0.484 -21.370 1.00 88.25 411 PHE A C 1
ATOM 3165 O O . PHE A 1 411 ? 15.257 -0.565 -22.582 1.00 88.25 411 PHE A O 1
ATOM 3172 N N . TYR A 1 412 ? 13.820 -0.564 -20.876 1.00 85.94 412 TYR A N 1
ATOM 3173 C CA . TYR A 1 412 ? 12.622 -0.806 -21.703 1.00 85.94 412 TYR A CA 1
ATOM 3174 C C . TYR A 1 412 ? 12.450 0.194 -22.855 1.00 85.94 412 TYR A C 1
ATOM 3176 O O . TYR A 1 412 ? 11.897 -0.137 -23.902 1.00 85.94 412 TYR A O 1
ATOM 3184 N N . GLN A 1 413 ? 12.968 1.410 -22.681 1.00 89.75 413 GLN A N 1
ATOM 3185 C CA . GLN A 1 413 ? 12.884 2.486 -23.665 1.00 89.75 413 GLN A CA 1
ATOM 3186 C C . GLN A 1 413 ? 13.995 2.437 -24.729 1.00 89.75 413 GLN A C 1
ATOM 3188 O O . GLN A 1 413 ? 14.015 3.282 -25.625 1.00 89.75 413 GLN A O 1
ATOM 3193 N N . VAL A 1 414 ? 14.900 1.446 -24.694 1.00 93.81 414 VAL A N 1
ATOM 3194 C CA . VAL A 1 414 ? 16.027 1.339 -25.641 1.00 93.81 414 VAL A CA 1
ATOM 3195 C C . VAL A 1 414 ? 15.570 1.370 -27.097 1.00 93.81 414 VAL A C 1
ATOM 3197 O O . VAL A 1 414 ? 16.162 2.078 -27.908 1.00 93.81 414 VAL A O 1
ATOM 3200 N N . MET A 1 415 ? 14.485 0.662 -27.425 1.00 93.06 415 MET A N 1
ATOM 3201 C CA . MET A 1 415 ? 13.972 0.601 -28.793 1.00 93.06 415 MET A CA 1
ATOM 3202 C C . MET A 1 415 ? 13.408 1.952 -29.233 1.00 93.06 415 MET A C 1
ATOM 3204 O O . MET A 1 415 ? 13.731 2.434 -30.317 1.00 93.06 415 MET A O 1
ATOM 3208 N N . ARG A 1 416 ? 12.630 2.610 -28.366 1.00 93.81 416 ARG A N 1
ATOM 3209 C CA . ARG A 1 416 ? 12.100 3.955 -28.621 1.00 93.81 416 ARG A CA 1
ATOM 3210 C C . ARG A 1 416 ? 13.236 4.943 -28.863 1.00 93.81 416 ARG A C 1
ATOM 3212 O O . ARG A 1 416 ? 13.216 5.668 -29.852 1.00 93.81 416 ARG A O 1
ATOM 3219 N N . HIS A 1 417 ? 14.245 4.955 -27.997 1.00 94.94 417 HIS A N 1
ATOM 3220 C CA . HIS A 1 417 ? 15.386 5.855 -28.136 1.00 94.94 417 HIS A CA 1
ATOM 3221 C C . HIS A 1 417 ? 16.218 5.556 -29.389 1.00 94.94 417 HIS A C 1
ATOM 3223 O O . HIS A 1 417 ? 16.635 6.495 -30.063 1.00 94.94 417 HIS A O 1
ATOM 3229 N N . ALA A 1 418 ? 16.401 4.283 -29.754 1.00 93.12 418 ALA A N 1
ATOM 3230 C CA . ALA A 1 418 ? 17.073 3.901 -30.994 1.00 93.12 418 ALA A CA 1
ATOM 3231 C C . ALA A 1 418 ? 16.306 4.396 -32.231 1.00 93.12 418 ALA A C 1
ATOM 3233 O O . ALA A 1 418 ? 16.908 4.975 -33.131 1.00 93.12 418 ALA A O 1
ATOM 3234 N N . LEU A 1 419 ? 14.978 4.242 -32.262 1.00 93.06 419 LEU A N 1
ATOM 3235 C CA . LEU A 1 419 ? 14.128 4.741 -33.350 1.00 93.06 419 LEU A CA 1
ATOM 3236 C C . LEU A 1 419 ? 14.168 6.270 -33.453 1.00 93.06 419 LEU A C 1
ATOM 3238 O O . LEU A 1 419 ? 14.314 6.809 -34.549 1.00 93.06 419 LEU A O 1
ATOM 3242 N N . THR A 1 420 ? 14.129 6.970 -32.319 1.00 93.44 420 THR A N 1
ATOM 3243 C CA . THR A 1 420 ? 14.315 8.426 -32.262 1.00 93.44 420 THR A CA 1
ATOM 3244 C C . THR A 1 420 ? 15.688 8.834 -32.796 1.00 93.44 420 THR A C 1
ATOM 3246 O O . THR A 1 420 ? 15.788 9.761 -33.597 1.00 93.44 420 THR A O 1
ATOM 3249 N N . ALA A 1 421 ? 16.750 8.117 -32.421 1.00 92.12 421 ALA A N 1
ATOM 3250 C CA . ALA A 1 421 ? 18.102 8.358 -32.923 1.00 92.12 421 ALA A CA 1
ATOM 3251 C C . ALA A 1 421 ? 18.234 8.067 -34.428 1.00 92.12 421 ALA A C 1
ATOM 3253 O O . ALA A 1 421 ? 18.994 8.727 -35.137 1.00 92.12 421 ALA A O 1
ATOM 3254 N N . LEU A 1 422 ? 17.454 7.107 -34.929 1.00 89.19 422 LEU A N 1
ATOM 3255 C CA . LEU A 1 422 ? 17.311 6.812 -36.351 1.00 89.19 422 LEU A CA 1
ATOM 3256 C C . LEU A 1 422 ? 16.393 7.801 -37.088 1.00 89.19 422 LEU A C 1
ATOM 3258 O O . LEU A 1 422 ? 16.216 7.678 -38.299 1.00 89.19 422 LEU A O 1
ATOM 3262 N N . GLN A 1 423 ? 15.812 8.777 -36.385 1.00 88.88 423 GLN A N 1
ATOM 3263 C CA . GLN A 1 423 ? 14.815 9.712 -36.912 1.00 88.88 423 GLN A CA 1
ATOM 3264 C C . GLN A 1 423 ? 13.577 9.014 -37.509 1.00 88.88 423 GLN A C 1
ATOM 3266 O O . GLN A 1 423 ? 12.883 9.563 -38.366 1.00 88.88 423 GLN A O 1
ATOM 3271 N N . ARG A 1 424 ? 13.272 7.806 -37.025 1.00 89.69 424 ARG A N 1
ATOM 3272 C CA . ARG A 1 424 ? 12.023 7.074 -37.270 1.00 89.69 424 ARG A CA 1
ATOM 3273 C C . ARG A 1 424 ? 10.994 7.442 -36.207 1.00 89.69 424 ARG A C 1
ATOM 3275 O O . ARG A 1 424 ? 10.597 6.622 -35.378 1.00 89.69 424 ARG A O 1
ATOM 3282 N N . PHE A 1 425 ? 10.616 8.720 -36.193 1.00 90.25 425 PHE A N 1
ATOM 3283 C CA . PHE A 1 425 ? 9.666 9.247 -35.212 1.00 90.25 425 PHE A CA 1
ATOM 3284 C C . PHE A 1 425 ? 8.280 8.616 -35.353 1.00 90.25 425 PHE A C 1
ATOM 3286 O O . PHE A 1 425 ? 7.592 8.458 -34.356 1.00 90.25 425 PHE A O 1
ATOM 3293 N N . ASP A 1 426 ? 7.897 8.202 -36.559 1.00 87.44 426 ASP A N 1
ATOM 3294 C CA . ASP A 1 426 ? 6.686 7.426 -36.822 1.00 87.44 426 ASP A CA 1
ATOM 3295 C C . ASP A 1 426 ? 6.627 6.154 -35.958 1.00 87.44 426 ASP A C 1
ATOM 3297 O O . ASP A 1 426 ? 5.710 5.983 -35.157 1.00 87.44 426 ASP A O 1
ATOM 3301 N N . TYR A 1 427 ? 7.658 5.308 -36.023 1.00 91.00 427 TYR A N 1
ATOM 3302 C CA . TYR A 1 427 ? 7.721 4.083 -35.222 1.00 91.00 427 TYR A CA 1
ATOM 3303 C C . TYR A 1 427 ? 7.958 4.354 -33.737 1.00 91.00 427 TYR A C 1
ATOM 3305 O O . TYR A 1 427 ? 7.422 3.637 -32.891 1.00 91.00 427 TYR A O 1
ATOM 3313 N N . ALA A 1 428 ? 8.742 5.382 -33.402 1.00 93.56 428 ALA A N 1
ATOM 3314 C CA . ALA A 1 428 ? 8.946 5.761 -32.008 1.00 93.56 428 ALA A CA 1
ATOM 3315 C C . ALA A 1 428 ? 7.615 6.143 -31.337 1.00 93.56 428 ALA A C 1
ATOM 3317 O O . ALA A 1 428 ? 7.381 5.746 -30.199 1.00 93.56 428 ALA A O 1
ATOM 3318 N N . GLN A 1 429 ? 6.730 6.849 -32.052 1.00 92.75 429 GLN A N 1
ATOM 3319 C CA . GLN A 1 429 ? 5.411 7.249 -31.554 1.00 92.75 429 GLN A CA 1
ATOM 3320 C C . GLN A 1 429 ? 4.415 6.086 -31.508 1.00 92.75 429 GLN A C 1
ATOM 3322 O O . GLN A 1 429 ? 3.634 6.006 -30.564 1.00 92.75 429 GLN A O 1
ATOM 3327 N N . VAL A 1 430 ? 4.468 5.142 -32.460 1.00 91.81 430 VAL A N 1
ATOM 3328 C CA . VAL A 1 430 ? 3.704 3.880 -32.366 1.00 91.81 430 VAL A CA 1
ATOM 3329 C C . VAL A 1 430 ? 4.028 3.160 -31.058 1.00 91.81 430 VAL A C 1
ATOM 3331 O O . VAL A 1 430 ? 3.120 2.749 -30.337 1.00 91.81 430 VAL A O 1
ATOM 3334 N N . LEU A 1 431 ? 5.318 3.021 -30.743 1.00 92.12 431 LEU A N 1
ATOM 3335 C CA . LEU A 1 431 ? 5.762 2.346 -29.528 1.00 92.12 431 LEU A CA 1
ATOM 3336 C C . LEU A 1 431 ? 5.353 3.123 -28.268 1.00 92.12 431 LEU A C 1
ATOM 3338 O O . LEU A 1 431 ? 4.887 2.513 -27.310 1.00 92.12 431 LEU A O 1
ATOM 3342 N N . ASP A 1 432 ? 5.480 4.452 -28.283 1.00 91.00 432 ASP A N 1
ATOM 3343 C CA . ASP A 1 432 ? 5.109 5.312 -27.154 1.00 91.00 432 ASP A CA 1
ATOM 3344 C C . ASP A 1 432 ? 3.602 5.239 -26.859 1.00 91.00 432 ASP A C 1
ATOM 3346 O O . ASP A 1 432 ? 3.201 4.956 -25.731 1.00 91.00 432 ASP A O 1
ATOM 3350 N N . LEU A 1 433 ? 2.753 5.374 -27.885 1.00 90.62 433 LEU A N 1
ATOM 3351 C CA . LEU A 1 433 ? 1.298 5.232 -27.753 1.00 90.62 433 LEU A CA 1
ATOM 3352 C C . LEU A 1 433 ? 0.892 3.810 -27.350 1.00 90.62 433 LEU A C 1
ATOM 3354 O O . LEU A 1 433 ? 0.015 3.629 -26.501 1.00 90.62 433 LEU A O 1
ATOM 3358 N N . GLY A 1 434 ? 1.540 2.797 -27.927 1.00 90.25 434 GLY A N 1
ATOM 3359 C CA . GLY A 1 434 ? 1.312 1.398 -27.581 1.00 90.25 434 GLY A CA 1
ATOM 3360 C C . GLY A 1 434 ? 1.570 1.127 -26.099 1.00 90.25 434 GLY A C 1
ATOM 3361 O O . GLY A 1 434 ? 0.719 0.549 -25.425 1.00 90.25 434 GLY A O 1
ATOM 3362 N N . LEU A 1 435 ? 2.703 1.597 -25.572 1.00 87.62 435 LEU A N 1
ATOM 3363 C CA . LEU A 1 435 ? 3.090 1.408 -24.172 1.00 87.62 435 LEU A CA 1
ATOM 3364 C C . LEU A 1 435 ? 2.287 2.284 -23.199 1.00 87.62 435 LEU A C 1
ATOM 3366 O O . LEU A 1 435 ? 1.948 1.822 -22.114 1.00 87.62 435 LEU A O 1
ATOM 3370 N N . ALA A 1 436 ? 1.974 3.532 -23.560 1.00 86.19 436 ALA A N 1
ATOM 3371 C CA . ALA A 1 436 ? 1.326 4.484 -22.655 1.00 86.19 436 ALA A CA 1
ATOM 3372 C C . ALA A 1 436 ? -0.207 4.360 -22.604 1.00 86.19 436 ALA A C 1
ATOM 3374 O O . ALA A 1 436 ? -0.827 4.739 -21.604 1.00 86.19 436 ALA A O 1
ATOM 3375 N N . LEU A 1 437 ? -0.834 3.866 -23.678 1.00 88.31 437 LEU A N 1
ATOM 3376 C CA . LEU A 1 437 ? -2.293 3.801 -23.808 1.00 88.31 437 LEU A CA 1
ATOM 3377 C C . LEU A 1 437 ? -2.794 2.372 -23.994 1.00 88.31 437 LEU A C 1
ATOM 3379 O O . LEU A 1 437 ? -3.571 1.893 -23.171 1.00 88.31 437 LEU A O 1
ATOM 3383 N N . VAL A 1 438 ? -2.354 1.686 -25.049 1.00 88.69 438 VAL A N 1
ATOM 3384 C CA . VAL A 1 438 ? -2.948 0.400 -25.448 1.00 88.69 438 VAL A CA 1
ATOM 3385 C C . VAL A 1 438 ? -2.624 -0.700 -24.438 1.00 88.69 438 VAL A C 1
ATOM 3387 O O . VAL A 1 438 ? -3.518 -1.405 -23.976 1.00 88.69 438 VAL A O 1
ATOM 3390 N N . PHE A 1 439 ? -1.355 -0.833 -24.052 1.00 89.12 439 PHE A N 1
ATOM 3391 C CA . PHE A 1 439 ? -0.916 -1.908 -23.169 1.00 89.12 439 PHE A CA 1
ATOM 3392 C C . PHE A 1 439 ? -1.557 -1.835 -21.772 1.00 89.12 439 PHE A C 1
ATOM 3394 O O . PHE A 1 439 ? -2.053 -2.868 -21.318 1.00 89.12 439 PHE A O 1
ATOM 3401 N N . PRO A 1 440 ? -1.660 -0.664 -21.104 1.00 87.12 440 PRO A N 1
ATOM 3402 C CA . PRO A 1 440 ? -2.393 -0.548 -19.846 1.00 87.12 440 PRO A CA 1
ATOM 3403 C C . PRO A 1 440 ? -3.882 -0.868 -19.985 1.00 87.12 440 PRO A C 1
ATOM 3405 O O . PRO A 1 440 ? -4.418 -1.557 -19.127 1.00 87.12 440 PRO A O 1
ATOM 3408 N N . MET A 1 441 ? -4.547 -0.447 -21.070 1.00 87.88 441 MET A N 1
ATOM 3409 C CA . MET A 1 441 ? -5.973 -0.750 -21.284 1.00 87.88 441 MET A CA 1
ATOM 3410 C C . MET A 1 441 ? -6.266 -2.248 -21.411 1.00 87.88 441 MET A C 1
ATOM 3412 O O . MET A 1 441 ? -7.389 -2.663 -21.151 1.00 87.88 441 MET A O 1
ATOM 3416 N N . VAL A 1 442 ? -5.282 -3.058 -21.808 1.00 88.25 442 VAL A N 1
ATOM 3417 C CA . VAL A 1 442 ? -5.447 -4.511 -21.966 1.00 88.25 442 VAL A CA 1
ATOM 3418 C C . VAL A 1 442 ? -4.926 -5.269 -20.749 1.00 88.25 442 VAL A C 1
ATOM 3420 O O . VAL A 1 442 ? -5.604 -6.146 -20.218 1.00 88.25 442 VAL A O 1
ATOM 3423 N N . THR A 1 443 ? -3.718 -4.944 -20.291 1.00 87.94 443 THR A N 1
ATOM 3424 C CA . THR A 1 443 ? -3.055 -5.715 -19.233 1.00 87.94 443 THR A CA 1
ATOM 3425 C C . THR A 1 443 ? -3.560 -5.369 -17.845 1.00 87.94 443 THR A C 1
ATOM 3427 O O . THR A 1 443 ? -3.690 -6.269 -17.020 1.00 87.94 443 THR A O 1
ATOM 3430 N N . GLN A 1 444 ? -3.899 -4.104 -17.578 1.00 86.81 444 GLN A N 1
ATOM 3431 C CA . GLN A 1 444 ? -4.377 -3.705 -16.258 1.00 86.81 444 GLN A CA 1
ATOM 3432 C C . GLN A 1 444 ? -5.716 -4.372 -15.904 1.00 86.81 444 GLN A C 1
ATOM 3434 O O . GLN A 1 444 ? -5.777 -4.935 -14.815 1.00 86.81 444 GLN A O 1
ATOM 3439 N N . PRO A 1 445 ? -6.751 -4.414 -16.772 1.00 86.88 445 PRO A N 1
ATOM 3440 C CA . PRO A 1 445 ? -7.987 -5.133 -16.457 1.00 86.88 445 PRO A CA 1
ATOM 3441 C C . PRO A 1 445 ? -7.740 -6.611 -16.209 1.00 86.88 445 PRO A C 1
ATOM 3443 O O . PRO A 1 445 ? -8.183 -7.147 -15.202 1.00 86.88 445 PRO A O 1
ATOM 3446 N N . LEU A 1 446 ? -6.973 -7.252 -17.095 1.00 88.12 446 LEU A N 1
ATOM 3447 C CA . LEU A 1 446 ? -6.684 -8.676 -16.999 1.00 88.12 446 LEU A CA 1
ATOM 3448 C C . LEU A 1 446 ? -6.004 -9.012 -15.666 1.00 88.12 446 LEU A C 1
ATOM 3450 O O . LEU A 1 446 ? -6.468 -9.881 -14.934 1.00 88.12 446 LEU A O 1
ATOM 3454 N N . LEU A 1 447 ? -4.920 -8.306 -15.338 1.00 86.94 447 LEU A N 1
ATOM 3455 C CA . LEU A 1 447 ? -4.140 -8.578 -14.135 1.00 86.94 447 LEU A CA 1
ATOM 3456 C C . LEU A 1 447 ? -4.894 -8.192 -12.863 1.00 86.94 447 LEU A C 1
ATOM 3458 O O . LEU A 1 447 ? -4.890 -8.964 -11.910 1.00 86.94 447 LEU A O 1
ATOM 3462 N N . VAL A 1 448 ? -5.563 -7.034 -12.836 1.00 84.38 448 VAL A N 1
ATOM 3463 C CA . VAL A 1 448 ? -6.302 -6.585 -11.648 1.00 84.38 448 VAL A CA 1
ATOM 3464 C C . VAL A 1 448 ? -7.488 -7.502 -11.371 1.00 84.38 448 VAL A C 1
ATOM 3466 O O . VAL A 1 448 ? -7.660 -7.912 -10.229 1.00 84.38 448 VAL A O 1
ATOM 3469 N N . THR A 1 449 ? -8.265 -7.897 -12.383 1.00 84.56 449 THR A N 1
ATOM 3470 C CA . THR A 1 449 ? -9.383 -8.831 -12.187 1.00 84.56 449 THR A CA 1
ATOM 3471 C C . THR A 1 449 ? -8.900 -10.193 -11.684 1.00 84.56 449 THR A C 1
ATOM 3473 O O . THR A 1 449 ? -9.497 -10.738 -10.758 1.00 84.56 449 THR A O 1
ATOM 3476 N N . LEU A 1 450 ? -7.795 -10.725 -12.224 1.00 85.88 450 LEU A N 1
ATOM 3477 C CA . LEU A 1 450 ? -7.203 -11.979 -11.738 1.00 85.88 450 LEU A CA 1
ATOM 3478 C C . LEU A 1 450 ? -6.730 -11.868 -10.281 1.00 85.88 450 LEU A C 1
ATOM 3480 O O . LEU A 1 450 ? -6.998 -12.760 -9.477 1.00 85.88 450 LEU A O 1
ATOM 3484 N N . LEU A 1 451 ? -6.055 -10.771 -9.930 1.00 82.69 451 LEU A N 1
ATOM 3485 C CA . LEU A 1 451 ? -5.554 -10.544 -8.574 1.00 82.69 451 LEU A CA 1
ATOM 3486 C C . LEU A 1 451 ? -6.681 -10.297 -7.568 1.00 82.69 451 LEU A C 1
ATOM 3488 O O . LEU A 1 451 ? -6.587 -10.772 -6.441 1.00 82.69 451 LEU A O 1
ATOM 3492 N N . LEU A 1 452 ? -7.753 -9.608 -7.965 1.00 78.56 452 LEU A N 1
ATOM 3493 C CA . LEU A 1 452 ? -8.932 -9.416 -7.120 1.00 78.56 452 LEU A CA 1
ATOM 3494 C C . LEU A 1 452 ? -9.652 -10.735 -6.860 1.00 78.56 452 LEU A C 1
ATOM 3496 O O . LEU A 1 452 ? -9.970 -11.017 -5.710 1.00 78.56 452 LEU A O 1
ATOM 3500 N N . ALA A 1 453 ? -9.850 -11.561 -7.892 1.00 81.25 453 ALA A N 1
ATOM 3501 C CA . ALA A 1 453 ? -10.466 -12.878 -7.739 1.00 81.25 453 ALA A CA 1
ATOM 3502 C C . ALA A 1 453 ? -9.649 -13.788 -6.806 1.00 81.25 453 ALA A C 1
ATOM 3504 O O . ALA A 1 453 ? -10.204 -14.508 -5.976 1.00 81.25 453 ALA A O 1
ATOM 3505 N N . TRP A 1 454 ? -8.319 -13.728 -6.909 1.00 81.25 454 TRP A N 1
ATOM 3506 C CA . TRP A 1 454 ? -7.424 -14.439 -6.000 1.00 81.25 454 TRP A CA 1
ATOM 3507 C C . TRP A 1 454 ? -7.470 -13.871 -4.572 1.00 81.25 454 TRP A C 1
ATOM 3509 O O . TRP A 1 454 ? -7.563 -14.637 -3.617 1.00 81.25 454 TRP A O 1
ATOM 3519 N N . GLY A 1 455 ? -7.462 -12.543 -4.420 1.00 74.38 455 GLY A N 1
ATOM 3520 C CA . GLY A 1 455 ? -7.507 -11.867 -3.122 1.00 74.38 455 GLY A CA 1
ATOM 3521 C C . GLY A 1 455 ? -8.816 -12.099 -2.367 1.00 74.38 455 GLY A C 1
ATOM 3522 O O . GLY A 1 455 ? -8.786 -12.362 -1.170 1.00 74.38 455 GLY A O 1
ATOM 3523 N N . SER A 1 456 ? -9.961 -12.104 -3.059 1.00 70.44 456 SER A N 1
ATOM 3524 C CA . SER A 1 456 ? -11.263 -12.422 -2.450 1.00 70.44 456 SER A CA 1
ATOM 3525 C C . SER A 1 456 ? -11.353 -13.856 -1.924 1.00 70.44 456 SER A C 1
ATOM 3527 O O . SER A 1 456 ? -12.171 -14.139 -1.057 1.00 70.44 456 SER A O 1
ATOM 3529 N N . ALA A 1 457 ? -10.517 -14.767 -2.429 1.00 71.44 457 ALA A N 1
ATOM 3530 C CA . ALA A 1 457 ? -10.458 -16.145 -1.952 1.00 71.44 457 ALA A CA 1
ATOM 3531 C C . ALA A 1 457 ? -9.574 -16.318 -0.700 1.00 71.44 457 ALA A C 1
ATOM 3533 O O . ALA A 1 457 ? -9.498 -17.423 -0.164 1.00 71.44 457 ALA A O 1
ATOM 3534 N N . GLN A 1 458 ? -8.895 -15.261 -0.234 1.00 67.50 458 GLN A N 1
ATOM 3535 C CA . GLN A 1 458 ? -8.008 -15.310 0.928 1.00 67.50 458 GLN A CA 1
ATOM 3536 C C . GLN A 1 458 ? -8.562 -14.486 2.100 1.00 67.50 458 GLN A C 1
ATOM 3538 O O . GLN A 1 458 ? -8.577 -13.259 2.015 1.00 67.50 458 GLN A O 1
ATOM 3543 N N . PRO A 1 459 ? -8.929 -15.119 3.233 1.00 57.09 459 PRO A N 1
ATOM 3544 C CA . PRO A 1 459 ? -9.473 -14.420 4.404 1.00 57.09 459 PRO A CA 1
ATOM 3545 C C . PRO A 1 459 ? -8.550 -13.337 4.984 1.00 57.09 459 PRO A C 1
ATOM 3547 O O . PRO A 1 459 ? -9.029 -12.358 5.538 1.00 57.09 459 PRO A O 1
ATOM 3550 N N . ALA A 1 460 ? -7.231 -13.493 4.829 1.00 55.81 460 ALA A N 1
ATOM 3551 C CA . ALA A 1 460 ? -6.231 -12.543 5.325 1.00 55.81 460 ALA A CA 1
ATOM 3552 C C . ALA A 1 460 ? -6.015 -11.316 4.412 1.00 55.81 460 ALA A C 1
ATOM 3554 O O . ALA A 1 460 ? -5.409 -10.340 4.843 1.00 55.81 460 ALA A O 1
ATOM 3555 N N . LEU A 1 461 ? -6.464 -11.366 3.150 1.00 52.41 461 LEU A N 1
ATOM 3556 C CA . LEU A 1 461 ? -6.231 -10.317 2.140 1.00 52.41 461 LEU A CA 1
ATOM 3557 C C . LEU A 1 461 ? -7.526 -9.731 1.553 1.00 52.41 461 LEU A C 1
ATOM 3559 O O . LEU A 1 461 ? -7.485 -8.698 0.881 1.00 52.41 461 LEU A O 1
ATOM 3563 N N . GLY A 1 462 ? -8.661 -10.405 1.736 1.00 44.19 462 GLY A N 1
ATOM 3564 C CA . GLY A 1 462 ? -9.909 -10.101 1.048 1.00 44.19 462 GLY A CA 1
ATOM 3565 C C . GLY A 1 462 ? -10.794 -9.087 1.770 1.00 44.19 462 GLY A C 1
ATOM 3566 O O . GLY A 1 462 ? -10.985 -9.151 2.981 1.00 44.19 462 GLY A O 1
ATOM 3567 N N . ARG A 1 463 ? -11.432 -8.204 0.987 1.00 44.72 463 ARG A N 1
ATOM 3568 C CA . ARG A 1 463 ? -12.728 -7.619 1.359 1.00 44.72 463 ARG A CA 1
ATOM 3569 C C . ARG A 1 463 ? -13.719 -8.770 1.517 1.00 44.72 463 ARG A C 1
ATOM 3571 O O . ARG A 1 463 ? -13.942 -9.503 0.554 1.00 44.72 463 ARG A O 1
ATOM 3578 N N . VAL A 1 464 ? -14.323 -8.906 2.690 1.00 36.06 464 VAL A N 1
ATOM 3579 C CA . VAL A 1 464 ? -15.515 -9.741 2.837 1.00 36.06 464 VAL A CA 1
ATOM 3580 C C . VAL A 1 464 ? -16.692 -8.926 2.317 1.00 36.06 464 VAL A C 1
ATOM 3582 O O . VAL A 1 464 ? -16.986 -7.853 2.839 1.00 36.06 464 VAL A O 1
ATOM 3585 N N . THR A 1 465 ? -17.276 -9.401 1.219 1.00 31.16 465 THR A N 1
ATOM 3586 C CA . THR A 1 465 ? -18.593 -8.973 0.732 1.00 31.16 465 THR A CA 1
ATOM 3587 C C . THR A 1 465 ? -19.679 -9.301 1.733 1.00 31.16 465 THR A C 1
ATOM 3589 O O . THR A 1 465 ? -19.631 -10.445 2.248 1.00 31.16 465 THR A O 1
#

Foldseek 3Di:
DVVVVVVLVVLPPPLPPDDDDDPDAAQEEEEDDDPDLLVLLQVLFPSHDYDPALLPHLEYEYAQDDPPLQRLLVSVVVRRFYDDAHHQPRDQ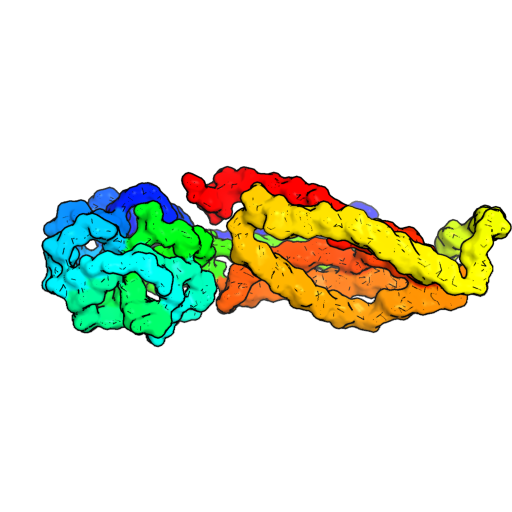VSVCSNVVFSKDWDWFFDWFQKDFDDDDPQCVLPPSNQAGTFGIWTQIPRCVQWAAGMATPVGTGQWTWHDDDLAIYIYGTGHDDVGPVSRSVRQCNSVVSQQSRQRRSSHGDDHLLARSLHPAQDPSSLSVLLSVLVSLLVVLVVVCVVVVVVCVVCVVVLCVVVPCPPVVVVVPVVDPPPPDDDCLVVLLVVLLVVVVVVLVVVQCCCPPPVCCPPQNVDPPVVVLLVVLVVVVVVVLVVQLVCLLVQLLVQLLVQVPPHVSRNVVSLVVSQSSQQNSLSVQLSVQLNCLRPPQCSHNNVVSSVSSNVVSVVCPRRCPCSVLSNCSSVSNSNVSSVVVCCVPRVCCSPVVRVVSNVVLVVQCVDSSRHDDD

Secondary structure (DSSP, 8-state):
-HHHHHHHHHHTTT-----PPP-PPPEEEEEES-SSHHHHHHHT-TTEEE-S-GGG-SEEEEES--SSHHHHHHHHHTT-EEEEE--TT--HHHHHHHHSS--EEEEE-S-B-EEE-S--TTGGGS-GGGSPPB-SEEEEE--TTPEEEEEETTS-EEEEEEEETTEEEEEE-B--TTS-HHHHTSTTHHHHHHHHHHHHTTSPPPPTTT-TTSSS--HHHHHHHHHHHHHHHHHHHHHHHHHHHHHHH-TTHHHHHT--HHHHHHHHTT-GGGSSSTHHHHHHHHHHHHHHHHHHHHHHHIIIIIIIIII---HHHHHHHHHHHHHHHHHHHHHHTTHHHHHHHHHHHHTTT-HHHHHHHHHHHHHHHHHHHHHHHHHHHHHHHHTGGGSTTGGGHHHHHHHHHHTTTSGGGHHHHHHHHTT-HHHHHHHHHIIIIIHHHHHHHHHHHHHHHHHHT-TTT----

pLDDT: mean 86.05, std 13.04, range [30.16, 98.0]